Protein 1GWE (pdb70)

CATH classification: 2.40.180.10

Organism: Micrococcus luteus (NCBI:txid1270)

Solvent-accessible surface area: 24940 Å² total; per-residue (Å²): 176,80,129,148,45,73,80,44,76,70,134,107,47,31,36,8,120,40,98,214,149,41,89,50,96,52,106,164,25,98,93,35,156,124,15,63,21,54,74,50,65,97,98,108,138,106,153,107,142,43,56,51,24,163,20,41,1,4,2,9,2,0,9,6,66,0,68,2,68,81,95,1,41,138,29,0,64,0,80,2,0,42,73,55,41,125,10,51,0,0,0,9,0,3,6,7,1,1,47,83,64,9,26,3,1,38,23,9,4,0,2,0,13,0,1,0,13,3,124,76,13,17,2,2,0,14,7,19,5,0,24,2,18,5,0,32,31,48,122,68,66,69,94,3,4,124,8,10,14,97,12,134,135,46,31,59,15,0,3,1,32,8,2,53,27,1,17,95,19,50,15,0,0,13,1,0,0,22,9,8,3,36,76,2,0,1,96,7,4,47,17,6,11,0,8,1,12,4,1,4,0,0,0,4,75,144,35,104,42,34,7,0,12,2,12,0,44,9,95,48,28,49,73,52,18,55,4,98,92,0,69,130,30,16,72,119,43,36,58,59,0,68,81,25,2,106,75,12,12,71,160,45,87,75,4,76,0,21,0,56,0,3,13,1,53,47,125,72,0,162,102,17,94,28,10,0,25,6,6,3,6,46,8,27,85,200,64,28,81,83,55,77,0,0,22,0,20,0,62,110,22,13,174,81,62,93,51,44,0,16,6,1,2,12,4,2,48,40,44,8,64,2,3,1,29,0,38,0,70,9,0,75,22,46,30,139,46,63,78,68,48,11,73,176,18,45,21,61,34,2,64,49,68,94,12,4,129,30,114,52,99,97,88,86,75,53,50,122,49,158,166,72,193,91,123,31,54,149,50,14,87,125,70,98,17,114,116,78,30,70,95,107,108,174,123,54,142,106,71,50,12,84,132,102,158,73,119,184,81,211,109,79,32,88,133,48,97,66,12,65,37,36,32,23,0,0,67,21,0,108,128,100,16,54,107,112,60,46,59,75,2,7,63,4,0,0,10,8,0,66,38,5,120,138,53,0,23,50,102,0,19,123,8,0,77,87,3,16,73,94,2,0,77,86,0,17,61,4,17,150,142,129,85,17,40,50,16,6,19,28,108,15,19,56,184,46,53,85

InterPro domains:
  IPR002226 Catalase haem-binding site [PS00437] (339-347)
  IPR010582 Catalase immune-responsive domain [PF06628] (423-483)
  IPR011614 Catalase core domain [PF00199] (14-392)
  IPR011614 Catalase core domain [SM01060] (14-396)
  IPR018028 Catalase, mono-functional, haem-containing [PR00067] (27-50)
  IPR018028 Catalase, mono-functional, haem-containing [PR00067] (89-107)
  IPR018028 Catalase, mono-functional, haem-containing [PR00067] (110-127)
  IPR018028 Catalase, mono-functional, haem-containing [PR00067] (129-147)
  IPR018028 Catalase, mono-functional, haem-containing [PR00067] (294-321)
  IPR018028 Catalase, mono-functional, haem-containing [PR00067] (326-352)
  IPR018028 Catalase, mono-functional, haem-containing [PS51402] (10-490)
  IPR018028 Catalase, mono-functional, haem-containing [PTHR11465] (10-486)
  IPR020835 Catalase superfamily [SSF56634] (12-488)
  IPR024708 Catalase active site [PS00438] (50-66)
  IPR024711 Catalase, mono-functional, haem-containing, clades 1 and 3 [PIRSF038928] (10-487)
  IPR040333 Catalase, clade 3 [cd08156] (54-484)

Structure (mmCIF, N/CA/C/O backbone):
data_1GWE
#
_entry.id   1GWE
#
_cell.length_a   105.785
_cell.length_b   105.785
_cell.length_c   105.001
_cell.angle_alpha   90.00
_cell.angle_beta   90.00
_cell.angle_gamma   90.00
#
_symmetry.space_group_name_H-M   'P 42 21 2'
#
loop_
_entity.id
_entity.type
_entity.pdbx_description
1 polymer Catalase
2 non-polymer 'PROTOPORPHYRIN IX CONTAINING FE'
3 non-polymer 'SULFATE ION'
4 water water
#
loop_
_atom_site.group_PDB
_atom_site.id
_atom_site.type_symbol
_atom_site.label_atom_id
_atom_site.label_alt_id
_atom_site.label_comp_id
_atom_site.label_asym_id
_atom_site.label_entity_id
_atom_site.label_seq_id
_atom_site.pdbx_PDB_ins_code
_atom_site.Cartn_x
_atom_site.Cartn_y
_atom_site.Cartn_z
_atom_site.occupancy
_atom_site.B_iso_or_equiv
_atom_site.auth_seq_id
_atom_site.auth_comp_id
_atom_site.auth_asym_id
_atom_site.auth_atom_id
_atom_site.pdbx_PDB_model_num
ATOM 1 N N . THR A 1 6 ? -12.221 19.631 -29.133 1.00 33.76 6 THR A N 1
ATOM 2 C CA . THR A 1 6 ? -12.046 18.160 -29.323 1.00 33.31 6 THR A CA 1
ATOM 3 C C . THR A 1 6 ? -13.445 17.546 -29.511 1.00 31.28 6 THR A C 1
ATOM 4 O O . THR A 1 6 ? -13.897 17.234 -30.617 1.00 33.03 6 THR A O 1
ATOM 8 N N . THR A 1 7 ? -14.147 17.447 -28.396 1.00 27.47 7 THR A N 1
ATOM 9 C CA . THR A 1 7 ? -15.522 16.922 -28.339 1.00 24.17 7 THR A CA 1
ATOM 10 C C . THR A 1 7 ? -16.538 18.078 -28.360 1.00 20.29 7 THR A C 1
ATOM 11 O O . THR A 1 7 ? -16.158 19.206 -28.071 1.00 17.49 7 THR A O 1
ATOM 15 N N . PRO A 1 8 ? -17.814 17.831 -28.683 1.00 17.99 8 PRO A N 1
ATOM 16 C CA . PRO A 1 8 ? -18.794 18.924 -28.773 1.00 16.65 8 PRO A CA 1
ATOM 17 C C . PRO A 1 8 ? -18.933 19.771 -27.498 1.00 14.33 8 PRO A C 1
ATOM 18 O O . PRO A 1 8 ? -19.229 20.980 -27.567 1.00 17.25 8 PRO A O 1
ATOM 22 N N . HIS A 1 9 ? -18.761 19.164 -26.349 1.00 11.12 9 HIS A N 1
ATOM 23 C CA . HIS A 1 9 ? -18.934 19.844 -25.097 1.00 8.68 9 HIS A CA 1
ATOM 24 C C . HIS A 1 9 ? -17.622 20.071 -24.346 1.00 8.71 9 HIS A C 1
ATOM 25 O O . HIS A 1 9 ? -17.611 20.286 -23.146 1.00 9.00 9 HIS A O 1
ATOM 32 N N . ALA A 1 10 ? -16.518 20.045 -25.066 1.00 9.52 10 ALA A N 1
ATOM 33 C CA . ALA A 1 10 ? -15.190 20.165 -24.459 1.00 8.99 10 ALA A CA 1
ATOM 34 C C . ALA A 1 10 ? -15.022 21.534 -23.778 1.00 8.57 10 ALA A C 1
ATOM 35 O O . ALA A 1 10 ? -15.570 22.548 -24.218 1.00 10.42 10 ALA A O 1
ATOM 37 N N . THR A 1 11 ? -14.165 21.537 -22.762 1.00 8.01 11 THR A N 1
ATOM 38 C CA . THR A 1 11 ? -13.858 22.729 -21.976 1.00 8.00 11 THR A CA 1
ATOM 39 C C . THR A 1 11 ? -12.369 23.069 -21.891 1.00 7.78 11 THR A C 1
ATOM 40 O O . THR A 1 11 ? -12.036 24.111 -21.336 1.00 8.55 11 THR A O 1
ATOM 44 N N . GLY A 1 12 ? -11.477 22.199 -22.395 1.00 7.88 12 GLY A N 1
ATOM 45 C CA . GLY A 1 12 ? -10.017 22.429 -22.366 1.00 6.44 12 GLY A CA 1
ATOM 46 C C . GLY A 1 12 ? -9.217 21.375 -21.608 1.00 5.64 12 GLY A C 1
ATOM 47 O O . GLY A 1 12 ? -7.983 21.343 -21.656 1.00 6.33 12 GLY A O 1
ATOM 48 N N . SER A 1 13 ? -9.915 20.532 -20.857 1.00 5.13 13 SER A N 1
ATOM 49 C CA . SER A 1 13 ? -9.304 19.459 -20.077 1.00 4.79 13 SER A CA 1
ATOM 50 C C . SER A 1 13 ? -10.428 18.502 -19.656 1.00 4.54 13 SER A C 1
ATOM 51 O O . SER A 1 13 ? -11.618 18.847 -19.773 1.00 5.08 13 SER A O 1
ATOM 54 N N . THR A 1 14 ? -10.038 17.344 -19.150 1.00 4.67 14 THR A N 1
ATOM 55 C CA . THR A 1 14 ? -10.974 16.312 -18.755 1.00 4.55 14 THR A CA 1
ATOM 56 C C . THR A 1 14 ? -10.755 15.910 -17.310 1.00 4.22 14 THR A C 1
ATOM 57 O O . THR A 1 14 ? -9.698 16.209 -16.717 1.00 4.47 14 THR A O 1
ATOM 61 N N . ARG A 1 15 ? -11.737 15.202 -16.762 1.00 4.27 15 ARG A N 1
ATOM 62 C CA . ARG A 1 15 ? -11.590 14.395 -15.555 1.00 4.19 15 ARG A CA 1
ATOM 63 C C . ARG A 1 15 ? -10.900 13.074 -15.922 1.00 4.15 15 ARG A C 1
ATOM 64 O O . ARG A 1 15 ? -10.518 12.826 -17.074 1.00 4.76 15 ARG A O 1
ATOM 72 N N . GLN A 1 16 ? -10.762 12.169 -14.933 1.00 4.30 16 GLN A N 1
ATOM 73 C CA . GLN A 1 16 ? -10.087 10.899 -15.212 1.00 4.33 16 GLN A CA 1
ATOM 74 C C . GLN A 1 16 ? -10.905 9.988 -16.129 1.00 4.64 16 GLN A C 1
ATOM 75 O O . GLN A 1 16 ? -10.336 9.109 -16.791 1.00 5.63 16 GLN A O 1
ATOM 81 N N . ASN A 1 17 ? -12.226 10.179 -16.196 1.00 4.54 17 ASN A N 1
ATOM 82 C CA . ASN A 1 17 ? -13.060 9.367 -17.076 1.00 4.65 17 ASN A CA 1
ATOM 83 C C . ASN A 1 17 ? -13.115 9.906 -18.513 1.00 4.67 17 ASN A C 1
ATOM 84 O O . ASN A 1 17 ? -13.848 9.346 -19.331 1.00 5.04 17 ASN A O 1
ATOM 89 N N . GLY A 1 18 ? -12.388 10.979 -18.818 1.00 4.68 18 GLY A N 1
ATOM 90 C CA . GLY A 1 18 ? -12.442 11.577 -20.142 1.00 5.01 18 GLY A CA 1
ATOM 91 C C . GLY A 1 18 ? -13.525 12.604 -20.359 1.00 5.05 18 GLY A C 1
ATOM 92 O O . GLY A 1 18 ? -13.556 13.199 -21.451 1.00 6.47 18 GLY A O 1
ATOM 93 N N . ALA A 1 19 ? -14.417 12.844 -19.397 1.00 5.03 19 ALA A N 1
ATOM 94 C CA . ALA A 1 19 ? -15.440 13.857 -19.569 1.00 5.17 19 ALA A CA 1
ATOM 95 C C . ALA A 1 19 ? -14.837 15.240 -19.324 1.00 4.83 19 ALA A C 1
ATOM 96 O O . ALA A 1 19 ? -13.927 15.412 -18.515 1.00 5.26 19 ALA A O 1
ATOM 98 N N . PRO A 1 20 ? -15.376 16.281 -19.971 1.00 5.15 20 PRO A N 1
ATOM 99 C CA . PRO A 1 20 ? -14.888 17.644 -19.721 1.00 5.36 20 PRO A CA 1
ATOM 100 C C . PRO A 1 20 ? -14.892 17.988 -18.236 1.00 5.29 20 PRO A C 1
ATOM 101 O O . PRO A 1 20 ? -15.853 17.733 -17.508 1.00 6.53 20 PRO A O 1
ATOM 105 N N . ALA A 1 21 ? -13.802 18.648 -17.796 1.00 5.17 21 ALA A N 1
ATOM 106 C CA . ALA A 1 21 ? -13.620 18.964 -16.397 1.00 5.31 21 ALA A CA 1
ATOM 107 C C . ALA A 1 21 ? -14.296 20.249 -15.939 1.00 4.90 21 ALA A C 1
ATOM 108 O O . ALA A 1 21 ? -14.450 20.457 -14.721 1.00 5.32 21 ALA A O 1
ATOM 110 N N . VAL A 1 22 ? -14.640 21.139 -16.879 1.00 4.80 22 VAL A N 1
ATOM 111 C CA . VAL A 1 22 ? -15.356 22.401 -16.634 1.00 4.98 22 VAL A CA 1
ATOM 112 C C . VAL A 1 22 ? -14.431 23.501 -16.098 1.00 4.63 22 VAL A C 1
ATOM 113 O O . VAL A 1 22 ? -14.368 24.582 -16.686 1.00 5.21 22 VAL A O 1
ATOM 117 N N . SER A 1 23 ? -13.704 23.225 -15.005 1.00 4.69 23 SER A N 1
ATOM 118 C CA . SER A 1 23 ? -12.752 24.204 -14.510 1.00 4.54 23 SER A CA 1
ATOM 119 C C . SER A 1 23 ? -11.612 23.523 -13.763 1.00 4.27 23 SER A C 1
ATOM 120 O O . SER A 1 23 ? -11.834 22.721 -12.863 1.00 5.01 23 SER A O 1
ATOM 123 N N . ASP A 1 24 ? -10.370 23.948 -14.104 1.00 4.10 24 ASP A N 1
ATOM 124 C CA . ASP A 1 24 ? -9.173 23.640 -13.344 1.00 4.09 24 ASP A CA 1
ATOM 125 C C . ASP A 1 24 ? -8.790 24.767 -12.355 1.00 4.06 24 ASP A C 1
ATOM 126 O O . ASP A 1 24 ? -7.698 24.725 -11.798 1.00 4.56 24 ASP A O 1
ATOM 131 N N . ARG A 1 25 ? -9.713 25.733 -12.157 1.00 4.02 25 ARG A N 1
ATOM 132 C CA . ARG A 1 25 ? -9.355 26.957 -11.434 1.00 4.22 25 ARG A CA 1
ATOM 133 C C . ARG A 1 25 ? -10.339 27.393 -10.348 1.00 4.03 25 ARG A C 1
ATOM 134 O O . ARG A 1 25 ? -9.964 28.252 -9.536 1.00 4.58 25 ARG A O 1
ATOM 142 N N . GLN A 1 26 ? -11.563 26.854 -10.309 1.00 3.99 26 GLN A N 1
ATOM 143 C CA . GLN A 1 26 ? -12.555 27.244 -9.298 1.00 4.14 26 GLN A CA 1
ATOM 144 C C . GLN A 1 26 ? -13.320 25.990 -8.866 1.00 4.00 26 GLN A C 1
ATOM 145 O O . GLN A 1 26 ? -13.659 25.153 -9.719 1.00 4.74 26 GLN A O 1
ATOM 151 N N . SER A 1 27 ? -13.608 25.908 -7.573 1.00 3.93 27 SER A N 1
ATOM 152 C CA . SER A 1 27 ? -14.349 24.802 -6.990 1.00 3.94 27 SER A CA 1
ATOM 153 C C . SER A 1 27 ? -15.864 25.032 -7.104 1.00 3.99 27 SER A C 1
ATOM 154 O O . SER A 1 27 ? -16.325 26.152 -7.332 1.00 4.77 27 SER A O 1
ATOM 157 N N . LEU A 1 28 ? -16.621 23.954 -6.893 1.00 4.06 28 LEU A N 1
ATOM 158 C CA . LEU A 1 28 ? -18.085 23.971 -7.045 1.00 4.03 28 LEU A CA 1
ATOM 159 C C . LEU A 1 28 ? -18.725 24.366 -5.697 1.00 4.13 28 LEU A C 1
ATOM 160 O O . LEU A 1 28 ? -18.631 23.623 -4.713 1.00 4.49 28 LEU A O 1
ATOM 165 N N . THR A 1 29 ? -19.352 25.551 -5.674 1.00 4.40 29 THR A N 1
ATOM 166 C CA . THR A 1 29 ? -19.879 26.130 -4.471 1.00 4.49 29 THR A CA 1
ATOM 167 C C . THR A 1 29 ? -21.362 26.474 -4.601 1.00 4.50 29 THR A C 1
ATOM 168 O O . THR A 1 29 ? -21.912 26.627 -5.697 1.00 5.15 29 THR A O 1
ATOM 172 N N . VAL A 1 30 ? -22.020 26.622 -3.435 1.00 4.83 30 VAL A N 1
ATOM 173 C CA . VAL A 1 30 ? -23.414 27.060 -3.367 1.00 5.03 30 VAL A CA 1
ATOM 174 C C . VAL A 1 30 ? -23.431 28.593 -3.440 1.00 5.38 30 VAL A C 1
ATOM 175 O O . VAL A 1 30 ? -23.268 29.279 -2.423 1.00 6.58 30 VAL A O 1
ATOM 179 N N . GLY A 1 31 ? -23.608 29.110 -4.653 1.00 5.77 31 GLY A N 1
ATOM 180 C CA . GLY A 1 31 ? -23.403 30.526 -4.906 1.00 5.98 31 GLY A CA 1
ATOM 181 C C . GLY A 1 31 ? -21.939 30.902 -4.773 1.00 5.51 31 GLY A C 1
ATOM 182 O O . GLY A 1 31 ? -21.095 30.113 -4.350 1.00 6.14 31 GLY A O 1
ATOM 183 N N . SER A 1 32 ? -21.613 32.151 -5.126 1.00 5.42 32 SER A N 1
ATOM 184 C CA . SER A 1 32 ? -20.212 32.571 -5.045 1.00 5.51 32 SER A CA 1
ATOM 185 C C . SER A 1 32 ? -19.675 32.527 -3.621 1.00 4.98 32 SER A C 1
ATOM 186 O O . SER A 1 32 ? -18.461 32.332 -3.436 1.00 5.41 32 SER A O 1
ATOM 189 N N . GLU A 1 33 ? -20.532 32.744 -2.621 1.00 5.09 33 GLU A N 1
ATOM 190 C CA . GLU A 1 33 ? -20.080 32.903 -1.247 1.00 5.33 33 GLU A CA 1
ATOM 191 C C . GLU A 1 33 ? -20.223 31.625 -0.411 1.00 5.31 33 GLU A C 1
ATOM 192 O O . GLU A 1 33 ? -19.791 31.596 0.738 1.00 6.28 33 GLU A O 1
ATOM 198 N N . GLY A 1 34 ? -20.834 30.578 -0.982 1.00 5.30 34 GLY A N 1
ATOM 199 C CA . GLY A 1 34 ? -21.185 29.402 -0.194 1.00 5.28 34 GLY A CA 1
ATOM 200 C C . GLY A 1 34 ? -20.091 28.365 -0.130 1.00 4.90 34 GLY A C 1
ATOM 201 O O . GLY A 1 34 ? -19.000 28.483 -0.712 1.00 5.50 34 GLY A O 1
ATOM 202 N N . PRO A 1 35 ? -20.382 27.275 0.599 1.00 4.74 35 PRO A N 1
ATOM 203 C CA . PRO A 1 35 ? -19.400 26.220 0.825 1.00 4.68 35 PRO A CA 1
ATOM 204 C C . PRO A 1 35 ? -19.180 25.403 -0.455 1.00 4.30 35 PRO A C 1
ATOM 205 O O . PRO A 1 35 ? -20.019 25.353 -1.358 1.00 4.78 35 PRO A O 1
ATOM 209 N N . ILE A 1 36 ? -18.038 24.707 -0.474 1.00 4.37 36 ILE A N 1
ATOM 210 C CA . ILE A 1 36 ? -17.753 23.708 -1.490 1.00 4.11 36 ILE A CA 1
ATOM 211 C C . ILE A 1 36 ? -18.625 22.476 -1.224 1.00 4.00 36 ILE A C 1
ATOM 212 O O . ILE A 1 36 ? -18.738 22.014 -0.064 1.00 4.76 36 ILE A O 1
ATOM 217 N N . VAL A 1 37 ? -19.221 21.942 -2.261 1.00 4.24 37 VAL A N 1
ATOM 218 C CA . VAL A 1 37 ? -20.022 20.733 -2.143 1.00 4.22 37 VAL A CA 1
ATOM 219 C C . VAL A 1 37 ? -19.129 19.486 -2.213 1.00 4.23 37 VAL A C 1
ATOM 220 O O . VAL A 1 37 ? -18.113 19.439 -2.899 1.00 4.46 37 VAL A O 1
ATOM 224 N N . LEU A 1 38 ? -19.591 18.431 -1.522 1.00 4.29 38 LEU A N 1
ATOM 225 C CA . LEU A 1 38 ? -18.875 17.154 -1.519 1.00 4.45 38 LEU A CA 1
ATOM 226 C C . LEU A 1 38 ? -18.694 16.611 -2.939 1.00 4.41 38 LEU A C 1
ATOM 227 O O . LEU A 1 38 ? -17.703 15.976 -3.243 1.00 5.26 38 LEU A O 1
ATOM 232 N N . HIS A 1 39 ? -19.694 16.863 -3.815 1.00 4.15 39 HIS A N 1
ATOM 233 C CA . HIS A 1 39 ? -19.684 16.273 -5.146 1.00 4.26 39 HIS A CA 1
ATOM 234 C C . HIS A 1 39 ? -18.912 17.099 -6.189 1.00 4.13 39 HIS A C 1
ATOM 235 O O . HIS A 1 39 ? -19.124 16.898 -7.388 1.00 4.75 39 HIS A O 1
ATOM 242 N N . ASP A 1 40 ? -17.962 17.919 -5.752 1.00 4.05 40 ASP A N 1
ATOM 243 C CA . ASP A 1 40 ? -16.960 18.467 -6.683 1.00 3.90 40 ASP A CA 1
ATOM 244 C C . ASP A 1 40 ? -15.946 17.365 -6.977 1.00 3.70 40 ASP A C 1
ATOM 245 O O . ASP A 1 40 ? -14.871 17.255 -6.351 1.00 4.12 40 ASP A O 1
ATOM 250 N N . THR A 1 41 ? -16.316 16.493 -7.909 1.00 4.00 41 THR A N 1
ATOM 251 C CA . THR A 1 41 ? -15.550 15.299 -8.208 1.00 4.18 41 THR A CA 1
ATOM 252 C C . THR A 1 41 ? -14.222 15.619 -8.895 1.00 3.54 41 THR A C 1
ATOM 253 O O . THR A 1 41 ? -13.279 14.846 -8.781 1.00 4.12 41 THR A O 1
ATOM 257 N N . HIS A 1 42 ? -14.142 16.758 -9.606 1.00 3.78 42 HIS A N 1
ATOM 258 C CA . HIS A 1 42 ? -12.865 17.138 -10.194 1.00 3.71 42 HIS A CA 1
ATOM 259 C C . HIS A 1 42 ? -11.889 17.621 -9.102 1.00 3.48 42 HIS A C 1
ATOM 260 O O . HIS A 1 42 ? -10.699 17.283 -9.132 1.00 3.79 42 HIS A O 1
ATOM 267 N N . LEU A 1 43 ? -12.389 18.409 -8.142 1.00 3.55 43 LEU A N 1
ATOM 268 C CA . LEU A 1 43 ? -11.560 18.780 -6.999 1.00 3.43 43 LEU A CA 1
ATOM 269 C C . LEU A 1 43 ? -11.079 17.510 -6.268 1.00 3.34 43 LEU A C 1
ATOM 270 O O . LEU A 1 43 ? -9.904 17.391 -5.919 1.00 3.64 43 LEU A O 1
ATOM 275 N N . LEU A 1 44 ? -12.003 16.577 -6.020 1.00 3.34 44 LEU A N 1
ATOM 276 C CA . LEU A 1 44 ? -11.635 15.347 -5.310 1.00 3.40 44 LEU A CA 1
ATOM 277 C C . LEU A 1 44 ? -10.603 14.549 -6.097 1.00 3.31 44 LEU A C 1
ATOM 278 O O . LEU A 1 44 ? -9.585 14.106 -5.536 1.00 3.51 44 LEU A O 1
ATOM 283 N N . GLU A 1 45 ? -10.848 14.286 -7.388 1.00 3.28 45 GLU A N 1
ATOM 284 C CA . GLU A 1 45 ? -9.909 13.443 -8.135 1.00 3.34 45 GLU A CA 1
ATOM 285 C C . GLU A 1 45 ? -8.514 14.096 -8.166 1.00 3.17 45 GLU A C 1
ATOM 286 O O . GLU A 1 45 ? -7.490 13.421 -7.989 1.00 3.29 45 GLU A O 1
ATOM 292 N N . THR A 1 46 ? -8.473 15.405 -8.444 1.00 3.21 46 THR A N 1
ATOM 293 C CA . THR A 1 46 ? -7.175 16.058 -8.584 1.00 3.25 46 THR A CA 1
ATOM 294 C C . THR A 1 46 ? -6.437 16.121 -7.243 1.00 3.14 46 THR A C 1
ATOM 295 O O . THR A 1 46 ? -5.210 15.917 -7.219 1.00 3.44 46 THR A O 1
ATOM 299 N N . HIS A 1 47 ? -7.133 16.391 -6.138 1.00 3.18 47 HIS A N 1
ATOM 300 C CA . HIS A 1 47 ? -6.452 16.400 -4.845 1.00 3.01 47 HIS A CA 1
ATOM 301 C C . HIS A 1 47 ? -6.074 14.990 -4.386 1.00 2.96 47 HIS A C 1
ATOM 302 O O . HIS A 1 47 ? -4.983 14.809 -3.827 1.00 3.20 47 HIS A O 1
ATOM 309 N N . GLN A 1 48 ? -6.946 14.007 -4.584 1.00 2.92 48 GLN A N 1
ATOM 310 C CA . GLN A 1 48 ? -6.588 12.654 -4.168 1.00 2.94 48 GLN A CA 1
ATOM 311 C C . GLN A 1 48 ? -5.382 12.151 -4.973 1.00 2.95 48 GLN A C 1
ATOM 312 O O . GLN A 1 48 ? -4.555 11.402 -4.447 1.00 3.39 48 GLN A O 1
ATOM 318 N N . HIS A 1 49 ? -5.258 12.555 -6.246 1.00 2.96 49 HIS A N 1
ATOM 319 C CA . HIS A 1 49 ? -4.080 12.135 -7.002 1.00 3.08 49 HIS A CA 1
ATOM 320 C C . HIS A 1 49 ? -2.831 12.885 -6.514 1.00 3.03 49 HIS A C 1
ATOM 321 O O . HIS A 1 49 ? -1.771 12.294 -6.312 1.00 3.19 49 HIS A O 1
ATOM 328 N N . PHE A 1 50 ? -2.964 14.211 -6.327 1.00 3.08 50 PHE A N 1
ATOM 329 C CA . PHE A 1 50 ? -1.893 15.016 -5.766 1.00 3.16 50 PHE A CA 1
ATOM 330 C C . PHE A 1 50 ? -1.336 14.375 -4.477 1.00 2.88 50 PHE A C 1
ATOM 331 O O . PHE A 1 50 ? -0.120 14.281 -4.284 1.00 3.24 50 PHE A O 1
ATOM 339 N N . ASN A 1 51 ? -2.259 13.911 -3.623 1.00 2.91 51 ASN A N 1
ATOM 340 C CA . ASN A 1 51 ? -1.909 13.307 -2.339 1.00 3.02 51 ASN A CA 1
ATOM 341 C C . ASN A 1 51 ? -1.238 11.928 -2.461 1.00 3.06 51 ASN A C 1
ATOM 342 O O . ASN A 1 51 ? -0.775 11.413 -1.447 1.00 3.91 51 ASN A O 1
ATOM 347 N N . ARG A 1 52 ? -1.206 11.376 -3.669 1.00 3.04 52 ARG A N 1
ATOM 348 C CA . ARG A 1 52 ? -0.630 10.065 -3.953 1.00 3.13 52 ARG A CA 1
ATOM 349 C C . ARG A 1 52 ? 0.459 10.149 -5.029 1.00 3.23 52 ARG A C 1
ATOM 350 O O . ARG A 1 52 ? 0.893 9.117 -5.558 1.00 4.02 52 ARG A O 1
ATOM 358 N N . MET A 1 53 ? 0.958 11.359 -5.322 1.00 3.13 53 MET A N 1
ATOM 359 C CA . MET A 1 53 ? 2.041 11.515 -6.293 1.00 3.29 53 MET A CA 1
ATOM 360 C C . MET A 1 53 ? 3.356 10.956 -5.795 1.00 3.47 53 MET A C 1
ATOM 361 O O . MET A 1 53 ? 4.113 10.329 -6.556 1.00 4.21 53 MET A O 1
ATOM 366 N N . ASN A 1 54 ? 3.657 11.263 -4.550 1.00 3.52 54 ASN A N 1
ATOM 367 C CA . ASN A 1 54 ? 4.924 10.859 -3.944 1.00 3.66 54 ASN A CA 1
ATOM 368 C C . ASN A 1 54 ? 4.913 9.358 -3.699 1.00 3.63 54 ASN A C 1
ATOM 369 O O . ASN A 1 54 ? 3.895 8.784 -3.310 1.00 4.63 54 ASN A O 1
ATOM 374 N N . ILE A 1 55 ? 6.075 8.753 -3.910 1.00 4.13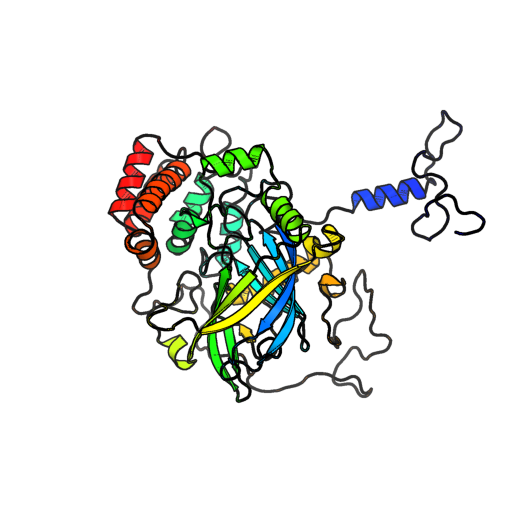 55 ILE A N 1
ATOM 375 C CA . ILE A 1 55 ? 6.288 7.341 -3.637 1.00 4.06 55 ILE A CA 1
ATOM 376 C C . ILE A 1 55 ? 7.498 7.257 -2.705 1.00 3.68 55 ILE A C 1
ATOM 377 O O . ILE A 1 55 ? 8.307 8.210 -2.655 1.00 4.62 55 ILE A O 1
ATOM 382 N N . PRO A 1 56 ? 7.677 6.167 -1.967 1.00 3.64 56 PRO A N 1
ATOM 383 C CA . PRO A 1 56 ? 8.876 6.079 -1.121 1.00 3.72 56 PRO A CA 1
ATOM 384 C C . PRO A 1 56 ? 10.121 6.327 -1.963 1.00 3.47 56 PRO A C 1
ATOM 385 O O . PRO A 1 56 ? 10.252 5.745 -3.053 1.00 3.92 56 PRO A O 1
ATOM 389 N N . GLU A 1 57 ? 11.041 7.152 -1.478 1.00 3.63 57 GLU A N 1
ATOM 390 C CA . GLU A 1 57 ? 12.294 7.325 -2.198 1.00 3.63 57 GLU A CA 1
ATOM 391 C C . GLU A 1 57 ? 13.122 6.036 -2.080 1.00 3.28 57 GLU A C 1
ATOM 392 O O . GLU A 1 57 ? 12.956 5.244 -1.139 1.00 3.74 57 GLU A O 1
ATOM 398 N N . ARG A 1 58 ? 14.056 5.828 -3.012 1.00 3.27 58 ARG A N 1
ATOM 399 C CA . ARG A 1 58 ? 14.956 4.687 -2.882 1.00 3.21 58 ARG A CA 1
ATOM 400 C C . ARG A 1 58 ? 15.745 4.758 -1.585 1.00 3.11 58 ARG A C 1
ATOM 401 O O . ARG A 1 58 ? 16.193 5.837 -1.161 1.00 3.65 58 ARG A O 1
ATOM 409 N N . ARG A 1 59 ? 16.000 3.568 -1.024 1.00 3.22 59 ARG A N 1
ATOM 410 C CA . ARG A 1 59 ? 16.948 3.411 0.071 1.00 3.37 59 ARG A CA 1
ATOM 411 C C . ARG A 1 59 ? 17.979 2.345 -0.310 1.00 3.52 59 ARG A C 1
ATOM 412 O O . ARG A 1 59 ? 17.608 1.167 -0.432 1.00 4.12 59 ARG A O 1
ATOM 420 N N . PRO A 1 60 ? 19.259 2.682 -0.446 1.00 3.55 60 PRO A N 1
ATOM 421 C CA . PRO A 1 60 ? 19.854 4.017 -0.577 1.00 3.83 60 PRO A CA 1
ATOM 422 C C . PRO A 1 60 ? 19.675 4.533 -2.027 1.00 3.25 60 PRO A C 1
ATOM 423 O O . PRO A 1 60 ? 18.876 4.006 -2.786 1.00 3.78 60 PRO A O 1
ATOM 427 N N . HIS A 1 61 ? 20.444 5.584 -2.369 1.00 3.37 61 HIS A N 1
ATOM 428 C CA . HIS A 1 61 ? 20.518 6.117 -3.725 1.00 3.44 61 HIS A CA 1
ATOM 429 C C . HIS A 1 61 ? 19.254 6.912 -4.133 1.00 3.30 61 HIS A C 1
ATOM 430 O O . HIS A 1 61 ? 18.910 6.999 -5.319 1.00 3.68 61 HIS A O 1
ATOM 437 N N . ALA A 1 62 ? 18.634 7.580 -3.158 1.00 3.26 62 ALA A N 1
ATOM 438 C CA . ALA A 1 62 ? 17.451 8.381 -3.435 1.00 3.38 62 ALA A CA 1
ATOM 439 C C . ALA A 1 62 ? 17.677 9.491 -4.464 1.00 3.33 62 ALA A C 1
ATOM 440 O O . ALA A 1 62 ? 16.746 9.741 -5.265 1.00 3.86 62 ALA A O 1
ATOM 442 N N . LYS A 1 63 ? 18.801 10.203 -4.402 1.00 3.17 63 LYS A N 1
ATOM 443 C CA . LYS A 1 63 ? 19.011 11.424 -5.193 1.00 3.21 63 LYS A CA 1
ATOM 444 C C . LYS A 1 63 ? 19.782 11.098 -6.476 1.00 3.35 63 LYS A C 1
ATOM 445 O O . LYS A 1 63 ? 20.965 10.729 -6.417 1.00 4.05 63 LYS A O 1
ATOM 451 N N . GLY A 1 64 ? 19.148 11.274 -7.639 1.00 3.48 64 GLY A N 1
ATOM 452 C CA . GLY A 1 64 ? 19.803 10.876 -8.869 1.00 3.85 64 GLY A CA 1
ATOM 453 C C . GLY A 1 64 ? 19.022 11.292 -10.099 1.00 3.55 64 GLY A C 1
ATOM 454 O O . GLY A 1 64 ? 17.920 11.844 -10.021 1.00 4.64 64 GLY A O 1
ATOM 455 N N . SER A 1 65 ? 19.630 11.032 -11.259 1.00 3.52 65 SER A N 1
ATOM 456 C CA . SER A 1 65 ? 18.993 11.292 -12.535 1.00 3.62 65 SER A CA 1
ATOM 457 C C . SER A 1 65 ? 19.688 10.452 -13.601 1.00 3.57 65 SER A C 1
ATOM 458 O O . SER A 1 65 ? 20.617 9.710 -13.282 1.00 4.77 65 SER A O 1
ATOM 461 N N . GLY A 1 66 ? 19.260 10.535 -14.851 1.00 4.06 66 GLY A N 1
ATOM 462 C CA . GLY A 1 66 ? 19.892 9.676 -15.849 1.00 4.59 66 GLY A CA 1
ATOM 463 C C . GLY A 1 66 ? 19.481 10.033 -17.265 1.00 4.11 66 GLY A C 1
ATOM 464 O O . GLY A 1 66 ? 18.860 11.049 -17.531 1.00 4.51 66 GLY A O 1
ATOM 465 N N . ALA A 1 67 ? 19.900 9.134 -18.170 1.00 4.50 67 ALA A N 1
ATOM 466 C CA . ALA A 1 67 ? 19.712 9.352 -19.592 1.00 4.67 67 ALA A CA 1
ATOM 467 C C . ALA A 1 67 ? 19.780 7.993 -20.308 1.00 4.54 67 ALA A C 1
ATOM 468 O O . ALA A 1 67 ? 20.339 7.020 -19.782 1.00 5.38 67 ALA A O 1
ATOM 470 N N . PHE A 1 68 ? 19.231 7.979 -21.513 1.00 4.73 68 PHE A N 1
ATOM 471 C CA . PHE A 1 68 ? 19.247 6.828 -22.403 1.00 4.74 68 PHE A CA 1
ATOM 472 C C . PHE A 1 68 ? 20.418 6.915 -23.367 1.00 4.93 68 PHE A C 1
ATOM 473 O O . PHE A 1 68 ? 20.968 8.004 -23.645 1.00 5.41 68 PHE A O 1
ATOM 481 N N . GLY A 1 69 ? 20.794 5.765 -23.928 1.00 5.05 69 GLY A N 1
ATOM 482 C CA . GLY A 1 69 ? 21.893 5.742 -24.875 1.00 5.97 69 GLY A CA 1
ATOM 483 C C . GLY A 1 69 ? 22.000 4.406 -25.572 1.00 5.20 69 GLY A C 1
ATOM 484 O O . GLY A 1 69 ? 21.002 3.702 -25.779 1.00 5.37 69 GLY A O 1
ATOM 485 N N . GLU A 1 70 ? 23.232 4.070 -25.957 1.00 5.34 70 GLU A N 1
ATOM 486 C CA . GLU A 1 70 ? 23.503 2.855 -26.717 1.00 5.63 70 GLU A CA 1
ATOM 487 C C . GLU A 1 70 ? 24.864 2.304 -26.272 1.00 5.46 70 GLU A C 1
ATOM 488 O O . GLU A 1 70 ? 25.811 3.062 -26.062 1.00 7.02 70 GLU A O 1
ATOM 494 N N . PHE A 1 71 ? 24.954 0.977 -26.222 1.00 5.24 71 PHE A N 1
ATOM 495 C CA . PHE A 1 71 ? 26.221 0.280 -26.085 1.00 5.23 71 PHE A CA 1
ATOM 496 C C . PHE A 1 71 ? 26.556 -0.376 -27.417 1.00 5.29 71 PHE A C 1
ATOM 497 O O . PHE A 1 71 ? 25.684 -1.022 -28.016 1.00 6.57 71 PHE A O 1
ATOM 505 N N . GLU A 1 72 ? 27.795 -0.232 -27.866 1.00 5.53 72 GLU A N 1
ATOM 506 C CA . GLU A 1 72 ? 28.290 -0.868 -29.083 1.00 5.84 72 GLU A CA 1
ATOM 507 C C . GLU A 1 72 ? 29.468 -1.760 -28.738 1.00 5.80 72 GLU A C 1
ATOM 508 O O . GLU A 1 72 ? 30.506 -1.290 -28.248 1.00 6.15 72 GLU A O 1
ATOM 514 N N . VAL A 1 73 ? 29.331 -3.060 -29.034 1.00 5.67 73 VAL A N 1
ATOM 515 C CA . VAL A 1 73 ? 30.463 -3.993 -28.903 1.00 5.91 73 VAL A CA 1
ATOM 516 C C . VAL A 1 73 ? 31.402 -3.773 -30.067 1.00 6.06 73 VAL A C 1
ATOM 517 O O . VAL A 1 73 ? 30.968 -3.746 -31.226 1.00 7.75 73 VAL A O 1
ATOM 521 N N . THR A 1 74 ? 32.689 -3.608 -29.772 1.00 6.28 74 THR A N 1
ATOM 522 C CA . THR A 1 74 ? 33.725 -3.356 -30.785 1.00 6.85 74 THR A CA 1
ATOM 523 C C . THR A 1 74 ? 34.873 -4.375 -30.744 1.00 6.59 74 THR A C 1
ATOM 524 O O . THR A 1 74 ? 35.814 -4.268 -31.549 1.00 7.27 74 THR A O 1
ATOM 528 N N . GLU A 1 75 ? 34.811 -5.335 -29.847 1.00 7.36 75 GLU A N 1
ATOM 529 C CA . GLU A 1 75 ? 35.794 -6.401 -29.703 1.00 7.25 75 GLU A CA 1
ATOM 530 C C . GLU A 1 75 ? 35.077 -7.742 -29.659 1.00 7.34 75 GLU A C 1
ATOM 531 O O . GLU A 1 75 ? 33.857 -7.788 -29.639 1.00 8.21 75 GLU A O 1
ATOM 537 N N . ASP A 1 76 ? 35.826 -8.835 -29.667 1.00 8.34 76 ASP A N 1
ATOM 538 C CA . ASP A 1 76 ? 35.270 -10.180 -29.612 1.00 8.07 76 ASP A CA 1
ATOM 539 C C . ASP A 1 76 ? 35.608 -10.832 -28.298 1.00 7.86 76 ASP A C 1
ATOM 540 O O . ASP A 1 76 ? 36.746 -11.275 -28.090 1.00 9.03 76 ASP A O 1
ATOM 545 N N . VAL A 1 77 ? 34.613 -10.898 -27.407 1.00 7.69 77 VAL A N 1
ATOM 546 C CA . VAL A 1 77 ? 34.718 -11.577 -26.122 1.00 7.36 77 VAL A CA 1
ATOM 547 C C . VAL A 1 77 ? 33.799 -12.814 -26.078 1.00 7.13 77 VAL A C 1
ATOM 548 O O . VAL A 1 77 ? 33.481 -13.319 -24.995 1.00 7.48 77 VAL A O 1
ATOM 552 N N . SER A 1 78 ? 33.426 -13.333 -27.254 1.00 7.19 78 SER A N 1
ATOM 553 C CA . SER A 1 78 ? 32.590 -14.523 -27.323 1.00 7.12 78 SER A CA 1
ATOM 554 C C . SER A 1 78 ? 33.262 -15.763 -26.715 1.00 6.85 78 SER A C 1
ATOM 555 O O . SER A 1 78 ? 32.555 -16.690 -26.300 1.00 7.86 78 SER A O 1
ATOM 558 N N . LYS A 1 79 ? 34.593 -15.796 -26.614 1.00 7.06 79 LYS A N 1
ATOM 559 C CA . LYS A 1 79 ? 35.209 -16.951 -25.955 1.00 7.52 79 LYS A CA 1
ATOM 560 C C . LYS A 1 79 ? 34.912 -16.962 -24.453 1.00 6.95 79 LYS A C 1
ATOM 561 O O . LYS A 1 79 ? 35.089 -17.994 -23.803 1.00 7.90 79 LYS A O 1
ATOM 572 N N . TYR A 1 80 ? 34.497 -15.806 -23.908 1.00 6.46 80 TYR A N 1
ATOM 573 C CA . TYR A 1 80 ? 34.170 -15.711 -22.498 1.00 6.63 80 TYR A CA 1
ATOM 574 C C . TYR A 1 80 ? 32.646 -15.764 -22.209 1.00 6.01 80 TYR A C 1
ATOM 575 O O . TYR A 1 80 ? 32.260 -16.249 -21.155 1.00 6.61 80 TYR A O 1
ATOM 584 N N . THR A 1 81 ? 31.815 -15.204 -23.106 1.00 6.27 81 THR A N 1
ATOM 585 C CA . THR A 1 81 ? 30.372 -15.190 -22.852 1.00 5.96 81 THR A CA 1
ATOM 586 C C . THR A 1 81 ? 29.579 -15.400 -24.140 1.00 5.94 81 THR A C 1
ATOM 587 O O . THR A 1 81 ? 29.937 -14.900 -25.192 1.00 6.46 81 THR A O 1
ATOM 591 N N . LYS A 1 82 ? 28.469 -16.113 -23.956 1.00 5.89 82 LYS A N 1
ATOM 592 C CA . LYS A 1 82 ? 27.443 -16.301 -24.987 1.00 6.13 82 LYS A CA 1
ATOM 593 C C . LYS A 1 82 ? 26.350 -15.223 -24.943 1.00 6.05 82 LYS A C 1
ATOM 594 O O . LYS A 1 82 ? 25.410 -15.261 -25.740 1.00 6.80 82 LYS A O 1
ATOM 600 N N . ALA A 1 83 ? 26.447 -14.257 -24.000 1.00 5.71 83 ALA A N 1
ATOM 601 C CA . ALA A 1 83 ? 25.360 -13.291 -23.853 1.00 5.53 83 ALA A CA 1
ATOM 602 C C . ALA A 1 83 ? 25.155 -12.508 -25.138 1.00 5.82 83 ALA A C 1
ATOM 603 O O . ALA A 1 83 ? 26.123 -11.951 -25.705 1.00 6.09 83 ALA A O 1
ATOM 605 N N . LEU A 1 84 ? 23.918 -12.393 -25.589 1.00 5.81 84 LEU A N 1
ATOM 606 C CA . LEU A 1 84 ? 23.640 -11.733 -26.866 1.00 6.15 84 LEU A CA 1
ATOM 607 C C . LEU A 1 84 ? 24.161 -10.304 -26.874 1.00 5.76 84 LEU A C 1
ATOM 608 O O . LEU A 1 84 ? 24.740 -9.836 -27.866 1.00 6.28 84 LEU A O 1
ATOM 613 N N . VAL A 1 85 ? 23.957 -9.584 -25.763 1.00 5.69 85 VAL A N 1
ATOM 614 C CA . VAL A 1 85 ? 24.333 -8.168 -25.681 1.00 5.62 85 VAL A CA 1
ATOM 615 C C . VAL A 1 85 ? 25.829 -7.957 -25.955 1.00 5.62 85 VAL A C 1
ATOM 616 O O . VAL A 1 85 ? 26.212 -6.869 -26.395 1.00 6.26 85 VAL A O 1
ATOM 620 N N . PHE A 1 86 ? 26.684 -8.948 -25.639 1.00 5.59 86 PHE A N 1
ATOM 621 C CA . PHE A 1 86 ? 28.116 -8.787 -25.773 1.00 5.89 86 PHE A CA 1
ATOM 622 C C . PHE A 1 86 ? 28.713 -9.558 -26.949 1.00 6.33 86 PHE A C 1
ATOM 623 O O . PHE A 1 86 ? 29.954 -9.675 -27.017 1.00 6.97 86 PHE A O 1
ATOM 631 N N . GLN A 1 87 ? 27.897 -10.034 -27.889 1.00 6.25 87 GLN A N 1
ATOM 632 C CA . GLN A 1 87 ? 28.451 -10.675 -29.079 1.00 6.70 87 GLN A CA 1
ATOM 633 C C . GLN A 1 87 ? 29.008 -9.621 -30.049 1.00 7.39 87 GLN A C 1
ATOM 634 O O . GLN A 1 87 ? 28.580 -8.460 -30.049 1.00 7.20 87 GLN A O 1
ATOM 640 N N . PRO A 1 88 ? 29.956 -10.017 -30.910 1.00 8.37 88 PRO A N 1
ATOM 641 C CA . PRO A 1 88 ? 30.589 -9.050 -31.821 1.00 8.73 88 PRO A CA 1
ATOM 642 C C . PRO A 1 88 ? 29.615 -8.183 -32.560 1.00 8.66 88 PRO A C 1
ATOM 643 O O . PRO A 1 88 ? 28.592 -8.655 -33.139 1.00 10.55 88 PRO A O 1
ATOM 647 N N . GLY A 1 89 ? 29.923 -6.892 -32.573 1.00 8.35 89 GLY A N 1
ATOM 648 C CA . GLY A 1 89 ? 29.179 -5.926 -33.357 1.00 9.69 89 GLY A CA 1
ATOM 649 C C . GLY A 1 89 ? 27.839 -5.501 -32.779 1.00 9.06 89 GLY A C 1
ATOM 650 O O . GLY A 1 89 ? 27.179 -4.620 -33.345 1.00 11.02 89 GLY A O 1
ATOM 651 N N . THR A 1 90 ? 27.395 -6.074 -31.676 1.00 7.29 90 THR A N 1
ATOM 652 C CA . THR A 1 90 ? 26.019 -5.842 -31.206 1.00 6.96 90 THR A CA 1
ATOM 653 C C . THR A 1 90 ? 25.846 -4.413 -30.669 1.00 6.81 90 THR A C 1
ATOM 654 O O . THR A 1 90 ? 26.660 -3.971 -29.833 1.00 6.98 90 THR A O 1
ATOM 658 N N . LYS A 1 91 ? 24.777 -3.770 -31.076 1.00 7.07 91 LYS A N 1
ATOM 659 C CA . LYS A 1 91 ? 24.362 -2.465 -30.544 1.00 6.35 91 LYS A CA 1
ATOM 660 C C . LYS A 1 91 ? 23.066 -2.664 -29.757 1.00 6.50 91 LYS A C 1
ATOM 661 O O . LYS A 1 91 ? 22.126 -3.289 -30.242 1.00 7.74 91 LYS A O 1
ATOM 667 N N . THR A 1 92 ? 23.022 -2.098 -28.548 1.00 5.88 92 THR A N 1
ATOM 668 C CA . THR A 1 92 ? 21.910 -2.288 -27.640 1.00 5.62 92 THR A CA 1
ATOM 669 C C . THR A 1 92 ? 21.527 -0.971 -26.988 1.00 5.44 92 THR A C 1
ATOM 670 O O . THR A 1 92 ? 22.391 -0.242 -26.491 1.00 6.04 92 THR A O 1
ATOM 674 N N . GLU A 1 93 ? 20.236 -0.676 -26.924 1.00 5.25 93 GLU A N 1
ATOM 675 C CA . GLU A 1 93 ? 19.752 0.500 -26.194 1.00 5.35 93 GLU A CA 1
ATOM 676 C C . GLU A 1 93 ? 20.020 0.341 -24.712 1.00 4.75 93 GLU A C 1
ATOM 677 O O . GLU A 1 93 ? 19.884 -0.754 -24.147 1.00 5.06 93 GLU A O 1
ATOM 683 N N . THR A 1 94 ? 20.347 1.464 -24.066 1.00 4.61 94 THR A N 1
ATOM 684 C CA . THR A 1 94 ? 20.633 1.491 -22.645 1.00 4.56 94 THR A CA 1
ATOM 685 C C . THR A 1 94 ? 19.890 2.613 -21.926 1.00 4.40 94 THR A C 1
ATOM 686 O O . THR A 1 94 ? 19.443 3.596 -22.527 1.00 4.99 94 THR A O 1
ATOM 690 N N . LEU A 1 95 ? 19.823 2.447 -20.604 1.00 4.22 95 LEU A N 1
ATOM 691 C CA . LEU A 1 95 ? 19.411 3.491 -19.655 1.00 4.09 95 LEU A CA 1
ATOM 692 C C . LEU A 1 95 ? 20.437 3.482 -18.522 1.00 4.12 95 LEU A C 1
ATOM 693 O O . LEU A 1 95 ? 20.764 2.410 -18.006 1.00 4.68 95 LEU A O 1
ATOM 698 N N . LEU A 1 96 ? 20.911 4.667 -18.125 1.00 4.11 96 LEU A N 1
ATOM 699 C CA . LEU A 1 96 ? 21.872 4.787 -17.025 1.00 4.27 96 LEU A CA 1
ATOM 700 C C . LEU A 1 96 ? 21.308 5.812 -16.028 1.00 4.14 96 LEU A C 1
ATOM 701 O O . LEU A 1 96 ? 21.044 6.956 -16.404 1.00 4.78 96 LEU A O 1
ATOM 710 N N . ARG A 1 97 ? 21.144 5.374 -14.766 1.00 3.77 97 ARG A N 1
ATOM 711 C CA . ARG A 1 97 ? 20.820 6.284 -13.673 1.00 3.69 97 ARG A CA 1
ATOM 712 C C . ARG A 1 97 ? 22.056 6.437 -12.774 1.00 3.41 97 ARG A C 1
ATOM 713 O O . ARG A 1 97 ? 22.651 5.441 -12.329 1.00 4.05 97 ARG A O 1
ATOM 721 N N . PHE A 1 98 ? 22.413 7.695 -12.516 1.00 3.36 98 PHE A N 1
ATOM 722 C CA . PHE A 1 98 ? 23.473 8.085 -11.601 1.00 3.42 98 PHE A CA 1
ATOM 723 C C . PHE A 1 98 ? 22.827 8.597 -10.306 1.00 3.34 98 PHE A C 1
ATOM 724 O O . PHE A 1 98 ? 21.699 9.092 -10.321 1.00 3.88 98 PHE A O 1
ATOM 732 N N . SER A 1 99 ? 23.571 8.537 -9.197 1.00 3.31 99 SER A N 1
ATOM 733 C CA . SER A 1 99 ? 22.996 8.931 -7.911 1.00 3.41 99 SER A CA 1
ATOM 734 C C . SER A 1 99 ? 24.096 9.118 -6.874 1.00 3.24 99 SER A C 1
ATOM 735 O O . SER A 1 99 ? 25.208 8.630 -7.041 1.00 3.77 99 SER A O 1
ATOM 738 N N . THR A 1 100 ? 23.757 9.806 -5.769 1.00 3.45 100 THR A N 1
ATOM 739 C CA . THR A 1 100 ? 24.489 9.642 -4.527 1.00 3.37 100 THR A CA 1
ATOM 740 C C . THR A 1 100 ? 23.921 8.421 -3.766 1.00 3.40 100 THR A C 1
ATOM 741 O O . THR A 1 100 ? 23.181 7.636 -4.357 1.00 4.08 100 THR A O 1
ATOM 745 N N . VAL A 1 101 ? 24.323 8.267 -2.502 1.00 3.91 101 VAL A N 1
ATOM 746 C CA . VAL A 1 101 ? 23.927 7.112 -1.684 1.00 3.94 101 VAL A CA 1
ATOM 747 C C . VAL A 1 101 ? 23.078 7.529 -0.489 1.00 3.74 101 VAL A C 1
ATOM 748 O O . VAL A 1 101 ? 21.974 6.995 -0.278 1.00 3.93 101 VAL A O 1
ATOM 752 N N . ALA A 1 102 ? 23.612 8.400 0.370 1.00 4.04 102 ALA A N 1
ATOM 753 C CA . ALA A 1 102 ? 23.007 8.626 1.679 1.00 4.06 102 ALA A CA 1
ATOM 754 C C . ALA A 1 102 ? 21.861 9.623 1.698 1.00 3.95 102 ALA A C 1
ATOM 755 O O . ALA A 1 102 ? 20.880 9.445 2.446 1.00 4.37 102 ALA A O 1
ATOM 757 N N . GLY A 1 103 ? 21.999 10.712 0.961 1.00 4.33 103 GLY A N 1
ATOM 758 C CA . GLY A 1 103 ? 21.040 11.791 1.055 1.00 4.23 103 GLY A CA 1
ATOM 759 C C . GLY A 1 103 ? 19.704 11.419 0.439 1.00 3.85 103 GLY A C 1
ATOM 760 O O . GLY A 1 103 ? 19.580 10.539 -0.422 1.00 4.32 103 GLY A O 1
ATOM 761 N N . GLU A 1 104 ? 18.680 12.148 0.879 1.00 3.87 104 GLU A N 1
ATOM 762 C CA . GLU A 1 104 ? 17.299 11.909 0.484 1.00 3.91 104 GLU A CA 1
ATOM 763 C C A GLU A 1 104 ? 16.973 12.646 -0.808 0.50 3.96 104 GLU A C 1
ATOM 764 C C B GLU A 1 104 ? 16.975 12.684 -0.800 0.50 3.89 104 GLU A C 1
ATOM 765 O O . GLU A 1 104 ? 17.826 13.338 -1.410 1.00 4.76 104 GLU A O 1
ATOM 771 N N A LEU A 1 105 ? 15.717 12.499 -1.259 0.50 4.06 105 LEU A N 1
ATOM 772 N N B LEU A 1 105 ? 15.711 12.640 -1.220 0.50 3.57 105 LEU A N 1
ATOM 773 C CA A LEU A 1 105 ? 15.284 13.059 -2.541 0.50 4.88 105 LEU A CA 1
ATOM 774 C CA B LEU A 1 105 ? 15.237 13.396 -2.364 0.50 4.37 105 LEU A CA 1
ATOM 775 C C A LEU A 1 105 ? 15.637 14.444 -2.871 0.50 4.43 105 LEU A C 1
ATOM 776 C C B LEU A 1 105 ? 15.537 14.890 -2.046 0.50 3.47 105 LEU A C 1
ATOM 777 O O A LEU A 1 105 ? 15.735 14.769 -4.050 0.50 6.07 105 LEU A O 1
ATOM 778 O O B LEU A 1 105 ? 15.411 15.372 -0.929 0.50 3.89 105 LEU A O 1
ATOM 787 N N A GLY A 1 106 ? 15.734 15.299 -1.857 0.50 4.10 106 GLY A N 1
ATOM 788 N N B GLY A 1 106 ? 15.975 15.616 -3.081 0.50 3.71 106 GLY A N 1
ATOM 789 C CA A GLY A 1 106 ? 16.043 16.715 -2.048 0.50 5.76 106 GLY A CA 1
ATOM 790 C CA B GLY A 1 106 ? 16.294 17.031 -2.939 0.50 4.59 106 GLY A CA 1
ATOM 791 C C A GLY A 1 106 ? 17.449 17.119 -1.650 0.50 4.81 106 GLY A C 1
ATOM 792 C C B GLY A 1 106 ? 17.649 17.368 -2.295 0.50 4.30 106 GLY A C 1
ATOM 793 O O A GLY A 1 106 ? 17.778 18.310 -1.696 0.50 5.91 106 GLY A O 1
ATOM 794 O O B GLY A 1 106 ? 18.056 18.524 -2.339 0.50 4.74 106 GLY A O 1
ATOM 795 N N A SER A 1 107 ? 18.312 16.190 -1.350 0.50 5.31 107 SER A N 1
ATOM 796 N N B SER A 1 107 ? 18.278 16.387 -1.593 0.50 5.42 107 SER A N 1
ATOM 797 C CA . SER A 1 107 ? 19.612 16.580 -0.930 1.00 4.51 107 SER A CA 1
ATOM 798 C C . SER A 1 107 ? 20.554 17.027 -2.048 1.00 4.08 107 SER A C 1
ATOM 799 O O . SER A 1 107 ? 20.441 16.592 -3.191 1.00 4.85 107 SER A O 1
ATOM 802 N N . PRO A 1 108 ? 21.538 17.876 -1.717 1.00 4.04 108 PRO A N 1
ATOM 803 C CA . PRO A 1 108 ? 22.472 18.325 -2.750 1.00 4.37 108 PRO A CA 1
ATOM 804 C C . PRO A 1 108 ? 23.241 17.187 -3.437 1.00 4.03 108 PRO A C 1
ATOM 805 O O . PRO A 1 108 ? 23.746 16.255 -2.804 1.00 4.51 108 PRO A O 1
ATOM 809 N N . ASP A 1 109 ? 23.407 17.364 -4.740 1.00 3.96 109 ASP A N 1
ATOM 810 C CA . ASP A 1 109 ? 24.174 16.447 -5.561 1.00 4.14 109 ASP A CA 1
ATOM 811 C C . ASP A 1 109 ? 25.659 16.384 -5.172 1.00 4.47 109 ASP A C 1
ATOM 812 O O . ASP A 1 109 ? 26.278 15.365 -5.458 1.00 6.92 109 ASP A O 1
ATOM 817 N N . THR A 1 110 ? 26.224 17.455 -4.603 1.00 4.01 110 THR A N 1
ATOM 818 C CA . THR A 1 110 ? 27.679 17.537 -4.394 1.00 4.09 110 THR A CA 1
ATOM 819 C C . THR A 1 110 ? 28.114 17.251 -2.954 1.00 4.22 110 THR A C 1
ATOM 820 O O . THR A 1 110 ? 29.237 17.587 -2.571 1.00 5.51 110 THR A O 1
ATOM 824 N N . TRP A 1 111 ? 27.318 16.503 -2.191 1.00 4.02 111 TRP A N 1
ATOM 825 C CA . TRP A 1 111 ? 27.826 15.927 -0.943 1.00 3.90 111 TRP A CA 1
ATOM 826 C C . TRP A 1 111 ? 28.932 14.894 -1.248 1.00 3.82 111 TRP A C 1
ATOM 827 O O . TRP A 1 111 ? 28.915 14.228 -2.277 1.00 4.39 111 TRP A O 1
ATOM 838 N N . ARG A 1 112 ? 29.873 14.734 -0.304 1.00 3.91 112 ARG A N 1
ATOM 839 C CA . ARG A 1 112 ? 30.859 13.658 -0.429 1.00 3.85 112 ARG A CA 1
ATOM 840 C C . ARG A 1 112 ? 30.134 12.317 -0.264 1.00 3.85 112 ARG A C 1
ATOM 841 O O . ARG A 1 112 ? 29.357 12.138 0.684 1.00 4.60 112 ARG A O 1
ATOM 849 N N . ASP A 1 113 ? 30.369 11.372 -1.181 1.00 3.61 113 ASP A N 1
ATOM 850 C CA . ASP A 1 113 ? 29.607 10.132 -1.174 1.00 3.63 113 ASP A CA 1
ATOM 851 C C . ASP A 1 113 ? 30.103 9.241 -2.306 1.00 3.52 113 ASP A C 1
ATOM 852 O O . ASP A 1 113 ? 30.683 9.719 -3.279 1.00 4.46 113 ASP A O 1
ATOM 861 N N . VAL A 1 114 ? 29.780 7.960 -2.197 1.00 3.88 114 VAL A N 1
ATOM 862 C CA . VAL A 1 114 ? 29.780 7.060 -3.357 1.00 3.81 114 VAL A CA 1
ATOM 863 C C . VAL A 1 114 ? 28.736 7.576 -4.370 1.00 3.47 114 VAL A C 1
ATOM 864 O O . VAL A 1 114 ? 27.736 8.186 -3.991 1.00 3.85 114 VAL A O 1
ATOM 868 N N . ARG A 1 115 ? 29.003 7.328 -5.664 1.00 3.53 115 ARG A N 1
ATOM 869 C CA . ARG A 1 115 ? 27.995 7.531 -6.700 1.00 3.59 115 ARG A CA 1
ATOM 870 C C . ARG A 1 115 ? 27.589 6.198 -7.325 1.00 3.72 115 ARG A C 1
ATOM 871 O O . ARG A 1 115 ? 28.417 5.345 -7.630 1.00 4.41 115 ARG A O 1
ATOM 879 N N . GLY A 1 116 ? 26.273 6.071 -7.554 1.00 3.69 116 GLY A N 1
ATOM 880 C CA . GLY A 1 116 ? 25.750 4.960 -8.328 1.00 3.59 116 GLY A CA 1
ATOM 881 C C . GLY A 1 116 ? 25.934 5.135 -9.826 1.00 3.61 116 GLY A C 1
ATOM 882 O O . GLY A 1 116 ? 25.973 6.241 -10.367 1.00 4.31 116 GLY A O 1
ATOM 883 N N . PHE A 1 117 ? 25.991 3.957 -10.490 1.00 3.61 117 PHE A N 1
ATOM 884 C CA . PHE A 1 117 ? 26.196 3.832 -11.931 1.00 3.74 117 PHE A CA 1
ATOM 885 C C . PHE A 1 117 ? 25.339 2.627 -12.381 1.00 3.68 117 PHE A C 1
ATOM 886 O O . PHE A 1 117 ? 25.850 1.516 -12.565 1.00 4.07 117 PHE A O 1
ATOM 894 N N . ALA A 1 118 ? 24.027 2.850 -12.466 1.00 3.64 118 ALA A N 1
ATOM 895 C CA . ALA A 1 118 ? 23.056 1.773 -12.686 1.00 3.60 118 ALA A CA 1
ATOM 896 C C . ALA A 1 118 ? 22.714 1.712 -14.176 1.00 3.63 118 ALA A C 1
ATOM 897 O O . ALA A 1 118 ? 22.072 2.613 -14.700 1.00 4.10 118 ALA A O 1
ATOM 899 N N . LEU A 1 119 ? 23.182 0.650 -14.842 1.00 3.81 119 LEU A N 1
ATOM 900 C CA . LEU A 1 119 ? 23.136 0.560 -16.297 1.00 3.98 119 LEU A CA 1
ATOM 901 C C . LEU A 1 119 ? 22.282 -0.621 -16.738 1.00 4.00 119 LEU A C 1
ATOM 902 O O . LEU A 1 119 ? 22.608 -1.781 -16.475 1.00 5.33 119 LEU A O 1
ATOM 907 N N . ARG A 1 120 ? 21.209 -0.315 -17.470 1.00 3.85 120 ARG A N 1
ATOM 908 C CA . ARG A 1 120 ? 20.357 -1.332 -18.102 1.00 3.95 120 ARG A CA 1
ATOM 909 C C . ARG A 1 120 ? 20.680 -1.407 -19.584 1.00 3.95 120 ARG A C 1
ATOM 910 O O . ARG A 1 120 ? 20.778 -0.387 -20.282 1.00 4.48 120 ARG A O 1
ATOM 918 N N . PHE A 1 121 ? 20.771 -2.646 -20.071 1.00 4.04 121 PHE A N 1
ATOM 919 C CA . PHE A 1 121 ? 20.855 -2.977 -21.476 1.00 4.36 121 PHE A CA 1
ATOM 920 C C . PHE A 1 121 ? 19.535 -3.668 -21.865 1.00 4.28 121 PHE A C 1
ATOM 921 O O . PHE A 1 121 ? 19.188 -4.706 -21.287 1.00 4.53 121 PHE A O 1
ATOM 929 N N . TYR A 1 122 ? 18.812 -3.107 -22.835 1.00 4.51 122 TYR A N 1
ATOM 930 C CA . TYR A 1 122 ? 17.539 -3.686 -23.290 1.00 4.66 122 TYR A CA 1
ATOM 931 C C . TYR A 1 122 ? 17.854 -4.749 -24.373 1.00 4.91 122 TYR A C 1
ATOM 932 O O . TYR A 1 122 ? 17.767 -4.477 -25.568 1.00 5.69 122 TYR A O 1
ATOM 941 N N . THR A 1 123 ? 18.292 -5.928 -23.929 1.00 5.11 123 THR A N 1
ATOM 942 C CA . THR A 1 123 ? 18.824 -6.940 -24.832 1.00 5.32 123 THR A CA 1
ATOM 943 C C . THR A 1 123 ? 17.681 -7.748 -25.492 1.00 5.78 123 THR A C 1
ATOM 944 O O . THR A 1 123 ? 16.533 -7.749 -25.038 1.00 6.55 123 THR A O 1
ATOM 948 N N . GLU A 1 124 ? 18.050 -8.481 -26.543 1.00 6.51 124 GLU A N 1
ATOM 949 C CA . GLU A 1 124 ? 17.086 -9.324 -27.231 1.00 7.80 124 GLU A CA 1
ATOM 950 C C . GLU A 1 124 ? 16.707 -10.593 -26.446 1.00 7.86 124 GLU A C 1
ATOM 951 O O . GLU A 1 124 ? 15.804 -11.320 -26.867 1.00 10.45 124 GLU A O 1
ATOM 957 N N . GLU A 1 125 ? 17.373 -10.867 -25.326 1.00 7.22 125 GLU A N 1
ATOM 958 C CA . GLU A 1 125 ? 17.091 -11.984 -24.409 1.00 8.00 125 GLU A CA 1
ATOM 959 C C . GLU A 1 125 ? 16.802 -11.467 -22.998 1.00 6.83 125 GLU A C 1
ATOM 960 O O . GLU A 1 125 ? 17.004 -12.193 -22.009 1.00 9.01 125 GLU A O 1
ATOM 971 N N . GLY A 1 126 ? 16.260 -10.245 -22.895 1.00 5.64 126 GLY A N 1
ATOM 972 C CA . GLY A 1 126 ? 15.806 -9.701 -21.633 1.00 5.33 126 GLY A CA 1
ATOM 973 C C . GLY A 1 126 ? 16.580 -8.456 -21.240 1.00 4.64 126 GLY A C 1
ATOM 974 O O . GLY A 1 126 ? 17.615 -8.086 -21.818 1.00 5.07 126 GLY A O 1
ATOM 975 N N . ASN A 1 127 ? 16.077 -7.776 -20.211 1.00 4.23 127 ASN A N 1
ATOM 976 C CA . ASN A 1 127 ? 16.794 -6.633 -19.653 1.00 4.31 127 ASN A CA 1
ATOM 977 C C . ASN A 1 127 ? 17.950 -7.140 -18.786 1.00 4.22 127 ASN A C 1
ATOM 978 O O . ASN A 1 127 ? 17.742 -7.891 -17.836 1.00 5.23 127 ASN A O 1
ATOM 983 N N . TYR A 1 128 ? 19.154 -6.705 -19.153 1.00 4.13 128 TYR A N 1
ATOM 984 C CA . TYR A 1 128 ? 20.374 -7.037 -18.419 1.00 4.02 128 TYR A CA 1
ATOM 985 C C . TYR A 1 128 ? 20.804 -5.796 -17.643 1.00 3.87 128 TYR A C 1
ATOM 986 O O . TYR A 1 128 ? 21.120 -4.772 -18.267 1.00 4.41 128 TYR A O 1
ATOM 995 N N . ASP A 1 129 ? 20.825 -5.896 -16.326 1.00 3.89 129 ASP A N 1
ATOM 996 C CA . ASP A 1 129 ? 21.202 -4.753 -15.492 1.00 3.97 129 ASP A CA 1
ATOM 997 C C . ASP A 1 129 ? 22.575 -5.001 -14.853 1.00 4.02 129 ASP A C 1
ATOM 998 O O . ASP A 1 129 ? 22.768 -5.995 -14.140 1.00 4.79 129 ASP A O 1
ATOM 1003 N N . LEU A 1 130 ? 23.473 -4.052 -15.092 1.00 4.08 130 LEU A N 1
ATOM 1004 C CA . LEU A 1 130 ? 24.786 -3.975 -14.439 1.00 3.98 130 LEU A CA 1
ATOM 1005 C C . LEU A 1 130 ? 24.658 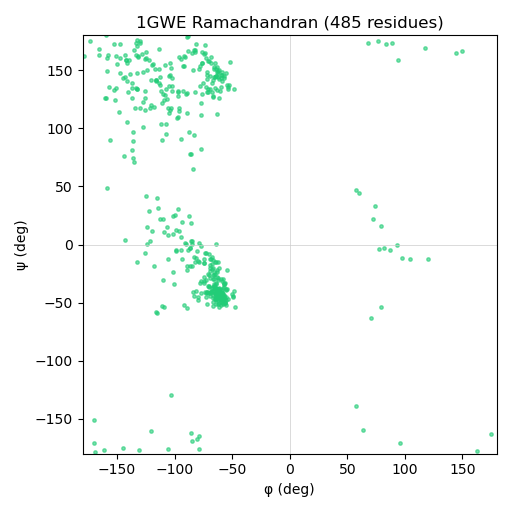-2.789 -13.472 1.00 3.67 130 LEU A C 1
ATOM 1006 O O . LEU A 1 130 ? 24.763 -1.622 -13.871 1.00 3.98 130 LEU A O 1
ATOM 1017 N N . VAL A 1 131 ? 24.329 -3.117 -12.221 1.00 3.57 131 VAL A N 1
ATOM 1018 C CA . VAL A 1 131 ? 23.990 -2.083 -11.233 1.00 3.45 131 VAL A CA 1
ATOM 1019 C C . VAL A 1 131 ? 25.289 -1.788 -10.484 1.00 3.53 131 VAL A C 1
ATOM 1020 O O . VAL A 1 131 ? 25.647 -2.510 -9.534 1.00 4.02 131 VAL A O 1
ATOM 1024 N N . GLY A 1 132 ? 26.048 -0.819 -10.984 1.00 3.85 132 GLY A N 1
ATOM 1025 C CA . GLY A 1 132 ? 27.389 -0.546 -10.497 1.00 4.04 132 GLY A CA 1
ATOM 1026 C C . GLY A 1 132 ? 27.453 0.714 -9.644 1.00 3.51 132 GLY A C 1
ATOM 1027 O O . GLY A 1 132 ? 26.452 1.363 -9.355 1.00 3.91 132 GLY A O 1
ATOM 1028 N N . ASN A 1 133 ? 28.701 1.031 -9.253 1.00 3.90 133 ASN A N 1
ATOM 1029 C CA . ASN A 1 133 ? 29.027 2.255 -8.512 1.00 3.72 133 ASN A CA 1
ATOM 1030 C C . ASN A 1 133 ? 30.252 2.882 -9.197 1.00 3.56 133 ASN A C 1
ATOM 1031 O O . ASN A 1 133 ? 30.872 2.298 -10.090 1.00 4.46 133 ASN A O 1
ATOM 1036 N N . ASN A 1 134 ? 30.655 4.060 -8.714 1.00 3.56 134 ASN A N 1
ATOM 1037 C CA . ASN A 1 134 ? 31.841 4.749 -9.219 1.00 3.54 134 ASN A CA 1
ATOM 1038 C C . ASN A 1 134 ? 33.144 4.307 -8.550 1.00 3.47 134 ASN A C 1
ATOM 1039 O O . ASN A 1 134 ? 34.149 5.030 -8.648 1.00 4.09 134 ASN A O 1
ATOM 1044 N N . THR A 1 135 ? 33.127 3.141 -7.915 1.00 3.74 135 THR A N 1
ATOM 1045 C CA . THR A 1 135 ? 34.259 2.522 -7.246 1.00 3.76 135 THR A CA 1
ATOM 1046 C C . THR A 1 135 ? 34.245 1.029 -7.550 1.00 3.78 135 THR A C 1
ATOM 1047 O O . THR A 1 135 ? 33.160 0.424 -7.632 1.00 3.96 135 THR A O 1
ATOM 1051 N N . PRO A 1 136 ? 35.426 0.408 -7.652 1.00 4.15 136 PRO A N 1
ATOM 1052 C CA . PRO A 1 136 ? 35.488 -1.047 -7.876 1.00 4.26 136 PRO A CA 1
ATOM 1053 C C . PRO A 1 136 ? 35.285 -1.878 -6.614 1.00 4.10 136 PRO A C 1
ATOM 1054 O O . PRO A 1 136 ? 35.224 -3.113 -6.736 1.00 4.53 136 PRO A O 1
ATOM 1058 N N . ILE A 1 137 ? 35.193 -1.257 -5.436 1.00 4.14 137 ILE A N 1
ATOM 1059 C CA . ILE A 1 137 ? 35.023 -2.013 -4.195 1.00 4.17 137 ILE A CA 1
ATOM 1060 C C . ILE A 1 137 ? 33.866 -1.431 -3.412 1.00 4.12 137 ILE A C 1
ATOM 1061 O O . ILE A 1 137 ? 33.260 -0.419 -3.755 1.00 4.95 137 ILE A O 1
ATOM 1066 N N . PHE A 1 138 ? 33.540 -2.102 -2.297 1.00 4.29 138 PHE A N 1
ATOM 1067 C CA . PHE A 1 138 ? 32.543 -1.593 -1.356 1.00 4.19 138 PHE A CA 1
ATOM 1068 C C . PHE A 1 138 ? 33.107 -1.717 0.058 1.00 3.89 138 PHE A C 1
ATOM 1069 O O . PHE A 1 138 ? 34.147 -2.323 0.306 1.00 4.30 138 PHE A O 1
ATOM 1077 N N . PHE A 1 139 ? 32.338 -1.156 1.006 1.00 3.90 139 PHE A N 1
ATOM 1078 C CA . PHE A 1 139 ? 32.718 -1.079 2.414 1.00 3.93 139 PHE A CA 1
ATOM 1079 C C . PHE A 1 139 ? 32.627 -2.401 3.181 1.00 3.75 139 PHE A C 1
ATOM 1080 O O . PHE A 1 139 ? 33.118 -2.458 4.308 1.00 4.54 139 PHE A O 1
ATOM 1088 N N . LEU A 1 140 ? 31.915 -3.393 2.627 1.00 3.74 140 LEU A N 1
ATOM 1089 C CA . LEU A 1 140 ? 31.528 -4.579 3.374 1.00 3.68 140 LEU A CA 1
ATOM 1090 C C . LEU A 1 140 ? 31.606 -5.804 2.464 1.00 3.62 140 LEU A C 1
ATOM 1091 O O . LEU A 1 140 ? 31.485 -5.704 1.253 1.00 4.11 140 LEU A O 1
ATOM 1096 N N . ARG A 1 141 ? 31.711 -6.973 3.141 1.00 3.77 141 ARG A N 1
ATOM 1097 C CA . ARG A 1 141 ? 31.766 -8.246 2.440 1.00 3.71 141 ARG A CA 1
ATOM 1098 C C . ARG A 1 141 ? 30.648 -9.232 2.819 1.00 3.78 141 ARG A C 1
ATOM 1099 O O . ARG A 1 141 ? 30.638 -10.339 2.261 1.00 4.19 141 ARG A O 1
ATOM 1107 N N . ASP A 1 142 ? 29.705 -8.855 3.687 1.00 3.81 142 ASP A N 1
ATOM 1108 C CA . ASP A 1 142 ? 28.558 -9.703 4.007 1.00 3.85 142 ASP A CA 1
ATOM 1109 C C . ASP A 1 142 ? 27.328 -8.787 4.122 1.00 3.69 142 ASP A C 1
ATOM 1110 O O . ASP A 1 142 ? 27.371 -7.756 4.796 1.00 3.84 142 ASP A O 1
ATOM 1115 N N . PRO A 1 143 ? 26.213 -9.167 3.445 1.00 3.71 143 PRO A N 1
ATOM 1116 C CA . PRO A 1 143 ? 25.050 -8.281 3.384 1.00 3.61 143 PRO A CA 1
ATOM 1117 C C . PRO A 1 143 ? 24.335 -8.077 4.718 1.00 3.32 143 PRO A C 1
ATOM 1118 O O . PRO A 1 143 ? 23.533 -7.138 4.826 1.00 3.56 143 PRO A O 1
ATOM 1122 N N . MET A 1 144 ? 24.578 -8.931 5.716 1.00 3.55 144 MET A N 1
ATOM 1123 C CA . MET A 1 144 ? 23.955 -8.700 7.022 1.00 3.51 144 MET A CA 1
ATOM 1124 C C . MET A 1 144 ? 24.324 -7.319 7.567 1.00 3.60 144 MET A C 1
ATOM 1125 O O . MET A 1 144 ? 23.547 -6.693 8.287 1.00 4.02 144 MET A O 1
ATOM 1130 N N . LYS A 1 145 ? 25.552 -6.861 7.246 1.00 3.50 145 LYS A N 1
ATOM 1131 C CA . LYS A 1 145 ? 26.054 -5.574 7.740 1.00 3.70 145 LYS A CA 1
ATOM 1132 C C . LYS A 1 145 ? 25.520 -4.371 6.948 1.00 3.56 145 LYS A C 1
ATOM 1133 O O . LYS A 1 145 ? 25.722 -3.232 7.386 1.00 3.90 145 LYS A O 1
ATOM 1139 N N . PHE A 1 146 ? 24.925 -4.593 5.770 1.00 3.50 146 PHE A N 1
ATOM 1140 C CA . PHE A 1 146 ? 24.605 -3.477 4.869 1.00 3.68 146 PHE A CA 1
ATOM 1141 C C . PHE A 1 146 ? 23.561 -2.541 5.460 1.00 3.46 146 PHE A C 1
ATOM 1142 O O . PHE A 1 146 ? 23.644 -1.321 5.311 1.00 3.81 146 PHE A O 1
ATOM 1150 N N . THR A 1 147 ? 22.526 -3.134 6.087 1.00 3.57 147 THR A N 1
ATOM 1151 C CA . THR A 1 147 ? 21.479 -2.331 6.716 1.00 3.67 147 THR A CA 1
ATOM 1152 C C . THR A 1 147 ? 22.081 -1.367 7.752 1.00 3.55 147 THR A C 1
ATOM 1153 O O . THR A 1 147 ? 21.810 -0.172 7.747 1.00 3.93 147 THR A O 1
ATOM 1157 N N . HIS A 1 148 ? 22.928 -1.917 8.638 1.00 3.64 148 HIS A N 1
ATOM 1158 C CA . HIS A 1 148 ? 23.616 -1.135 9.653 1.00 3.67 148 HIS A CA 1
ATOM 1159 C C . HIS A 1 148 ? 24.439 -0.021 9.015 1.00 3.55 148 HIS A C 1
ATOM 1160 O O . HIS A 1 148 ? 24.435 1.126 9.491 1.00 3.92 148 HIS A O 1
ATOM 1167 N N . PHE A 1 149 ? 25.197 -0.355 7.970 1.00 3.55 149 PHE A N 1
ATOM 1168 C CA . PHE A 1 149 ? 26.045 0.650 7.330 1.00 3.54 149 PHE A CA 1
ATOM 1169 C C . PHE A 1 149 ? 25.203 1.820 6.797 1.00 3.41 149 PHE A C 1
ATOM 1170 O O . PHE A 1 149 ? 25.504 2.993 7.057 1.00 3.56 149 PHE A O 1
ATOM 1178 N N . ILE A 1 150 ? 24.165 1.511 6.017 1.00 3.40 150 ILE A N 1
ATOM 1179 C CA . ILE A 1 150 ? 23.381 2.592 5.426 1.00 3.41 150 ILE A CA 1
ATOM 1180 C C . ILE A 1 150 ? 22.687 3.413 6.515 1.00 3.47 150 ILE A C 1
ATOM 1181 O O . ILE A 1 150 ? 22.638 4.648 6.428 1.00 3.78 150 ILE A O 1
ATOM 1186 N N . ARG A 1 151 ? 22.137 2.756 7.544 1.00 3.51 151 ARG A N 1
ATOM 1187 C CA . ARG A 1 151 ? 21.559 3.536 8.644 1.00 3.41 151 ARG A CA 1
ATOM 1188 C C . ARG A 1 151 ? 22.619 4.448 9.286 1.00 3.58 151 ARG A C 1
ATOM 1189 O O . ARG A 1 151 ? 22.323 5.602 9.623 1.00 3.86 151 ARG A O 1
ATOM 1197 N N . SER A 1 152 ? 23.866 3.955 9.440 1.00 3.65 152 SER A N 1
ATOM 1198 C CA . SER A 1 152 ? 24.911 4.781 10.039 1.00 3.77 152 SER A CA 1
ATOM 1199 C C . SER A 1 152 ? 25.289 5.996 9.180 1.00 3.48 152 SER A C 1
ATOM 1200 O O . SER A 1 152 ? 25.811 6.992 9.714 1.00 4.00 152 SER A O 1
ATOM 1203 N N . GLN A 1 153 ? 25.034 5.905 7.872 1.00 3.49 153 GLN A N 1
ATOM 1204 C CA . GLN A 1 153 ? 25.283 6.983 6.924 1.00 3.56 153 GLN A CA 1
ATOM 1205 C C . GLN A 1 153 ? 24.148 8.013 6.866 1.00 3.61 153 GLN A C 1
ATOM 1206 O O . GLN A 1 153 ? 24.318 9.055 6.226 1.00 4.11 153 GLN A O 1
ATOM 1212 N N . LYS A 1 154 ? 23.015 7.698 7.490 1.00 3.57 154 LYS A N 1
ATOM 1213 C CA . LYS A 1 154 ? 21.828 8.531 7.472 1.00 3.70 154 LYS A CA 1
ATOM 1214 C C . LYS A 1 154 ? 21.738 9.253 8.817 1.00 3.86 154 LYS A C 1
ATOM 1215 O O . LYS A 1 154 ? 22.716 9.904 9.199 1.00 4.61 154 LYS A O 1
ATOM 1221 N N . ARG A 1 155 ? 20.597 9.231 9.516 1.00 4.29 155 ARG A N 1
ATOM 1222 C CA . ARG A 1 155 ? 20.375 10.227 10.561 1.00 4.36 155 ARG A CA 1
ATOM 1223 C C . ARG A 1 155 ? 20.251 9.621 11.954 1.00 4.35 155 ARG A C 1
ATOM 1224 O O . ARG A 1 155 ? 19.775 8.492 12.163 1.00 5.25 155 ARG A O 1
ATOM 1232 N N . LEU A 1 156 ? 20.639 10.405 12.941 1.00 4.28 156 LEU A N 1
ATOM 1233 C CA . LEU A 1 156 ? 20.474 9.994 14.322 1.00 4.41 156 LEU A CA 1
ATOM 1234 C C . LEU A 1 156 ? 18.993 9.857 14.654 1.00 4.38 156 LEU A C 1
ATOM 1235 O O . LEU A 1 156 ? 18.157 10.638 14.178 1.00 4.58 156 LEU A O 1
ATOM 1240 N N . PRO A 1 157 ? 18.645 8.881 15.507 1.00 4.54 157 PRO A N 1
ATOM 1241 C CA . PRO A 1 157 ? 17.226 8.576 15.706 1.00 4.98 157 PRO A CA 1
ATOM 1242 C C . PRO A 1 157 ? 16.443 9.664 16.435 1.00 4.83 157 PRO A C 1
ATOM 1243 O O . PRO A 1 157 ? 15.231 9.732 16.214 1.00 5.64 157 PRO A O 1
ATOM 1247 N N . ASP A 1 158 ? 17.069 10.448 17.304 1.00 5.04 158 ASP A N 1
ATOM 1248 C CA . ASP A 1 158 ? 16.369 11.496 18.038 1.00 5.18 158 ASP A CA 1
ATOM 1249 C C . ASP A 1 158 ? 16.367 12.848 17.278 1.00 4.80 158 ASP A C 1
ATOM 1250 O O . ASP A 1 158 ? 15.299 13.434 17.061 1.00 5.83 158 ASP A O 1
ATOM 1255 N N . SER A 1 159 ? 17.558 13.333 16.899 1.00 4.99 159 SER A N 1
ATOM 1256 C CA . SER A 1 159 ? 17.665 14.671 16.327 1.00 4.95 159 SER A CA 1
ATOM 1257 C C . SER A 1 159 ? 17.436 14.721 14.817 1.00 4.61 159 SER A C 1
ATOM 1258 O O . SER A 1 159 ? 17.221 15.796 14.260 1.00 5.15 159 SER A O 1
ATOM 1261 N N . GLY A 1 160 ? 17.543 13.572 14.124 1.00 4.38 160 GLY A N 1
ATOM 1262 C CA . GLY A 1 160 ? 17.372 13.601 12.698 1.00 4.33 160 GLY A CA 1
ATOM 1263 C C . GLY A 1 160 ? 18.535 14.250 11.927 1.00 3.99 160 GLY A C 1
ATOM 1264 O O . GLY A 1 160 ? 18.342 14.647 10.775 1.00 4.48 160 GLY A O 1
ATOM 1265 N N . LEU A 1 161 ? 19.722 14.302 12.525 1.00 4.27 161 LEU A N 1
ATOM 1266 C CA . LEU A 1 161 ? 20.904 14.861 11.855 1.00 4.22 161 LEU A CA 1
ATOM 1267 C C . LEU A 1 161 ? 21.838 13.738 11.411 1.00 4.06 161 LEU A C 1
ATOM 1268 O O . LEU A 1 161 ? 21.991 12.729 12.113 1.00 4.28 161 LEU A O 1
ATOM 1273 N N . ARG A 1 162 ? 22.500 13.931 10.272 1.00 4.06 162 ARG A N 1
ATOM 1274 C CA . ARG A 1 162 ? 23.639 13.057 9.958 1.00 3.94 162 ARG A CA 1
ATOM 1275 C C . ARG A 1 162 ? 24.738 13.346 11.001 1.00 4.00 162 ARG A C 1
ATOM 1276 O O . ARG A 1 162 ? 24.809 14.454 11.535 1.00 4.72 162 ARG A O 1
ATOM 1284 N N . ASP A 1 163 ? 25.583 12.363 11.283 1.00 3.93 163 ASP A N 1
ATOM 1285 C CA . ASP A 1 163 ? 26.562 12.530 12.372 1.00 4.04 163 ASP A CA 1
ATOM 1286 C C . ASP A 1 163 ? 27.819 11.751 12.038 1.00 3.95 163 ASP A C 1
ATOM 1287 O O . ASP A 1 163 ? 27.803 10.512 11.995 1.00 4.21 163 ASP A O 1
ATOM 1296 N N . ALA A 1 164 ? 28.925 12.456 11.820 1.00 4.56 164 ALA A N 1
ATOM 1297 C CA . ALA A 1 164 ? 30.187 11.786 11.539 1.00 4.79 164 ALA A CA 1
ATOM 1298 C C . ALA A 1 164 ? 30.592 10.858 12.710 1.00 4.44 164 ALA A C 1
ATOM 1299 O O . ALA A 1 164 ? 31.274 9.866 12.469 1.00 4.54 164 ALA A O 1
ATOM 1301 N N . THR A 1 165 ? 30.220 11.149 13.961 1.00 4.44 165 THR A N 1
ATOM 1302 C CA . THR A 1 165 ? 30.570 10.192 15.026 1.00 4.53 165 THR A CA 1
ATOM 1303 C C . THR A 1 165 ? 29.947 8.819 14.763 1.00 4.23 165 THR A C 1
ATOM 1304 O O . THR A 1 165 ? 30.602 7.786 14.925 1.00 4.47 165 THR A O 1
ATOM 1308 N N . MET A 1 166 ? 28.657 8.807 14.399 1.00 4.24 166 MET A N 1
ATOM 1309 C CA . MET A 1 166 ? 27.992 7.549 14.063 1.00 4.14 166 MET A CA 1
ATOM 1310 C C . MET A 1 166 ? 28.699 6.855 12.881 1.00 3.93 166 MET A C 1
ATOM 1311 O O . MET A 1 166 ? 28.931 5.642 12.881 1.00 4.17 166 MET A O 1
ATOM 1316 N N . GLN A 1 167 ? 29.044 7.648 11.852 1.00 3.96 167 GLN A N 1
ATOM 1317 C CA . GLN A 1 167 ? 29.682 7.075 10.662 1.00 3.80 167 GLN A CA 1
ATOM 1318 C C . GLN A 1 167 ? 30.999 6.385 11.023 1.00 3.91 167 GLN A C 1
ATOM 1319 O O . GLN A 1 167 ? 31.274 5.257 10.582 1.00 4.13 167 GLN A O 1
ATOM 1325 N N . TRP A 1 168 ? 31.848 7.097 11.774 1.00 4.01 168 TRP A N 1
ATOM 1326 C CA . TRP A 1 168 ? 33.150 6.563 12.152 1.00 4.17 168 TRP A CA 1
ATOM 1327 C C . TRP A 1 168 ? 33.041 5.464 13.204 1.00 4.11 168 TRP A C 1
ATOM 1328 O O . TRP A 1 168 ? 33.895 4.571 13.235 1.00 4.56 168 TRP A O 1
ATOM 1339 N N . ASP A 1 169 ? 32.034 5.521 14.075 1.00 4.10 169 ASP A N 1
ATOM 1340 C CA . ASP A 1 169 ? 31.838 4.428 15.036 1.00 4.29 169 ASP A CA 1
ATOM 1341 C C . ASP A 1 169 ? 31.608 3.126 14.259 1.00 4.12 169 ASP A C 1
ATOM 1342 O O . ASP A 1 169 ? 32.189 2.079 14.546 1.00 4.74 169 ASP A O 1
ATOM 1347 N N . PHE A 1 170 ? 30.736 3.199 13.238 1.00 3.95 170 PHE A N 1
ATOM 1348 C CA . PHE A 1 170 ? 30.505 2.032 12.403 1.00 3.96 170 PHE A CA 1
ATOM 1349 C C . PHE A 1 170 ? 31.782 1.632 11.646 1.00 3.99 170 PHE A C 1
ATOM 1350 O O . PHE A 1 170 ? 32.187 0.465 11.669 1.00 4.48 170 PHE A O 1
ATOM 1358 N N . TRP A 1 171 ? 32.428 2.581 10.953 1.00 4.05 171 TRP A N 1
ATOM 1359 C CA . TRP A 1 171 ? 33.587 2.191 10.133 1.00 4.25 171 TRP A CA 1
ATOM 1360 C C . TRP A 1 171 ? 34.709 1.577 10.964 1.00 4.26 171 TRP A C 1
ATOM 1361 O O . TRP A 1 171 ? 35.285 0.553 10.576 1.00 4.56 171 TRP A O 1
ATOM 1372 N N . THR A 1 172 ? 35.063 2.213 12.088 1.00 4.40 172 THR A N 1
ATOM 1373 C CA . THR A 1 172 ? 36.185 1.715 12.881 1.00 4.65 172 THR A CA 1
ATOM 1374 C C . THR A 1 172 ? 35.887 0.341 13.497 1.00 4.83 172 THR A C 1
ATOM 1375 O O . THR A 1 172 ? 36.819 -0.454 13.680 1.00 6.58 172 THR A O 1
ATOM 1379 N N . ASN A 1 173 ? 34.622 0.060 13.785 1.00 4.40 173 ASN A N 1
ATOM 1380 C CA . ASN A 1 173 ? 34.223 -1.237 14.309 1.00 4.64 173 ASN A CA 1
ATOM 1381 C C . ASN A 1 173 ? 33.982 -2.289 13.200 1.00 4.41 173 ASN A C 1
ATOM 1382 O O . ASN A 1 173 ? 33.649 -3.436 13.516 1.00 5.37 173 ASN A O 1
ATOM 1387 N N . ASN A 1 174 ? 34.168 -1.901 11.952 1.00 4.29 174 ASN A N 1
ATOM 1388 C CA . ASN A 1 174 ? 34.023 -2.783 10.805 1.00 4.34 174 ASN A CA 1
ATOM 1389 C C . ASN A 1 174 ? 35.219 -2.527 9.885 1.00 4.31 174 ASN A C 1
ATOM 1390 O O . ASN A 1 174 ? 35.075 -1.925 8.813 1.00 4.51 174 ASN A O 1
ATOM 1395 N N . PRO A 1 175 ? 36.417 -2.963 10.310 1.00 4.71 175 PRO A N 1
ATOM 1396 C CA . PRO A 1 175 ? 37.655 -2.596 9.589 1.00 4.89 175 PRO A CA 1
ATOM 1397 C C . PRO A 1 175 ? 37.719 -3.114 8.152 1.00 4.30 175 PRO A C 1
ATOM 1398 O O . PRO A 1 175 ? 38.518 -2.587 7.358 1.00 4.56 175 PRO A O 1
ATOM 1402 N N . GLU A 1 176 ? 36.860 -4.068 7.773 1.00 4.19 176 GLU A N 1
ATOM 1403 C CA . GLU A 1 176 ? 36.720 -4.433 6.370 1.00 4.22 176 GLU A CA 1
ATOM 1404 C C . GLU A 1 176 ? 36.412 -3.212 5.480 1.00 3.80 176 GLU A C 1
ATOM 1405 O O . GLU A 1 176 ? 36.662 -3.266 4.277 1.00 4.06 176 GLU A O 1
ATOM 1411 N N . SER A 1 177 ? 35.889 -2.146 6.085 1.00 3.90 177 SER A N 1
ATOM 1412 C CA . SER A 1 177 ? 35.560 -0.919 5.366 1.00 3.91 177 SER A CA 1
ATOM 1413 C C . SER A 1 177 ? 36.772 -0.122 4.869 1.00 3.94 177 SER A C 1
ATOM 1414 O O . SER A 1 177 ? 36.567 0.808 4.083 1.00 4.03 177 SER A O 1
ATOM 1417 N N . ALA A 1 178 ? 37.998 -0.429 5.314 1.00 3.98 178 ALA A N 1
ATOM 1418 C CA . ALA A 1 178 ? 39.095 0.515 5.084 1.00 4.08 178 ALA A CA 1
ATOM 1419 C C . ALA A 1 178 ? 39.382 0.773 3.615 1.00 3.87 178 ALA A C 1
ATOM 1420 O O . ALA A 1 178 ? 39.696 1.911 3.238 1.00 4.20 178 ALA A O 1
ATOM 1422 N N . HIS A 1 179 ? 39.342 -0.251 2.736 1.00 3.97 179 HIS A N 1
ATOM 1423 C CA . HIS A 1 179 ? 39.667 0.002 1.336 1.00 4.15 179 HIS A CA 1
ATOM 1424 C C . HIS A 1 179 ? 38.721 1.051 0.731 1.00 3.80 179 HIS A C 1
ATOM 1425 O O . HIS A 1 179 ? 39.166 2.017 0.091 1.00 4.16 179 HIS A O 1
ATOM 1432 N N . GLN A 1 180 ? 37.403 0.855 0.916 1.00 3.75 180 GLN A N 1
ATOM 1433 C CA . GLN A 1 180 ? 36.465 1.788 0.322 1.00 3.71 180 GLN A CA 1
ATOM 1434 C C . GLN A 1 180 ? 36.414 3.132 1.056 1.00 3.63 180 GLN A C 1
ATOM 1435 O O . GLN A 1 180 ? 36.177 4.154 0.403 1.00 4.08 180 GLN A O 1
ATOM 1441 N N . VAL A 1 181 ? 36.605 3.166 2.372 1.00 3.77 181 VAL A N 1
ATOM 1442 C CA . VAL A 1 181 ? 36.648 4.472 3.044 1.00 3.79 181 VAL A CA 1
ATOM 1443 C C . VAL A 1 181 ? 37.824 5.298 2.485 1.00 3.77 181 VAL A C 1
ATOM 1444 O O . VAL A 1 181 ? 37.704 6.509 2.293 1.00 4.08 181 VAL A O 1
ATOM 1448 N N . THR A 1 182 ? 38.959 4.639 2.226 1.00 3.82 182 THR A N 1
ATOM 1449 C CA . THR A 1 182 ? 40.104 5.335 1.633 1.00 3.91 182 THR A CA 1
ATOM 1450 C C . THR A 1 182 ? 39.727 5.942 0.277 1.00 4.00 182 THR A C 1
ATOM 1451 O O . THR A 1 182 ? 40.017 7.105 -0.019 1.00 4.41 182 THR A O 1
ATOM 1455 N N . TYR A 1 183 ? 39.080 5.127 -0.575 1.00 3.93 183 TYR A N 1
ATOM 1456 C CA . TYR A 1 183 ? 38.655 5.606 -1.891 1.00 4.09 183 TYR A CA 1
ATOM 1457 C C . TYR A 1 183 ? 37.683 6.799 -1.757 1.00 4.03 183 TYR A C 1
ATOM 1458 O O . TYR A 1 183 ? 37.816 7.815 -2.444 1.00 4.61 183 TYR A O 1
ATOM 1467 N N . LEU A 1 184 ? 36.705 6.661 -0.844 1.00 3.97 184 LEU A N 1
ATOM 1468 C CA . LEU A 1 184 ? 35.715 7.702 -0.610 1.00 4.00 184 LEU A CA 1
ATOM 1469 C C . LEU A 1 184 ? 36.316 9.023 -0.129 1.00 3.94 184 LEU A C 1
ATOM 1470 O O . LEU A 1 184 ? 35.840 10.097 -0.503 1.00 4.39 184 LEU A O 1
ATOM 1475 N N . MET A 1 185 ? 37.326 8.927 0.755 1.00 3.96 185 MET A N 1
ATOM 1476 C CA . MET A 1 185 ? 37.952 10.107 1.343 1.00 4.10 185 MET A CA 1
ATOM 1477 C C . MET A 1 185 ? 39.003 10.737 0.425 1.00 4.05 185 MET A C 1
ATOM 1478 O O . MET A 1 185 ? 39.459 11.851 0.691 1.00 4.51 185 MET A O 1
ATOM 1483 N N . GLY A 1 186 ? 39.370 10.016 -0.633 1.00 4.16 186 GLY A N 1
ATOM 1484 C CA . GLY A 1 186 ? 40.283 10.508 -1.639 1.00 4.34 186 GLY A CA 1
ATOM 1485 C C . GLY A 1 186 ? 39.604 11.407 -2.650 1.00 4.13 186 GLY A C 1
ATOM 1486 O O . GLY A 1 186 ? 38.471 11.886 -2.476 1.00 4.39 186 GLY A O 1
ATOM 1487 N N . PRO A 1 187 ? 40.315 11.687 -3.741 1.00 4.20 187 PRO A N 1
ATOM 1488 C CA . PRO A 1 187 ? 39.810 12.642 -4.735 1.00 4.64 187 PRO A CA 1
ATOM 1489 C C . PRO A 1 187 ? 38.412 12.277 -5.255 1.00 4.10 187 PRO A C 1
ATOM 1490 O O . PRO A 1 187 ? 37.584 13.152 -5.524 1.00 4.42 187 PRO A O 1
ATOM 1497 N N . ARG A 1 188 ? 38.174 10.972 -5.464 1.00 4.02 188 ARG A N 1
ATOM 1498 C CA . ARG A 1 188 ? 36.980 10.526 -6.171 1.00 4.08 188 ARG A CA 1
ATOM 1499 C C . ARG A 1 188 ? 35.708 10.574 -5.328 1.00 3.98 188 ARG A C 1
ATOM 1500 O O . ARG A 1 188 ? 34.621 10.294 -5.866 1.00 4.15 188 ARG A O 1
ATOM 1508 N N . GLY A 1 189 ? 35.799 10.980 -4.066 1.00 3.97 189 GLY A N 1
ATOM 1509 C CA . GLY A 1 189 ? 34.595 11.187 -3.263 1.00 3.99 189 GLY A CA 1
ATOM 1510 C C . GLY A 1 189 ? 33.707 12.332 -3.725 1.00 3.71 189 GLY A C 1
ATOM 1511 O O . GLY A 1 189 ? 32.564 12.427 -3.253 1.00 4.28 189 GLY A O 1
ATOM 1512 N N . LEU A 1 190 ? 34.229 13.201 -4.614 1.00 3.82 190 LEU A N 1
ATOM 1513 C CA . LEU A 1 190 ? 33.520 14.396 -5.075 1.00 3.95 190 LEU A CA 1
ATOM 1514 C C . LEU A 1 190 ? 33.667 14.546 -6.599 1.00 3.95 190 LEU A C 1
ATOM 1515 O O . LEU A 1 190 ? 34.402 15.413 -7.076 1.00 4.56 190 LEU A O 1
ATOM 1520 N N . PRO A 1 191 ? 32.969 13.736 -7.395 1.00 4.26 191 PRO A N 1
ATOM 1521 C CA . PRO A 1 191 ? 33.061 13.927 -8.850 1.00 4.62 191 PRO A CA 1
ATOM 1522 C C . PRO A 1 191 ? 32.559 15.318 -9.238 1.00 4.42 191 PRO A C 1
ATOM 1523 O O . PRO A 1 191 ? 31.555 15.819 -8.724 1.00 4.81 191 PRO A O 1
ATOM 1527 N N . ARG A 1 192 ? 33.237 15.921 -10.228 1.00 4.46 192 ARG A N 1
ATOM 1528 C CA . ARG A 1 192 ? 32.796 17.213 -10.737 1.00 4.68 192 ARG A CA 1
ATOM 1529 C C . ARG A 1 192 ? 31.450 17.100 -11.452 1.00 4.46 192 ARG A C 1
ATOM 1530 O O . ARG A 1 192 ? 30.558 17.922 -11.254 1.00 4.77 192 ARG A O 1
ATOM 1538 N N . THR A 1 193 ? 31.342 16.068 -12.313 1.00 4.25 193 THR A N 1
ATOM 1539 C CA . THR A 1 193 ? 30.100 15.733 -12.998 1.00 4.21 193 THR A CA 1
ATOM 1540 C C . THR A 1 193 ? 30.042 14.203 -13.066 1.00 3.99 193 THR A C 1
ATOM 1541 O O . THR A 1 193 ? 31.067 13.512 -12.958 1.00 4.42 193 THR A O 1
ATOM 1545 N N . TRP A 1 194 ? 28.844 13.669 -13.332 1.00 4.09 194 TRP A N 1
ATOM 1546 C CA . TRP A 1 194 ? 28.732 12.227 -13.579 1.00 4.19 194 TRP A CA 1
ATOM 1547 C C . TRP A 1 194 ? 29.446 11.796 -14.840 1.00 4.22 194 TRP A C 1
ATOM 1548 O O . TRP A 1 194 ? 29.849 10.645 -14.990 1.00 4.82 194 TRP A O 1
ATOM 1559 N N . ARG A 1 195 ? 29.585 12.737 -15.795 1.00 4.41 195 ARG A N 1
ATOM 1560 C CA . ARG A 1 195 ? 30.287 12.474 -17.043 1.00 4.50 195 ARG A CA 1
ATOM 1561 C C . ARG A 1 195 ? 31.798 12.243 -16.810 1.00 4.43 195 ARG A C 1
ATOM 1562 O O . ARG A 1 195 ? 32.455 11.652 -17.666 1.00 5.43 195 ARG A O 1
ATOM 1570 N N . GLU A 1 196 ? 32.305 12.723 -15.688 1.00 4.45 196 GLU A N 1
ATOM 1571 C CA . GLU A 1 196 ? 33.731 12.763 -15.358 1.00 4.61 196 GLU A CA 1
ATOM 1572 C C . GLU A 1 196 ? 34.052 11.880 -14.154 1.00 4.45 196 GLU A C 1
ATOM 1573 O O . GLU A 1 196 ? 34.876 12.219 -13.297 1.00 4.79 196 GLU A O 1
ATOM 1579 N N . MET A 1 197 ? 33.408 10.704 -14.126 1.00 4.80 197 MET A N 1
ATOM 1580 C CA . MET A 1 197 ? 33.723 9.656 -13.155 1.00 4.71 197 MET A CA 1
ATOM 1581 C C . MET A 1 197 ? 33.666 8.324 -13.908 1.00 4.38 197 MET A C 1
ATOM 1582 O O . MET A 1 197 ? 33.021 8.222 -14.954 1.00 4.79 197 MET A O 1
ATOM 1587 N N . ASN A 1 198 ? 34.333 7.321 -13.348 1.00 4.97 198 ASN A N 1
ATOM 1588 C CA . ASN A 1 198 ? 34.286 5.979 -13.893 1.00 4.83 198 ASN A CA 1
ATOM 1589 C C . ASN A 1 198 ? 33.132 5.200 -13.234 1.00 4.47 198 ASN A C 1
ATOM 1590 O O . ASN A 1 198 ? 32.646 5.562 -12.166 1.00 5.50 198 ASN A O 1
ATOM 1595 N N . GLY A 1 199 ? 32.732 4.115 -13.906 1.00 4.52 199 GLY A N 1
ATOM 1596 C CA . GLY A 1 199 ? 31.778 3.166 -13.355 1.00 4.40 199 GLY A CA 1
ATOM 1597 C C . GLY A 1 199 ? 32.419 1.780 -13.252 1.00 4.15 199 GLY A C 1
ATOM 1598 O O . GLY A 1 199 ? 33.330 1.453 -14.021 1.00 4.82 199 GLY A O 1
ATOM 1599 N N . TYR A 1 200 ? 31.913 0.965 -12.336 1.00 4.01 200 TYR A N 1
ATOM 1600 C CA . TYR A 1 200 ? 32.460 -0.367 -12.103 1.00 3.98 200 TYR A CA 1
ATOM 1601 C C . TYR A 1 200 ? 31.330 -1.295 -11.696 1.00 4.01 200 TYR A C 1
ATOM 1602 O O . TYR A 1 200 ? 30.408 -0.900 -10.980 1.00 4.40 200 TYR A O 1
ATOM 1611 N N . GLY A 1 201 ? 31.446 -2.575 -12.072 1.00 4.07 201 GLY A N 1
ATOM 1612 C CA . GLY A 1 201 ? 30.541 -3.552 -11.498 1.00 4.11 201 GLY A CA 1
ATOM 1613 C C . GLY A 1 201 ? 30.808 -3.844 -10.018 1.00 3.84 201 GLY A C 1
ATOM 1614 O O . GLY A 1 201 ? 29.900 -4.290 -9.291 1.00 4.23 201 GLY A O 1
ATOM 1615 N N . SER A 1 202 ? 32.051 -3.627 -9.595 1.00 3.96 202 SER A N 1
ATOM 1616 C CA . SER A 1 202 ? 32.579 -3.906 -8.253 1.00 3.90 202 SER A CA 1
ATOM 1617 C C . SER A 1 202 ? 32.703 -5.414 -7.992 1.00 4.13 202 SER A C 1
ATOM 1618 O O . SER A 1 202 ? 33.802 -5.930 -7.808 1.00 4.89 202 SER A O 1
ATOM 1621 N N . HIS A 1 203 ? 31.570 -6.129 -8.000 1.00 4.22 203 HIS A N 1
ATOM 1622 C CA . HIS A 1 203 ? 31.609 -7.569 -7.805 1.00 4.16 203 HIS A CA 1
ATOM 1623 C C . HIS A 1 203 ? 32.256 -8.297 -8.975 1.00 4.23 203 HIS A C 1
ATOM 1624 O O . HIS A 1 203 ? 32.179 -7.913 -10.139 1.00 4.63 203 HIS A O 1
ATOM 1631 N N . THR A 1 204 ? 32.762 -9.489 -8.621 1.00 4.50 204 THR A N 1
ATOM 1632 C CA . THR A 1 204 ? 32.964 -10.552 -9.586 1.00 4.67 204 THR A CA 1
ATOM 1633 C C . THR A 1 204 ? 31.606 -11.126 -10.022 1.00 4.53 204 THR A C 1
ATOM 1634 O O . THR A 1 204 ? 30.761 -11.450 -9.175 1.00 5.15 204 THR A O 1
ATOM 1638 N N . TYR A 1 205 ? 31.430 -11.240 -11.329 1.00 4.56 205 TYR A N 1
ATOM 1639 C CA . TYR A 1 205 ? 30.293 -11.924 -11.945 1.00 4.69 205 TYR A CA 1
ATOM 1640 C C . TYR A 1 205 ? 30.811 -13.167 -12.667 1.00 4.64 205 TYR A C 1
ATOM 1641 O O . TYR A 1 205 ? 32.025 -13.367 -12.814 1.00 6.65 205 TYR A O 1
ATOM 1650 N N . LEU A 1 206 ? 29.908 -14.030 -13.083 1.00 5.45 206 LEU A N 1
ATOM 1651 C CA . LEU A 1 206 ? 30.235 -15.200 -13.883 1.00 5.27 206 LEU A CA 1
ATOM 1652 C C . LEU A 1 206 ? 29.886 -14.930 -15.333 1.00 5.67 206 LEU A C 1
ATOM 1653 O O . LEU A 1 206 ? 28.779 -14.465 -15.634 1.00 6.86 206 LEU A O 1
ATOM 1658 N N . TRP A 1 207 ? 30.819 -15.240 -16.243 1.00 5.33 207 TRP A N 1
ATOM 1659 C CA . TRP A 1 207 ? 30.524 -15.280 -17.681 1.00 5.51 207 TRP A CA 1
ATOM 1660 C C . TRP A 1 207 ? 30.635 -16.736 -18.132 1.00 5.58 207 TRP A C 1
ATOM 1661 O O . TRP A 1 207 ? 31.556 -17.464 -17.749 1.00 6.50 207 TRP A O 1
ATOM 1672 N N . VAL A 1 208 ? 29.672 -17.145 -18.962 1.00 5.47 208 VAL A N 1
ATOM 1673 C CA . VAL A 1 208 ? 29.561 -18.520 -19.442 1.00 5.87 208 VAL A CA 1
ATOM 1674 C C . VAL A 1 208 ? 29.511 -18.464 -20.971 1.00 5.74 208 VAL A C 1
ATOM 1675 O O . VAL A 1 208 ? 28.680 -17.744 -21.527 1.00 6.05 208 VAL A O 1
ATOM 1682 N N . ASN A 1 209 ? 30.401 -19.214 -21.644 1.00 6.22 209 ASN A N 1
ATOM 1683 C CA . ASN A 1 209 ? 30.445 -19.213 -23.085 1.00 6.53 209 ASN A CA 1
ATOM 1684 C C . ASN A 1 209 ? 29.514 -20.294 -23.663 1.00 6.95 209 ASN A C 1
ATOM 1685 O O . ASN A 1 209 ? 28.854 -21.039 -22.937 1.00 7.54 209 ASN A O 1
ATOM 1690 N N . ALA A 1 210 ? 29.455 -20.359 -25.004 1.00 7.75 210 ALA A N 1
ATOM 1691 C CA . ALA A 1 210 ? 28.504 -21.228 -25.682 1.00 8.77 210 ALA A CA 1
ATOM 1692 C C . ALA A 1 210 ? 28.743 -22.706 -25.364 1.00 9.96 210 ALA A C 1
ATOM 1693 O O . ALA A 1 210 ? 27.798 -23.497 -25.412 1.00 13.14 210 ALA A O 1
ATOM 1695 N N . GLN A 1 211 ? 29.991 -23.062 -25.079 1.00 9.97 211 GLN A N 1
ATOM 1696 C CA . GLN A 1 211 ? 30.373 -24.438 -24.725 1.00 10.89 211 GLN A CA 1
ATOM 1697 C C . GLN A 1 211 ? 30.221 -24.738 -23.243 1.00 10.78 211 GLN A C 1
ATOM 1698 O O . GLN A 1 211 ? 30.488 -25.872 -22.804 1.00 14.57 211 GLN A O 1
ATOM 1704 N N . GLY A 1 212 ? 29.840 -23.757 -22.437 1.00 9.03 212 GLY A N 1
ATOM 1705 C CA . GLY A 1 212 ? 29.652 -23.935 -21.003 1.00 9.13 212 GLY A CA 1
ATOM 1706 C C . GLY A 1 212 ? 30.838 -23.608 -20.135 1.00 8.15 212 GLY A C 1
ATOM 1707 O O . GLY A 1 212 ? 30.747 -23.744 -18.917 1.00 9.03 212 GLY A O 1
ATOM 1708 N N . GLU A 1 213 ? 31.946 -23.192 -20.741 1.00 8.04 213 GLU A N 1
ATOM 1709 C CA . GLU A 1 213 ? 33.122 -22.832 -19.939 1.00 8.18 213 GLU A CA 1
ATOM 1710 C C . GLU A 1 213 ? 32.848 -21.518 -19.216 1.00 7.27 213 GLU A C 1
ATOM 1711 O O . GLU A 1 213 ? 32.208 -20.620 -19.758 1.00 7.60 213 GLU A O 1
ATOM 1717 N N . LYS A 1 214 ? 33.400 -21.417 -18.024 1.00 7.89 214 LYS A N 1
ATOM 1718 C CA . LYS A 1 214 ? 33.128 -20.310 -17.101 1.00 7.19 214 LYS A CA 1
ATOM 1719 C C . LYS A 1 214 ? 34.374 -19.485 -16.825 1.00 7.04 214 LYS A C 1
ATOM 1720 O O . LYS A 1 214 ? 35.482 -20.013 -16.663 1.00 8.79 214 LYS A O 1
ATOM 1731 N N . HIS A 1 215 ? 34.175 -18.173 -16.726 1.00 6.44 215 HIS A N 1
ATOM 1732 C CA . HIS A 1 215 ? 35.198 -17.251 -16.226 1.00 6.20 215 HIS A CA 1
ATOM 1733 C C . HIS A 1 215 ? 34.557 -16.328 -15.205 1.00 6.03 215 HIS A C 1
ATOM 1734 O O . HIS A 1 215 ? 33.404 -15.934 -15.337 1.00 7.47 215 HIS A O 1
ATOM 1741 N N . TRP A 1 216 ? 35.358 -15.930 -14.225 1.00 5.82 216 TRP A N 1
ATOM 1742 C CA . TRP A 1 216 ? 34.980 -14.894 -13.260 1.00 5.61 216 TRP A CA 1
ATOM 1743 C C . TRP A 1 216 ? 35.408 -13.542 -13.839 1.00 5.95 216 TRP A C 1
ATOM 1744 O O . TRP A 1 216 ? 36.564 -13.409 -14.267 1.00 8.46 216 TRP A O 1
ATOM 1755 N N . VAL A 1 217 ? 34.513 -12.558 -13.862 1.00 5.00 217 VAL A N 1
ATOM 1756 C CA . VAL A 1 217 ? 34.793 -11.305 -14.539 1.00 5.04 217 VAL A CA 1
ATOM 1757 C C . VAL A 1 217 ? 34.555 -10.100 -13.626 1.00 4.71 217 VAL A C 1
ATOM 1758 O O . VAL A 1 217 ? 33.679 -10.096 -12.760 1.00 5.62 217 VAL A O 1
ATOM 1765 N N . LYS A 1 218 ? 35.352 -9.061 -13.880 1.00 4.78 218 LYS A N 1
ATOM 1766 C CA . LYS A 1 218 ? 35.150 -7.717 -13.331 1.00 4.67 218 LYS A CA 1
ATOM 1767 C C . LYS A 1 218 ? 34.877 -6.756 -14.490 1.00 4.59 218 LYS A C 1
ATOM 1768 O O . LYS A 1 218 ? 35.536 -6.841 -15.529 1.00 5.76 218 LYS A O 1
ATOM 1774 N N . TYR A 1 219 ? 33.956 -5.814 -14.263 1.00 4.33 219 TYR A N 1
ATOM 1775 C CA . TYR A 1 219 ? 33.602 -4.777 -15.229 1.00 4.42 219 TYR A CA 1
ATOM 1776 C C . TYR A 1 219 ? 34.192 -3.409 -14.829 1.00 4.32 219 TYR A C 1
ATOM 1777 O O . TYR A 1 219 ? 34.042 -2.974 -13.673 1.00 4.51 219 TYR A O 1
ATOM 1793 N N . HIS A 1 220 ? 34.745 -2.717 -15.817 1.00 4.53 220 HIS A N 1
ATOM 1794 C CA . HIS A 1 220 ? 35.351 -1.395 -15.655 1.00 4.67 220 HIS A CA 1
ATOM 1795 C C . HIS A 1 220 ? 34.873 -0.482 -16.783 1.00 4.69 220 HIS A C 1
ATOM 1796 O O . HIS A 1 220 ? 35.181 -0.755 -17.947 1.00 5.70 220 HIS A O 1
ATOM 1803 N N . PHE A 1 221 ? 34.172 0.602 -16.459 1.00 4.61 221 PHE A N 1
ATOM 1804 C CA . PHE A 1 221 ? 33.693 1.589 -17.419 1.00 4.82 221 PHE A CA 1
ATOM 1805 C C . PHE A 1 221 ? 34.532 2.849 -17.266 1.00 4.84 221 PHE A C 1
ATOM 1806 O O . PHE A 1 221 ? 34.363 3.622 -16.305 1.00 5.46 221 PHE A O 1
ATOM 1814 N N . ILE A 1 222 ? 35.450 3.054 -18.208 1.00 5.20 222 ILE A N 1
ATOM 1815 C CA . ILE A 1 222 ? 36.423 4.132 -18.114 1.00 5.45 222 ILE A CA 1
ATOM 1816 C C . ILE A 1 222 ? 35.907 5.329 -18.923 1.00 5.42 222 ILE A C 1
ATOM 1817 O O . ILE A 1 222 ? 35.724 5.263 -20.146 1.00 5.79 222 ILE A O 1
ATOM 1822 N N . SER A 1 223 ? 35.663 6.441 -18.221 1.00 5.35 223 SER A N 1
ATOM 1823 C CA . SER A 1 223 ? 35.090 7.626 -18.861 1.00 5.36 223 SER A CA 1
ATOM 1824 C C . SER A 1 223 ? 36.024 8.185 -19.934 1.00 5.57 223 SER A C 1
ATOM 1825 O O . SER A 1 223 ? 37.211 8.451 -19.679 1.00 6.44 223 SER A O 1
ATOM 1828 N N . GLN A 1 224 ? 35.462 8.477 -21.111 1.00 5.57 224 GLN A N 1
ATOM 1829 C CA . GLN A 1 224 ? 36.221 9.177 -22.156 1.00 5.92 224 GLN A CA 1
ATOM 1830 C C . GLN A 1 224 ? 36.391 10.661 -21.831 1.00 6.66 224 GLN A C 1
ATOM 1831 O O . GLN A 1 224 ? 37.172 11.341 -22.486 1.00 8.65 224 GLN A O 1
ATOM 1837 N N . GLN A 1 225 ? 35.658 11.169 -20.838 1.00 5.75 225 GLN A N 1
ATOM 1838 C CA . GLN A 1 225 ? 35.789 12.543 -20.390 1.00 5.97 225 GLN A CA 1
ATOM 1839 C C . GLN A 1 225 ? 36.824 12.690 -19.263 1.00 6.34 225 GLN A C 1
ATOM 1840 O O . GLN A 1 225 ? 37.051 13.806 -18.768 1.00 7.43 225 GLN A O 1
ATOM 1846 N N . GLY A 1 226 ? 37.465 11.590 -18.873 1.00 6.56 226 GLY A N 1
ATOM 1847 C CA . GLY A 1 226 ? 38.407 11.603 -17.769 1.00 6.76 226 GLY A CA 1
ATOM 1848 C C . GLY A 1 226 ? 37.710 11.640 -16.433 1.00 6.46 226 GLY A C 1
ATOM 1849 O O . GLY A 1 226 ? 36.495 11.742 -16.318 1.00 8.19 226 GLY A O 1
ATOM 1850 N N . VAL A 1 227 ? 38.532 11.553 -15.391 1.00 6.49 227 VAL A N 1
ATOM 1851 C CA . VAL A 1 227 ? 38.100 11.606 -14.004 1.00 6.27 227 VAL A CA 1
ATOM 1852 C C . VAL A 1 227 ? 38.467 12.996 -13.471 1.00 5.66 227 VAL A C 1
ATOM 1853 O O . VAL A 1 227 ? 39.656 13.357 -13.409 1.00 7.02 227 VAL A O 1
ATOM 1857 N N . HIS A 1 228 ? 37.460 13.784 -13.113 1.00 4.90 228 HIS A N 1
ATOM 1858 C CA . HIS A 1 228 ? 37.643 15.155 -12.640 1.00 4.94 228 HIS A CA 1
ATOM 1859 C C . HIS A 1 228 ? 36.794 15.328 -11.390 1.00 4.57 228 HIS A C 1
ATOM 1860 O O . HIS A 1 228 ? 35.630 14.918 -11.378 1.00 5.06 228 HIS A O 1
ATOM 1867 N N . ASN A 1 229 ? 37.394 15.945 -10.361 1.00 4.40 229 ASN A N 1
ATOM 1868 C CA . ASN A 1 229 ? 36.803 16.024 -9.044 1.00 4.26 229 ASN A CA 1
ATOM 1869 C C . ASN A 1 229 ? 36.785 17.476 -8.527 1.00 4.55 229 ASN A C 1
ATOM 1870 O O . ASN A 1 229 ? 37.518 18.330 -9.022 1.00 6.20 229 ASN A O 1
ATOM 1875 N N . LEU A 1 230 ? 35.981 17.687 -7.499 1.00 4.56 230 LEU A N 1
ATOM 1876 C CA . LEU A 1 230 ? 35.867 18.944 -6.762 1.00 4.58 230 LEU A CA 1
ATOM 1877 C C . LEU A 1 230 ? 36.610 18.849 -5.437 1.00 4.31 230 LEU A C 1
ATOM 1878 O O . LEU A 1 230 ? 36.671 17.781 -4.809 1.00 5.07 230 LEU A O 1
ATOM 1883 N N . SER A 1 231 ? 37.097 19.989 -4.932 1.00 4.50 231 SER A N 1
ATOM 1884 C CA . SER A 1 231 ? 37.562 20.037 -3.562 1.00 4.64 231 SER A CA 1
ATOM 1885 C C . SER A 1 231 ? 36.355 20.031 -2.607 1.00 4.41 231 SER A C 1
ATOM 1886 O O . SER A 1 231 ? 35.224 20.360 -2.995 1.00 4.50 231 SER A O 1
ATOM 1889 N N . ASN A 1 232 ? 36.613 19.735 -1.321 1.00 4.48 232 ASN A N 1
ATOM 1890 C CA . ASN A 1 232 ? 35.539 19.867 -0.330 1.00 4.38 232 ASN A CA 1
ATOM 1891 C C . ASN A 1 232 ? 34.921 21.272 -0.380 1.00 4.29 232 ASN A C 1
ATOM 1892 O O . ASN A 1 232 ? 33.691 21.414 -0.361 1.00 4.70 232 ASN A O 1
ATOM 1897 N N . ASP A 1 233 ? 35.762 22.308 -0.402 1.00 4.51 233 ASP A N 1
ATOM 1898 C CA . ASP A 1 233 ? 35.242 23.664 -0.363 1.00 5.04 233 ASP A CA 1
ATOM 1899 C C . ASP A 1 233 ? 34.415 23.978 -1.616 1.00 4.75 233 ASP A C 1
ATOM 1900 O O . ASP A 1 233 ? 33.352 24.634 -1.526 1.00 5.37 233 ASP A O 1
ATOM 1905 N N . GLU A 1 234 ? 34.875 23.555 -2.795 1.00 4.74 234 GLU A N 1
ATOM 1906 C CA . GLU A 1 234 ? 34.105 23.809 -4.014 1.00 5.19 234 GLU A CA 1
ATOM 1907 C C . GLU A 1 234 ? 32.757 23.106 -3.961 1.00 4.59 234 GLU A C 1
ATOM 1908 O O . GLU A 1 234 ? 31.717 23.659 -4.360 1.00 5.26 234 GLU A O 1
ATOM 1914 N N . ALA A 1 235 ? 32.757 21.848 -3.515 1.00 4.14 235 ALA A N 1
ATOM 1915 C CA . ALA A 1 235 ? 31.535 21.061 -3.455 1.00 4.14 235 ALA A CA 1
ATOM 1916 C C . ALA A 1 235 ? 30.543 21.620 -2.417 1.00 4.05 235 ALA A C 1
ATOM 1917 O O . ALA A 1 235 ? 29.327 21.585 -2.668 1.00 4.42 235 ALA A O 1
ATOM 1919 N N . THR A 1 236 ? 31.035 22.127 -1.295 1.00 4.27 236 THR A N 1
ATOM 1920 C CA . THR A 1 236 ? 30.175 22.775 -0.318 1.00 4.21 236 THR A CA 1
ATOM 1921 C C . THR A 1 236 ? 29.509 24.014 -0.942 1.00 4.14 236 THR A C 1
ATOM 1922 O O . THR A 1 236 ? 28.298 24.231 -0.809 1.00 4.50 236 THR A O 1
ATOM 1926 N N . LYS A 1 237 ? 30.316 24.843 -1.616 1.00 4.46 237 LYS A N 1
ATOM 1927 C CA 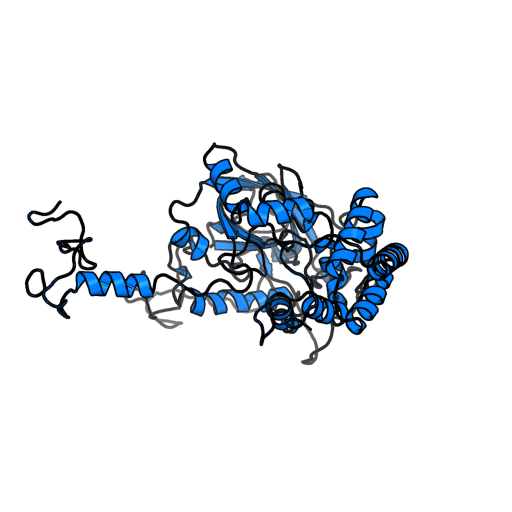. LYS A 1 237 ? 29.770 26.044 -2.247 1.00 4.67 237 LYS A CA 1
ATOM 1928 C C . LYS A 1 237 ? 28.672 25.676 -3.247 1.00 4.41 237 LYS A C 1
ATOM 1929 O O . LYS A 1 237 ? 27.586 26.294 -3.275 1.00 4.58 237 LYS A O 1
ATOM 1940 N N . ILE A 1 238 ? 28.933 24.684 -4.090 1.00 4.19 238 ILE A N 1
ATOM 1941 C CA . ILE A 1 238 ? 27.942 24.263 -5.085 1.00 4.24 238 ILE A CA 1
ATOM 1942 C C . ILE A 1 238 ? 26.694 23.687 -4.392 1.00 3.99 238 ILE A C 1
ATOM 1943 O O . ILE A 1 238 ? 25.573 23.870 -4.872 1.00 4.66 238 ILE A O 1
ATOM 1948 N N . ALA A 1 239 ? 26.867 22.972 -3.279 1.00 3.89 239 ALA A N 1
ATOM 1949 C CA . ALA A 1 239 ? 25.696 22.411 -2.590 1.00 4.01 239 ALA A CA 1
ATOM 1950 C C . ALA A 1 239 ? 24.695 23.501 -2.209 1.00 4.19 239 ALA A C 1
ATOM 1951 O O . ALA A 1 239 ? 23.486 23.251 -2.209 1.00 5.01 239 ALA A O 1
ATOM 1953 N N . GLY A 1 240 ? 25.191 24.682 -1.820 1.00 4.03 240 GLY A N 1
ATOM 1954 C CA . GLY A 1 240 ? 24.303 25.797 -1.514 1.00 4.41 240 GLY A CA 1
ATOM 1955 C C . GLY A 1 240 ? 23.745 26.497 -2.738 1.00 4.40 240 GLY A C 1
ATOM 1956 O O . GLY A 1 240 ? 22.573 26.880 -2.768 1.00 5.59 240 GLY A O 1
ATOM 1957 N N . GLU A 1 241 ? 24.594 26.716 -3.749 1.00 4.29 241 GLU A N 1
ATOM 1958 C CA . GLU A 1 241 ? 24.219 27.472 -4.937 1.00 4.70 241 GLU A CA 1
ATOM 1959 C C . GLU A 1 241 ? 23.366 26.677 -5.925 1.00 4.44 241 GLU A C 1
ATOM 1960 O O . GLU A 1 241 ? 22.553 27.270 -6.637 1.00 5.57 241 GLU A O 1
ATOM 1966 N N . ASN A 1 242 ? 23.590 25.369 -6.013 1.00 4.59 242 ASN A N 1
ATOM 1967 C CA . ASN A 1 242 ? 22.890 24.551 -6.984 1.00 4.58 242 ASN A CA 1
ATOM 1968 C C . ASN A 1 242 ? 22.878 23.087 -6.488 1.00 4.33 242 ASN A C 1
ATOM 1969 O O . ASN A 1 242 ? 23.755 22.287 -6.802 1.00 4.27 242 ASN A O 1
ATOM 1974 N N . ALA A 1 243 ? 21.832 22.764 -5.719 1.00 4.46 243 ALA A N 1
ATOM 1975 C CA . ALA A 1 243 ? 21.677 21.441 -5.151 1.00 4.34 243 ALA A CA 1
ATOM 1976 C C . ALA A 1 243 ? 21.504 20.351 -6.226 1.00 3.98 243 ALA A C 1
ATOM 1977 O O . ALA A 1 243 ? 21.625 19.166 -5.912 1.00 4.51 243 ALA A O 1
ATOM 1979 N N . ASP A 1 244 ? 21.205 20.758 -7.467 1.00 3.94 244 ASP A N 1
ATOM 1980 C CA . ASP A 1 244 ? 20.985 19.814 -8.559 1.00 4.05 244 ASP A CA 1
ATOM 1981 C C . ASP A 1 244 ? 22.067 19.946 -9.644 1.00 4.00 244 ASP A C 1
ATOM 1982 O O . ASP A 1 244 ? 21.827 19.659 -10.812 1.00 4.48 244 ASP A O 1
ATOM 1987 N N . PHE A 1 245 ? 23.294 20.319 -9.230 1.00 4.12 245 PHE A N 1
ATOM 1988 C CA . PHE A 1 245 ? 24.348 20.608 -10.202 1.00 4.31 245 PHE A CA 1
ATOM 1989 C C . PHE A 1 245 ? 24.603 19.451 -11.167 1.00 4.03 245 PHE A C 1
ATOM 1990 O O . PHE A 1 245 ? 24.834 19.682 -12.357 1.00 4.81 245 PHE A O 1
ATOM 2005 N N . HIS A 1 246 ? 24.678 18.215 -10.643 1.00 3.91 246 HIS A N 1
ATOM 2006 C CA . HIS A 1 246 ? 24.973 17.076 -11.511 1.00 3.92 246 HIS A CA 1
ATOM 2007 C C . HIS A 1 246 ? 23.796 16.722 -12.441 1.00 4.02 246 HIS A C 1
ATOM 2008 O O . HIS A 1 246 ? 23.983 16.428 -13.619 1.00 4.25 246 HIS A O 1
ATOM 2015 N N . ARG A 1 247 ? 22.574 16.765 -11.883 1.00 3.94 247 ARG A N 1
ATOM 2016 C CA . ARG A 1 247 ? 21.366 16.534 -12.676 1.00 4.01 247 ARG A CA 1
ATOM 2017 C C . ARG A 1 247 ? 21.272 17.537 -13.834 1.00 4.03 247 ARG A C 1
ATOM 2018 O O . ARG A 1 247 ? 20.997 17.174 -14.985 1.00 4.56 247 ARG A O 1
ATOM 2026 N N . GLN A 1 248 ? 21.486 18.813 -13.508 1.00 4.13 248 GLN A N 1
ATOM 2027 C CA . GLN A 1 248 ? 21.455 19.868 -14.509 1.00 4.19 248 GLN A CA 1
ATOM 2028 C C . GLN A 1 248 ? 22.557 19.667 -15.554 1.00 4.18 248 GLN A C 1
ATOM 2029 O O . GLN A 1 248 ? 22.315 19.797 -16.754 1.00 4.76 248 GLN A O 1
ATOM 2040 N N . ASP A 1 249 ? 23.776 19.371 -15.099 1.00 4.40 249 ASP A N 1
ATOM 2041 C CA . ASP A 1 249 ? 24.889 19.177 -16.029 1.00 4.56 249 ASP A CA 1
ATOM 2042 C C . ASP A 1 249 ? 24.553 18.096 -17.060 1.00 4.47 249 ASP A C 1
ATOM 2043 O O . ASP A 1 249 ? 24.810 18.263 -18.247 1.00 5.07 249 ASP A O 1
ATOM 2048 N N . LEU A 1 250 ? 24.033 16.945 -16.607 1.00 4.47 250 LEU A N 1
ATOM 2049 C CA . LEU A 1 250 ? 23.810 15.851 -17.542 1.00 4.84 250 LEU A CA 1
ATOM 2050 C C . LEU A 1 250 ? 22.740 16.247 -18.570 1.00 4.58 250 LEU A C 1
ATOM 2051 O O . LEU A 1 250 ? 22.893 16.013 -19.763 1.00 5.17 250 LEU A O 1
ATOM 2056 N N . PHE A 1 251 ? 21.630 16.820 -18.076 1.00 4.69 251 PHE A N 1
ATOM 2057 C CA . PHE A 1 251 ? 20.525 17.159 -18.972 1.00 4.80 251 PHE A CA 1
ATOM 2058 C C . PHE A 1 251 ? 20.979 18.219 -19.984 1.00 4.88 251 PHE A C 1
ATOM 2059 O O . PHE A 1 251 ? 20.684 18.120 -21.172 1.00 5.55 251 PHE A O 1
ATOM 2067 N N . GLU A 1 252 ? 21.668 19.261 -19.498 1.00 5.07 252 GLU A N 1
ATOM 2068 C CA . GLU A 1 252 ? 22.154 20.301 -20.410 1.00 5.39 252 GLU A CA 1
ATOM 2069 C C . GLU A 1 252 ? 23.141 19.733 -21.425 1.00 5.73 252 GLU A C 1
ATOM 2070 O O . GLU A 1 252 ? 23.103 20.096 -22.612 1.00 6.89 252 GLU A O 1
ATOM 2076 N N . SER A 1 253 ? 24.079 18.888 -20.988 1.00 5.67 253 SER A N 1
ATOM 2077 C CA . SER A 1 253 ? 25.077 18.330 -21.888 1.00 6.34 253 SER A CA 1
ATOM 2078 C C . SER A 1 253 ? 24.389 17.604 -23.054 1.00 6.61 253 SER A C 1
ATOM 2079 O O . SER A 1 253 ? 24.700 17.821 -24.221 1.00 7.89 253 SER A O 1
ATOM 2084 N N . ILE A 1 254 ? 23.447 16.721 -22.717 1.00 6.54 254 ILE A N 1
ATOM 2085 C CA . ILE A 1 254 ? 22.773 15.949 -23.741 1.00 7.31 254 ILE A CA 1
ATOM 2086 C C . ILE A 1 254 ? 21.906 16.875 -24.623 1.00 7.76 254 ILE A C 1
ATOM 2087 O O . ILE A 1 254 ? 21.858 16.716 -25.848 1.00 9.17 254 ILE A O 1
ATOM 2096 N N . ALA A 1 255 ? 21.229 17.853 -24.020 1.00 7.38 255 ALA A N 1
ATOM 2097 C CA . ALA A 1 255 ? 20.395 18.772 -24.796 1.00 8.78 255 ALA A CA 1
ATOM 2098 C C A ALA A 1 255 ? 21.181 19.561 -25.825 0.50 9.08 255 ALA A C 1
ATOM 2099 C C B ALA A 1 255 ? 21.243 19.579 -25.829 0.50 9.57 255 ALA A C 1
ATOM 2100 O O . ALA A 1 255 ? 20.691 19.890 -26.894 1.00 11.91 255 ALA A O 1
ATOM 2102 N N A LYS A 1 256 ? 22.422 19.849 -25.510 0.50 8.15 256 LYS A N 1
ATOM 2103 N N B LYS A 1 256 ? 22.533 19.856 -25.487 0.50 9.51 256 LYS A N 1
ATOM 2104 C CA A LYS A 1 256 ? 23.247 20.603 -26.437 0.50 8.49 256 LYS A CA 1
ATOM 2105 C CA B LYS A 1 256 ? 23.617 20.597 -26.277 0.50 10.98 256 LYS A CA 1
ATOM 2106 C C A LYS A 1 256 ? 23.842 19.679 -27.505 0.50 9.38 256 LYS A C 1
ATOM 2107 C C B LYS A 1 256 ? 24.302 19.740 -27.338 0.50 10.98 256 LYS A C 1
ATOM 2108 O O A LYS A 1 256 ? 24.467 20.175 -28.410 0.50 10.82 256 LYS A O 1
ATOM 2109 O O B LYS A 1 256 ? 25.152 20.204 -28.104 0.50 11.66 256 LYS A O 1
ATOM 2120 N N A GLY A 1 257 ? 23.673 18.364 -27.404 0.50 9.18 257 GLY A N 1
ATOM 2121 N N B GLY A 1 257 ? 23.904 18.485 -27.360 0.50 11.53 257 GLY A N 1
ATOM 2122 C CA A GLY A 1 257 ? 24.353 17.408 -28.308 0.50 9.86 257 GLY A CA 1
ATOM 2123 C CA B GLY A 1 257 ? 24.242 17.605 -28.443 0.50 12.64 257 GLY A CA 1
ATOM 2124 C C A GLY A 1 257 ? 25.730 16.832 -27.880 0.50 9.57 257 GLY A C 1
ATOM 2125 C C B GLY A 1 257 ? 25.435 16.807 -28.049 0.50 11.46 257 GLY A C 1
ATOM 2126 O O A GLY A 1 257 ? 26.412 16.170 -28.701 0.50 12.82 257 GLY A O 1
ATOM 2127 O O B GLY A 1 257 ? 25.991 16.063 -28.873 0.50 13.46 257 GLY A O 1
ATOM 2128 N N A ASP A 1 258 ? 26.147 17.019 -26.628 0.50 8.35 258 ASP A N 1
ATOM 2129 N N B ASP A 1 258 ? 25.846 16.919 -26.805 0.50 11.11 258 ASP A N 1
ATOM 2130 C CA A ASP A 1 258 ? 27.430 16.494 -26.111 0.50 9.30 258 ASP A CA 1
ATOM 2131 C CA B ASP A 1 258 ? 26.979 16.153 -26.362 0.50 10.10 258 ASP A CA 1
ATOM 2132 C C A ASP A 1 258 ? 27.137 15.195 -25.400 0.50 9.28 258 ASP A C 1
ATOM 2133 C C B ASP A 1 258 ? 26.636 14.690 -26.163 0.50 8.86 258 ASP A C 1
ATOM 2134 O O A ASP A 1 258 ? 26.521 15.167 -24.337 0.50 13.98 258 ASP A O 1
ATOM 2135 O O B ASP A 1 258 ? 25.502 14.284 -25.883 0.50 11.63 258 ASP A O 1
ATOM 2144 N N A HIS A 1 259 ? 27.463 14.109 -26.047 0.50 7.38 259 HIS A N 1
ATOM 2145 N N B HIS A 1 259 ? 27.640 13.859 -26.316 0.50 8.70 259 HIS A N 1
ATOM 2146 C CA A HIS A 1 259 ? 27.020 12.825 -25.561 0.50 6.87 259 HIS A CA 1
ATOM 2147 C CA B HIS A 1 259 ? 27.413 12.449 -26.106 0.50 10.40 259 HIS A CA 1
ATOM 2148 C C A HIS A 1 259 ? 28.143 12.129 -24.829 0.50 7.28 259 HIS A C 1
ATOM 2149 C C B HIS A 1 259 ? 28.521 11.849 -25.256 0.50 9.15 259 HIS A C 1
ATOM 2150 O O A HIS A 1 259 ? 29.119 11.767 -25.465 0.50 8.04 259 HIS A O 1
ATOM 2151 O O B HIS A 1 259 ? 29.552 11.341 -25.780 0.50 9.09 259 HIS A O 1
ATOM 2164 N N A PRO A 1 260 ? 28.065 11.961 -23.524 0.50 6.38 260 PRO A N 1
ATOM 2165 N N B PRO A 1 260 ? 28.378 11.931 -23.927 0.50 7.65 260 PRO A N 1
ATOM 2166 C CA A PRO A 1 260 ? 29.209 11.387 -22.848 0.50 6.13 260 PRO A CA 1
ATOM 2167 C CA B PRO A 1 260 ? 29.423 11.388 -23.036 0.50 7.11 260 PRO A CA 1
ATOM 2168 C C A PRO A 1 260 ? 29.415 9.882 -23.177 0.50 5.60 260 PRO A C 1
ATOM 2169 C C B PRO A 1 260 ? 29.501 9.879 -23.216 0.50 6.26 260 PRO A C 1
ATOM 2170 O O A PRO A 1 260 ? 28.443 9.157 -23.387 0.50 6.17 260 PRO A O 1
ATOM 2171 O O B PRO A 1 260 ? 28.509 9.165 -23.421 0.50 6.28 260 PRO A O 1
ATOM 2178 N N A LYS A 1 261 ? 30.683 9.425 -23.119 0.50 5.61 261 LYS A N 1
ATOM 2179 N N B LYS A 1 261 ? 30.739 9.404 -23.117 0.50 5.56 261 LYS A N 1
ATOM 2180 C CA . LYS A 1 261 ? 31.053 8.038 -23.439 1.00 5.38 261 LYS A CA 1
ATOM 2181 C C . LYS A 1 261 ? 31.912 7.413 -22.348 1.00 5.14 261 LYS A C 1
ATOM 2182 O O . LYS A 1 261 ? 32.686 8.094 -21.643 1.00 5.48 261 LYS A O 1
ATOM 2188 N N . TRP A 1 262 ? 31.813 6.083 -22.263 1.00 4.98 262 TRP A N 1
ATOM 2189 C CA . TRP A 1 262 ? 32.642 5.246 -21.397 1.00 5.07 262 TRP A CA 1
ATOM 2190 C C . TRP A 1 262 ? 33.056 4.009 -22.206 1.00 5.40 262 TRP A C 1
ATOM 2191 O O . TRP A 1 262 ? 32.238 3.431 -22.913 1.00 6.39 262 TRP A O 1
ATOM 2202 N N . ASP A 1 263 ? 34.316 3.595 -22.052 1.00 5.42 263 ASP A N 1
ATOM 2203 C CA . ASP A 1 263 ? 34.777 2.342 -22.640 1.00 5.64 263 ASP A CA 1
ATOM 2204 C C . ASP A 1 263 ? 34.716 1.238 -21.595 1.00 5.36 263 ASP A C 1
ATOM 2205 O O . ASP A 1 263 ? 35.252 1.388 -20.490 1.00 6.07 263 ASP A O 1
ATOM 2214 N N . LEU A 1 264 ? 34.066 0.131 -21.937 1.00 5.55 264 LEU A N 1
ATOM 2215 C CA . LEU A 1 264 ? 33.976 -1.025 -21.063 1.00 5.30 264 LEU A CA 1
ATOM 2216 C C . LEU A 1 264 ? 35.149 -1.970 -21.319 1.00 5.34 264 LEU A C 1
ATOM 2217 O O . LEU A 1 264 ? 35.387 -2.372 -22.466 1.00 6.10 264 LEU A O 1
ATOM 2222 N N . TYR A 1 265 ? 35.814 -2.341 -20.229 1.00 5.70 265 TYR A N 1
ATOM 2223 C CA . TYR A 1 265 ? 36.828 -3.377 -20.181 1.00 5.98 265 TYR A CA 1
ATOM 2224 C C . TYR A 1 265 ? 36.408 -4.404 -19.131 1.00 5.83 265 TYR A C 1
ATOM 2225 O O . TYR A 1 265 ? 35.798 -4.048 -18.116 1.00 6.45 265 TYR A O 1
ATOM 2234 N N . ILE A 1 266 ? 36.808 -5.656 -19.343 1.00 6.07 266 ILE A N 1
ATOM 2235 C CA . ILE A 1 266 ? 36.664 -6.683 -18.331 1.00 5.98 266 ILE A CA 1
ATOM 2236 C C . ILE A 1 266 ? 38.029 -7.236 -17.920 1.00 6.09 266 ILE A C 1
ATOM 2237 O O . ILE A 1 266 ? 39.002 -7.218 -18.698 1.00 8.78 266 ILE A O 1
ATOM 2242 N N . GLN A 1 267 ? 38.105 -7.764 -16.713 1.00 5.78 267 GLN A N 1
ATOM 2243 C CA . GLN A 1 267 ? 39.139 -8.738 -16.325 1.00 6.06 267 GLN A CA 1
ATOM 2244 C C . GLN A 1 267 ? 38.470 -10.112 -16.345 1.00 6.26 267 GLN A C 1
ATOM 2245 O O . GLN A 1 267 ? 37.304 -10.222 -15.949 1.00 6.64 267 GLN A O 1
ATOM 2251 N N . ALA A 1 268 ? 39.207 -11.140 -16.771 1.00 6.42 268 ALA A N 1
ATOM 2252 C CA . ALA A 1 268 ? 38.659 -12.497 -16.868 1.00 6.92 268 ALA A CA 1
ATOM 2253 C C . ALA A 1 268 ? 39.589 -13.491 -16.182 1.00 6.82 268 ALA A C 1
ATOM 2254 O O . ALA A 1 268 ? 40.744 -13.660 -16.606 1.00 8.94 268 ALA A O 1
ATOM 2256 N N . ILE A 1 269 ? 39.077 -14.133 -15.153 1.00 6.97 269 ILE A N 1
ATOM 2257 C CA . ILE A 1 269 ? 39.817 -15.112 -14.355 1.00 6.76 269 ILE A CA 1
ATOM 2258 C C . ILE A 1 269 ? 39.283 -16.498 -14.718 1.00 6.43 269 ILE A C 1
ATOM 2259 O O . ILE A 1 269 ? 38.081 -16.745 -14.580 1.00 7.07 269 ILE A O 1
ATOM 2264 N N . PRO A 1 270 ? 40.127 -17.452 -15.137 1.00 7.26 270 PRO A N 1
ATOM 2265 C CA . PRO A 1 270 ? 39.618 -18.814 -15.372 1.00 7.57 270 PRO A CA 1
ATOM 2266 C C . PRO A 1 270 ? 38.927 -19.364 -14.135 1.00 6.82 270 PRO A C 1
ATOM 2267 O O . PRO A 1 270 ? 39.319 -19.105 -12.995 1.00 7.41 270 PRO A O 1
ATOM 2271 N N . TYR A 1 271 ? 37.903 -20.196 -14.369 1.00 7.95 271 TYR A N 1
ATOM 2272 C CA . TYR A 1 271 ? 37.061 -20.718 -13.323 1.00 7.43 271 TYR A CA 1
ATOM 2273 C C . TYR A 1 271 ? 37.877 -21.260 -12.145 1.00 7.22 271 TYR A C 1
ATOM 2274 O O . TYR A 1 271 ? 37.619 -20.895 -10.984 1.00 7.77 271 TYR A O 1
ATOM 2283 N N . GLU A 1 272 ? 38.815 -22.169 -12.414 1.00 7.88 272 GLU A N 1
ATOM 2284 C CA . GLU A 1 272 ? 39.540 -22.835 -11.350 1.00 8.94 272 GLU A CA 1
ATOM 2285 C C . GLU A 1 272 ? 40.451 -21.877 -10.561 1.00 8.92 272 GLU A C 1
ATOM 2286 O O . GLU A 1 272 ? 40.742 -22.093 -9.393 1.00 11.53 272 GLU A O 1
ATOM 2292 N N . GLU A 1 273 ? 40.891 -20.799 -11.188 1.00 8.55 273 GLU A N 1
ATOM 2293 C CA . GLU A 1 273 ? 41.740 -19.825 -10.516 1.00 9.31 273 GLU A CA 1
ATOM 2294 C C . GLU A 1 273 ? 40.948 -18.954 -9.534 1.00 9.15 273 GLU A C 1
ATOM 2295 O O . GLU A 1 273 ? 41.552 -18.299 -8.673 1.00 10.48 273 GLU A O 1
ATOM 2301 N N . GLY A 1 274 ? 39.620 -18.923 -9.624 1.00 9.36 274 GLY A N 1
ATOM 2302 C CA . GLY A 1 274 ? 38.862 -18.192 -8.633 1.00 9.31 274 GLY A CA 1
ATOM 2303 C C . GLY A 1 274 ? 39.112 -18.665 -7.227 1.00 8.81 274 GLY A C 1
ATOM 2304 O O . GLY A 1 274 ? 39.090 -17.876 -6.304 1.00 8.99 274 GLY A O 1
ATOM 2305 N N . LYS A 1 275 ? 39.276 -19.971 -7.062 1.00 9.69 275 LYS A N 1
ATOM 2306 C CA . LYS A 1 275 ? 39.470 -20.603 -5.763 1.00 11.69 275 LYS A CA 1
ATOM 2307 C C . LYS A 1 275 ? 40.850 -20.375 -5.188 1.00 9.35 275 LYS A C 1
ATOM 2308 O O . LYS A 1 275 ? 41.017 -20.421 -3.973 1.00 11.05 275 LYS A O 1
ATOM 2314 N N . THR A 1 276 ? 41.838 -20.175 -6.044 1.00 9.18 276 THR A N 1
ATOM 2315 C CA . THR A 1 276 ? 43.247 -20.152 -5.637 1.00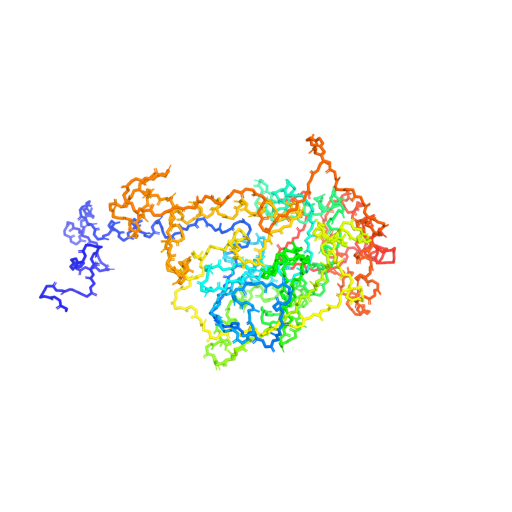 10.47 276 THR A CA 1
ATOM 2316 C C . THR A 1 276 ? 43.879 -18.779 -5.603 1.00 8.91 276 THR A C 1
ATOM 2317 O O . THR A 1 276 ? 44.982 -18.637 -5.077 1.00 11.96 276 THR A O 1
ATOM 2321 N N . TYR A 1 277 ? 43.236 -17.763 -6.164 1.00 7.94 277 TYR A N 1
ATOM 2322 C CA . TYR A 1 277 ? 43.910 -16.472 -6.286 1.00 7.73 277 TYR A CA 1
ATOM 2323 C C . TYR A 1 277 ? 44.224 -15.909 -4.899 1.00 7.13 277 TYR A C 1
ATOM 2324 O O . TYR A 1 277 ? 43.477 -16.079 -3.922 1.00 7.77 277 TYR A O 1
ATOM 2341 N N . ARG A 1 278 ? 45.343 -15.161 -4.834 1.00 7.34 278 ARG A N 1
ATOM 2342 C CA . ARG A 1 278 ? 45.905 -14.618 -3.598 1.00 7.11 278 ARG A CA 1
ATOM 2343 C C . ARG A 1 278 ? 45.078 -13.511 -2.952 1.00 6.64 278 ARG A C 1
ATOM 2344 O O . ARG A 1 278 ? 45.280 -13.229 -1.779 1.00 7.19 278 ARG A O 1
ATOM 2352 N N . PHE A 1 279 ? 44.196 -12.869 -3.710 1.00 6.58 279 PHE A N 1
ATOM 2353 C CA . PHE A 1 279 ? 43.145 -12.026 -3.145 1.00 6.63 279 PHE A CA 1
ATOM 2354 C C . PHE A 1 279 ? 41.821 -12.746 -3.444 1.00 6.28 279 PHE A C 1
ATOM 2355 O O . PHE A 1 279 ? 41.666 -13.350 -4.492 1.00 7.94 279 PHE A O 1
ATOM 2370 N N . ASN A 1 280 ? 40.871 -12.657 -2.517 1.00 5.37 280 ASN A N 1
ATOM 2371 C CA . ASN A 1 280 ? 39.611 -13.358 -2.721 1.00 5.14 280 ASN A CA 1
ATOM 2372 C C . ASN A 1 280 ? 38.735 -12.581 -3.736 1.00 4.76 280 ASN A C 1
ATOM 2373 O O . ASN A 1 280 ? 38.246 -11.491 -3.398 1.00 4.93 280 ASN A O 1
ATOM 2378 N N . PRO A 1 281 ? 38.501 -13.113 -4.949 1.00 5.01 281 PRO A N 1
ATOM 2379 C CA . PRO A 1 281 ? 37.672 -12.385 -5.904 1.00 4.97 281 PRO A CA 1
ATOM 2380 C C . PRO A 1 281 ? 36.209 -12.327 -5.455 1.00 4.68 281 PRO A C 1
ATOM 2381 O O . PRO A 1 281 ? 35.423 -11.552 -6.037 1.00 5.16 281 PRO A O 1
ATOM 2388 N N . PHE A 1 282 ? 35.842 -13.117 -4.471 1.00 4.31 282 PHE A N 1
ATOM 2389 C CA . PHE A 1 282 ? 34.479 -13.131 -3.953 1.00 4.53 282 PHE A CA 1
ATOM 2390 C C . PHE A 1 282 ? 34.312 -12.214 -2.750 1.00 4.37 282 PHE A C 1
ATOM 2391 O O . PHE A 1 282 ? 33.227 -12.173 -2.158 1.00 5.01 282 PHE A O 1
ATOM 2399 N N . ASP A 1 283 ? 35.358 -11.450 -2.424 1.00 4.33 283 ASP A N 1
ATOM 2400 C CA . ASP A 1 283 ? 35.344 -10.456 -1.340 1.00 4.22 283 ASP A CA 1
ATOM 2401 C C . ASP A 1 283 ? 35.250 -9.072 -2.005 1.00 4.08 283 ASP A C 1
ATOM 2402 O O . ASP A 1 283 ? 36.179 -8.638 -2.692 1.00 4.54 283 ASP A O 1
ATOM 2407 N N . LEU A 1 284 ? 34.121 -8.403 -1.790 1.00 4.06 284 LEU A N 1
ATOM 2408 C CA . LEU A 1 284 ? 33.837 -7.114 -2.442 1.00 4.09 284 LEU A CA 1
ATOM 2409 C C . LEU A 1 284 ? 34.746 -5.982 -1.980 1.00 4.02 284 LEU A C 1
ATOM 2410 O O . LEU A 1 284 ? 34.750 -4.900 -2.569 1.00 4.36 284 LEU A O 1
ATOM 2415 N N . THR A 1 285 ? 35.526 -6.216 -0.902 1.00 4.02 285 THR A N 1
ATOM 2416 C CA . THR A 1 285 ? 36.475 -5.228 -0.434 1.00 3.98 285 THR A CA 1
ATOM 2417 C C . THR A 1 285 ? 37.838 -5.311 -1.161 1.00 3.94 285 THR A C 1
ATOM 2418 O O . THR A 1 285 ? 38.744 -4.527 -0.821 1.00 4.29 285 THR A O 1
ATOM 2422 N N . LYS A 1 286 ? 37.964 -6.212 -2.144 1.00 4.22 286 LYS A N 1
ATOM 2423 C CA . LYS A 1 286 ? 39.234 -6.423 -2.854 1.00 4.35 286 LYS A CA 1
ATOM 2424 C C . LYS A 1 286 ? 39.118 -6.049 -4.328 1.00 4.33 286 LYS A C 1
ATOM 2425 O O . LYS A 1 286 ? 38.131 -6.400 -4.992 1.00 4.88 286 LYS A O 1
ATOM 2431 N N . THR A 1 287 ? 40.177 -5.421 -4.844 1.00 4.95 287 THR A N 1
ATOM 2432 C CA . THR A 1 287 ? 40.424 -5.354 -6.276 1.00 5.48 287 THR A CA 1
ATOM 2433 C C . THR A 1 287 ? 41.323 -6.540 -6.701 1.00 5.65 287 THR A C 1
ATOM 2434 O O . THR A 1 287 ? 41.989 -7.171 -5.881 1.00 6.15 287 THR A O 1
ATOM 2438 N N . ILE A 1 288 ? 41.313 -6.785 -7.996 1.00 6.21 288 ILE A N 1
ATOM 2439 C CA . ILE A 1 288 ? 42.121 -7.833 -8.627 1.00 6.51 288 ILE A CA 1
ATOM 2440 C C . ILE A 1 288 ? 43.212 -7.137 -9.458 1.00 6.94 288 ILE A C 1
ATOM 2441 O O . ILE A 1 288 ? 42.932 -6.263 -10.267 1.00 8.16 288 ILE A O 1
ATOM 2446 N N . SER A 1 289 ? 44.466 -7.548 -9.271 1.00 7.33 289 SER A N 1
ATOM 2447 C CA . SER A 1 289 ? 45.575 -6.892 -9.973 1.00 8.84 289 SER A CA 1
ATOM 2448 C C . SER A 1 289 ? 45.418 -6.996 -11.475 1.00 8.67 289 SER A C 1
ATOM 2449 O O . SER A 1 289 ? 45.178 -8.067 -12.038 1.00 10.78 289 SER A O 1
ATOM 2452 N N . GLN A 1 290 ? 45.668 -5.882 -12.138 1.00 8.88 290 GLN A N 1
ATOM 2453 C CA . GLN A 1 290 ? 45.692 -5.820 -13.588 1.00 10.30 290 GLN A CA 1
ATOM 2454 C C . GLN A 1 290 ? 47.003 -6.364 -14.179 1.00 11.52 290 GLN A C 1
ATOM 2455 O O . GLN A 1 290 ? 47.029 -6.639 -15.369 1.00 15.61 290 GLN A O 1
ATOM 2461 N N . LYS A 1 291 ? 48.029 -6.526 -13.366 1.00 12.27 291 LYS A N 1
ATOM 2462 C CA . LYS A 1 291 ? 49.215 -7.260 -13.825 1.00 13.35 291 LYS A CA 1
ATOM 2463 C C . LYS A 1 291 ? 48.871 -8.743 -13.931 1.00 13.52 291 LYS A C 1
ATOM 2464 O O . LYS A 1 291 ? 49.200 -9.387 -14.952 1.00 17.91 291 LYS A O 1
ATOM 2475 N N . ASP A 1 292 ? 48.119 -9.274 -12.952 1.00 11.20 292 ASP A N 1
ATOM 2476 C CA . ASP A 1 292 ? 47.743 -10.676 -12.933 1.00 11.23 292 ASP A CA 1
ATOM 2477 C C . ASP A 1 292 ? 46.646 -10.980 -13.997 1.00 10.41 292 ASP A C 1
ATOM 2478 O O . ASP A 1 292 ? 46.701 -12.024 -14.656 1.00 12.19 292 ASP A O 1
ATOM 2483 N N . TYR A 1 293 ? 45.673 -10.077 -14.122 1.00 9.58 293 TYR A N 1
ATOM 2484 C CA . TYR A 1 293 ? 44.511 -10.222 -15.013 1.00 9.18 293 TYR A CA 1
ATOM 2485 C C . TYR A 1 293 ? 44.260 -8.892 -15.736 1.00 9.02 293 TYR A C 1
ATOM 2486 O O . TYR A 1 293 ? 43.550 -8.015 -15.220 1.00 9.48 293 TYR A O 1
ATOM 2495 N N . PRO A 1 294 ? 44.881 -8.685 -16.887 1.00 9.30 294 PRO A N 1
ATOM 2496 C CA . PRO A 1 294 ? 44.766 -7.393 -17.558 1.00 9.39 294 PRO A CA 1
ATOM 2497 C C . PRO A 1 294 ? 43.349 -7.083 -18.018 1.00 8.93 294 PRO A C 1
ATOM 2498 O O . PRO A 1 294 ? 42.515 -7.950 -18.303 1.00 9.72 294 PRO A O 1
ATOM 2505 N N . ARG A 1 295 ? 43.090 -5.774 -18.161 1.00 8.66 295 ARG A N 1
ATOM 2506 C CA . ARG A 1 295 ? 41.839 -5.338 -18.761 1.00 8.34 295 ARG A CA 1
ATOM 2507 C C . ARG A 1 295 ? 41.776 -5.710 -20.254 1.00 9.08 295 ARG A C 1
ATOM 2508 O O . ARG A 1 295 ? 42.776 -5.610 -20.983 1.00 11.98 295 ARG A O 1
ATOM 2516 N N . ILE A 1 296 ? 40.601 -6.164 -20.666 1.00 7.51 296 ILE A N 1
ATOM 2517 C CA . ILE A 1 296 ? 40.271 -6.600 -22.006 1.00 7.87 296 ILE A CA 1
ATOM 2518 C C . ILE A 1 296 ? 39.108 -5.747 -22.523 1.00 7.29 296 ILE A C 1
ATOM 2519 O O . ILE A 1 296 ? 38.024 -5.751 -21.905 1.00 7.35 296 ILE A O 1
ATOM 2524 N N . LYS A 1 297 ? 39.300 -4.979 -23.581 1.00 7.42 297 LYS A N 1
ATOM 2525 C CA . LYS A 1 297 ? 38.260 -4.093 -24.082 1.00 7.15 297 LYS A CA 1
ATOM 2526 C C . LYS A 1 297 ? 37.083 -4.899 -24.626 1.00 6.76 297 LYS A C 1
ATOM 2527 O O . LYS A 1 297 ? 37.256 -5.906 -25.309 1.00 7.50 297 LYS A O 1
ATOM 2538 N N . VAL A 1 298 ? 35.861 -4.378 -24.371 1.00 6.48 298 VAL A N 1
ATOM 2539 C CA . VAL A 1 298 ? 34.620 -4.926 -24.898 1.00 6.33 298 VAL A CA 1
ATOM 2540 C C . VAL A 1 298 ? 33.973 -3.981 -25.938 1.00 6.21 298 VAL A C 1
ATOM 2541 O O . VAL A 1 298 ? 33.574 -4.414 -27.022 1.00 6.50 298 VAL A O 1
ATOM 2545 N N . GLY A 1 299 ? 33.773 -2.714 -25.555 1.00 5.95 299 GLY A N 1
ATOM 2546 C CA . GLY A 1 299 ? 33.052 -1.795 -26.415 1.00 5.99 299 GLY A CA 1
ATOM 2547 C C . GLY A 1 299 ? 32.832 -0.466 -25.725 1.00 5.61 299 GLY A C 1
ATOM 2548 O O . GLY A 1 299 ? 33.504 -0.178 -24.717 1.00 6.30 299 GLY A O 1
ATOM 2549 N N . THR A 1 300 ? 31.915 0.327 -26.247 1.00 5.69 300 THR A N 1
ATOM 2550 C CA . THR A 1 300 ? 31.742 1.709 -25.826 1.00 5.49 300 THR A CA 1
ATOM 2551 C C . THR A 1 300 ? 30.244 1.994 -25.564 1.00 5.29 300 THR A C 1
ATOM 2552 O O . THR A 1 300 ? 29.373 1.691 -26.381 1.00 5.66 300 THR A O 1
ATOM 2556 N N . LEU A 1 301 ? 30.006 2.651 -24.425 1.00 5.34 301 LEU A N 1
ATOM 2557 C CA . LEU A 1 301 ? 28.721 3.184 -24.010 1.00 5.25 301 LEU A CA 1
ATOM 2558 C C . LEU A 1 301 ? 28.656 4.669 -24.364 1.00 5.21 301 LEU A C 1
ATOM 2559 O O . LEU A 1 301 ? 29.573 5.414 -24.006 1.00 5.65 301 LEU A O 1
ATOM 2564 N N . THR A 1 302 ? 27.567 5.088 -24.992 1.00 5.58 302 THR A N 1
ATOM 2565 C CA . THR A 1 302 ? 27.306 6.503 -25.286 1.00 5.96 302 THR A CA 1
ATOM 2566 C C . THR A 1 302 ? 25.931 6.859 -24.714 1.00 6.00 302 THR A C 1
ATOM 2567 O O . THR A 1 302 ? 24.972 6.143 -24.957 1.00 7.63 302 THR A O 1
ATOM 2571 N N . LEU A 1 303 ? 25.843 7.977 -23.982 1.00 5.93 303 LEU A N 1
ATOM 2572 C CA . LEU A 1 303 ? 24.533 8.514 -23.580 1.00 5.99 303 LEU A CA 1
ATOM 2573 C C . LEU A 1 303 ? 24.152 9.605 -24.581 1.00 6.60 303 LEU A C 1
ATOM 2574 O O . LEU A 1 303 ? 24.964 10.473 -24.902 1.00 10.27 303 LEU A O 1
ATOM 2579 N N . ASN A 1 304 ? 22.906 9.558 -25.080 1.00 5.68 304 ASN A N 1
ATOM 2580 C CA . ASN A 1 304 ? 22.508 10.421 -26.172 1.00 6.80 304 ASN A CA 1
ATOM 2581 C C . ASN A 1 304 ? 21.073 10.946 -26.113 1.00 6.29 304 ASN A C 1
ATOM 2582 O O . ASN A 1 304 ? 20.693 11.675 -27.025 1.00 7.94 304 ASN A O 1
ATOM 2587 N N . ARG A 1 305 ? 20.297 10.668 -25.056 1.00 5.72 305 ARG A N 1
ATOM 2588 C CA . ARG A 1 305 ? 18.888 11.042 -25.065 1.00 5.79 305 ARG A CA 1
ATOM 2589 C C . ARG A 1 305 ? 18.423 11.273 -23.643 1.00 5.25 305 ARG A C 1
ATOM 2590 O O . ARG A 1 305 ? 18.507 10.397 -22.782 1.00 6.23 305 ARG A O 1
ATOM 2598 N N . ASN A 1 306 ? 17.885 12.466 -23.391 1.00 5.34 306 ASN A N 1
ATOM 2599 C CA . ASN A 1 306 ? 17.316 12.783 -22.094 1.00 5.24 306 ASN A CA 1
ATOM 2600 C C . ASN A 1 306 ? 15.940 12.127 -21.919 1.00 5.32 306 ASN A C 1
ATOM 2601 O O . ASN A 1 306 ? 15.239 11.883 -22.894 1.00 6.13 306 ASN A O 1
ATOM 2606 N N . PRO A 1 307 ? 15.533 11.922 -20.663 1.00 5.29 307 PRO A N 1
ATOM 2607 C CA . PRO A 1 307 ? 14.122 11.571 -20.431 1.00 5.90 307 PRO A CA 1
ATOM 2608 C C . PRO A 1 307 ? 13.208 12.701 -20.912 1.00 6.09 307 PRO A C 1
ATOM 2609 O O . PRO A 1 307 ? 13.562 13.876 -20.836 1.00 6.58 307 PRO A O 1
ATOM 2616 N N . GLU A 1 308 ? 12.008 12.314 -21.339 1.00 6.79 308 GLU A N 1
ATOM 2617 C CA . GLU A 1 308 ? 10.893 13.260 -21.492 1.00 7.50 308 GLU A CA 1
ATOM 2618 C C . GLU A 1 308 ? 10.072 13.401 -20.223 1.00 6.16 308 GLU A C 1
ATOM 2619 O O . GLU A 1 308 ? 9.389 14.401 -20.052 1.00 7.46 308 GLU A O 1
ATOM 2625 N N . ASN A 1 309 ? 10.136 12.374 -19.331 1.00 5.26 309 ASN A N 1
ATOM 2626 C CA . ASN A 1 309 ? 9.429 12.473 -18.063 1.00 4.69 309 ASN A CA 1
ATOM 2627 C C . ASN A 1 309 ? 10.318 11.841 -17.004 1.00 4.24 309 ASN A C 1
ATOM 2628 O O . ASN A 1 309 ? 10.490 10.606 -16.950 1.00 4.53 309 ASN A O 1
ATOM 2633 N N . HIS A 1 310 ? 10.938 12.685 -16.168 1.00 4.34 310 HIS A N 1
ATOM 2634 C CA . HIS A 1 310 ? 11.869 12.217 -15.147 1.00 4.37 310 HIS A CA 1
ATOM 2635 C C . HIS A 1 310 ? 11.210 11.208 -14.207 1.00 4.07 310 HIS A C 1
ATOM 2636 O O . HIS A 1 310 ? 11.792 10.170 -13.876 1.00 4.32 310 HIS A O 1
ATOM 2643 N N . PHE A 1 311 ? 9.999 11.507 -13.736 1.00 4.35 311 PHE A N 1
ATOM 2644 C CA . PHE A 1 311 ? 9.392 10.611 -12.753 1.00 4.13 311 PHE A CA 1
ATOM 2645 C C . PHE A 1 311 ? 9.099 9.219 -13.375 1.00 3.85 311 PHE A C 1
ATOM 2646 O O . PHE A 1 311 ? 9.359 8.189 -12.737 1.00 4.22 311 PHE A O 1
ATOM 2654 N N . ALA A 1 312 ? 8.519 9.198 -14.569 1.00 4.19 312 ALA A N 1
ATOM 2655 C CA . ALA A 1 312 ? 8.115 7.913 -15.147 1.00 4.51 312 ALA A CA 1
ATOM 2656 C C . ALA A 1 312 ? 9.282 7.086 -15.676 1.00 4.40 312 ALA A C 1
ATOM 2657 O O . ALA A 1 312 ? 9.206 5.865 -15.718 1.00 5.14 312 ALA A O 1
ATOM 2659 N N . GLN A 1 313 ? 10.337 7.779 -16.153 1.00 4.43 313 GLN A N 1
ATOM 2660 C CA . GLN A 1 313 ? 11.440 7.109 -16.835 1.00 4.72 313 GLN A CA 1
ATOM 2661 C C . GLN A 1 313 ? 12.689 6.911 -15.956 1.00 4.59 313 GLN A C 1
ATOM 2662 O O . GLN A 1 313 ? 13.513 6.052 -16.247 1.00 6.12 313 GLN A O 1
ATOM 2668 N N . ILE A 1 314 ? 12.829 7.747 -14.917 1.00 4.24 314 ILE A N 1
ATOM 2669 C CA . ILE A 1 314 ? 13.988 7.710 -14.027 1.00 4.37 314 ILE A CA 1
ATOM 2670 C C . ILE A 1 314 ? 13.557 7.323 -12.621 1.00 4.13 314 ILE A C 1
ATOM 2671 O O . ILE A 1 314 ? 14.002 6.310 -12.070 1.00 4.49 314 ILE A O 1
ATOM 2676 N N . GLU A 1 315 ? 12.658 8.098 -11.994 1.00 4.06 315 GLU A N 1
ATOM 2677 C CA . GLU A 1 315 ? 12.282 7.792 -10.617 1.00 4.03 315 GLU A CA 1
ATOM 2678 C C . GLU A 1 315 ? 11.651 6.391 -10.518 1.00 3.81 315 GLU A C 1
ATOM 2679 O O . GLU A 1 315 ? 11.894 5.686 -9.523 1.00 4.37 315 GLU A O 1
ATOM 2685 N N . SER A 1 316 ? 10.855 6.009 -11.515 1.00 3.80 316 SER A N 1
ATOM 2686 C CA . SER A 1 316 ? 10.127 4.737 -11.535 1.00 4.03 316 SER A CA 1
ATOM 2687 C C . SER A 1 316 ? 10.937 3.581 -12.148 1.00 4.03 316 SER A C 1
ATOM 2688 O O . SER A 1 316 ? 10.441 2.446 -12.166 1.00 4.47 316 SER A O 1
ATOM 2691 N N . ALA A 1 317 ? 12.135 3.868 -12.678 1.00 4.09 317 ALA A N 1
ATOM 2692 C CA . ALA A 1 317 ? 13.009 2.788 -13.126 1.00 4.05 317 ALA A CA 1
ATOM 2693 C C . ALA A 1 317 ? 13.386 1.911 -11.924 1.00 3.89 317 ALA A C 1
ATOM 2694 O O . ALA A 1 317 ? 13.593 2.408 -10.813 1.00 4.75 317 ALA A O 1
ATOM 2696 N N . ALA A 1 318 ? 13.505 0.600 -12.189 1.00 3.74 318 ALA A N 1
ATOM 2697 C CA . ALA A 1 318 ? 13.720 -0.389 -11.124 1.00 3.84 318 ALA A CA 1
ATOM 2698 C C . ALA A 1 318 ? 14.794 -1.359 -11.606 1.00 3.45 318 ALA A C 1
ATOM 2699 O O . ALA A 1 318 ? 14.500 -2.279 -12.395 1.00 4.41 318 ALA A O 1
ATOM 2701 N N . PHE A 1 319 ? 16.031 -1.118 -11.194 1.00 3.47 319 PHE A N 1
ATOM 2702 C CA . PHE A 1 319 ? 17.175 -1.919 -11.622 1.00 3.63 319 PHE A CA 1
ATOM 2703 C C . PHE A 1 319 ? 17.410 -3.058 -10.616 1.00 3.60 319 PHE A C 1
ATOM 2704 O O . PHE A 1 319 ? 17.122 -2.919 -9.435 1.00 4.29 319 PHE A O 1
ATOM 2712 N N . SER A 1 320 ? 18.011 -4.166 -11.079 1.00 3.73 320 SER A N 1
ATOM 2713 C CA . SER A 1 320 ? 18.306 -5.226 -10.127 1.00 3.87 320 SER A CA 1
ATOM 2714 C C . SER A 1 320 ? 19.440 -6.107 -10.629 1.00 3.48 320 SER A C 1
ATOM 2715 O O . SER A 1 320 ? 19.404 -6.565 -11.778 1.00 3.98 320 SER A O 1
ATOM 2718 N N . PRO A 1 321 ? 20.408 -6.450 -9.756 1.00 3.81 321 PRO A N 1
ATOM 2719 C CA . PRO A 1 321 ? 21.438 -7.432 -10.164 1.00 4.01 321 PRO A CA 1
ATOM 2720 C C . PRO A 1 321 ? 20.865 -8.810 -10.520 1.00 4.03 321 PRO A C 1
ATOM 2721 O O . PRO A 1 321 ? 21.519 -9.594 -11.197 1.00 4.47 321 PRO A O 1
ATOM 2725 N N . SER A 1 322 ? 19.639 -9.115 -10.037 1.00 3.96 322 SER A N 1
ATOM 2726 C CA . SER A 1 322 ? 18.980 -10.350 -10.453 1.00 4.15 322 SER A CA 1
ATOM 2727 C C . SER A 1 322 ? 18.642 -10.379 -11.934 1.00 4.12 322 SER A C 1
ATOM 2728 O O . SER A 1 322 ? 18.329 -11.474 -12.453 1.00 4.90 322 SER A O 1
ATOM 2731 N N . ASN A 1 323 ? 18.670 -9.241 -12.617 1.00 3.86 323 ASN A N 1
ATOM 2732 C CA . ASN A 1 323 ? 18.344 -9.173 -14.034 1.00 4.00 323 ASN A CA 1
ATOM 2733 C C . ASN A 1 323 ? 19.582 -9.537 -14.877 1.00 4.06 323 ASN A C 1
ATOM 2734 O O . ASN A 1 323 ? 20.146 -8.738 -15.611 1.00 4.62 323 ASN A O 1
ATOM 2739 N N . THR A 1 324 ? 19.994 -10.806 -14.716 1.00 4.76 324 THR A N 1
ATOM 2740 C CA . THR A 1 324 ? 20.985 -11.431 -15.560 1.00 5.01 324 THR A CA 1
ATOM 2741 C C . THR A 1 324 ? 20.330 -11.935 -16.854 1.00 4.76 324 THR A C 1
ATOM 2742 O O . THR A 1 324 ? 19.105 -11.986 -16.967 1.00 5.81 324 THR A O 1
ATOM 2746 N N . VAL A 1 325 ? 21.169 -12.299 -17.820 1.00 5.02 325 VAL A N 1
ATOM 2747 C CA . VAL A 1 325 ? 20.733 -12.894 -19.088 1.00 5.13 325 VAL A CA 1
ATOM 2748 C C . VAL A 1 325 ? 21.626 -14.109 -19.355 1.00 5.01 325 VAL A C 1
ATOM 2749 O O . VAL A 1 325 ? 22.722 -14.209 -18.786 1.00 5.38 325 VAL A O 1
ATOM 2753 N N . PRO A 1 326 ? 21.217 -15.014 -20.253 1.00 4.84 326 PRO A N 1
ATOM 2754 C CA . PRO A 1 326 ? 22.075 -16.176 -20.554 1.00 5.23 326 PRO A CA 1
ATOM 2755 C C . PRO A 1 326 ? 23.458 -15.694 -20.945 1.00 4.85 326 PRO A C 1
ATOM 2756 O O . PRO A 1 326 ? 23.626 -14.774 -21.741 1.00 5.48 326 PRO A O 1
ATOM 2760 N N . GLY A 1 327 ? 24.469 -16.375 -20.384 1.00 5.03 327 GLY A N 1
ATOM 2761 C CA . GLY A 1 327 ? 25.863 -15.981 -20.545 1.00 5.33 327 GLY A CA 1
ATOM 2762 C C . GLY A 1 327 ? 26.432 -15.171 -19.400 1.00 5.22 327 GLY A C 1
ATOM 2763 O O . GLY A 1 327 ? 27.671 -14.995 -19.372 1.00 5.43 327 GLY A O 1
ATOM 2764 N N . ILE A 1 328 ? 25.598 -14.694 -18.485 1.00 4.75 328 ILE A N 1
ATOM 2765 C CA . ILE A 1 328 ? 26.043 -13.860 -17.361 1.00 4.76 328 ILE A CA 1
ATOM 2766 C C . ILE A 1 328 ? 25.319 -14.356 -16.120 1.00 4.69 328 ILE A C 1
ATOM 2767 O O . ILE A 1 328 ? 24.085 -14.422 -16.107 1.00 5.74 328 ILE A O 1
ATOM 2772 N N . GLY A 1 329 ? 26.069 -14.673 -15.075 1.00 4.95 329 GLY A N 1
ATOM 2773 C CA . GLY A 1 329 ? 25.515 -15.087 -13.807 1.00 5.16 329 GLY A CA 1
ATOM 2774 C C . GLY A 1 329 ? 26.132 -14.337 -12.641 1.00 4.48 329 GLY A C 1
ATOM 2775 O O . GLY A 1 329 ? 26.963 -13.438 -12.812 1.00 5.31 329 GLY A O 1
ATOM 2776 N N . LEU A 1 330 ? 25.697 -14.734 -11.451 1.00 4.80 330 LEU A N 1
ATOM 2777 C CA . LEU A 1 330 ? 26.190 -14.174 -10.214 1.00 4.96 330 LEU A CA 1
ATOM 2778 C C . LEU A 1 330 ? 27.467 -14.902 -9.784 1.00 5.52 330 LEU A C 1
ATOM 2779 O O . LEU A 1 330 ? 28.199 -15.375 -10.660 1.00 7.66 330 LEU A O 1
ATOM 2784 N N . SER A 1 331 ? 27.869 -14.792 -8.539 1.00 6.20 331 SER A N 1
ATOM 2785 C CA . SER A 1 331 ? 29.122 -15.402 -8.101 1.00 5.21 331 SER A CA 1
ATOM 2786 C C . SER A 1 331 ? 28.959 -15.687 -6.622 1.00 4.73 331 SER A C 1
ATOM 2787 O O . SER A 1 331 ? 28.034 -15.191 -5.975 1.00 5.59 331 SER A O 1
ATOM 2790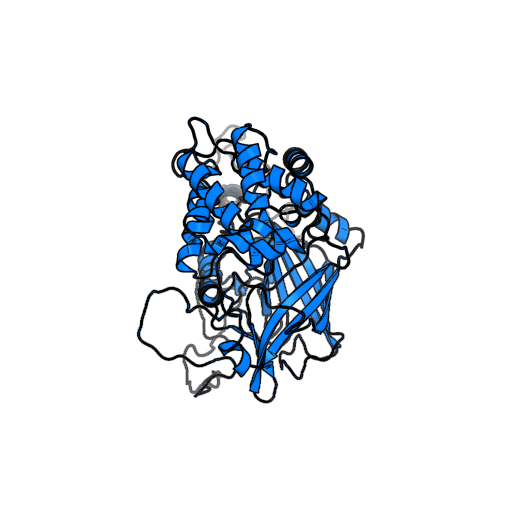 N N . PRO A 1 332 ? 29.933 -16.396 -6.046 1.00 4.83 332 PRO A N 1
ATOM 2791 C CA . PRO A 1 332 ? 29.957 -16.626 -4.592 1.00 5.47 332 PRO A CA 1
ATOM 2792 C C . PRO A 1 332 ? 30.115 -15.401 -3.718 1.00 5.15 332 PRO A C 1
ATOM 2793 O O . PRO A 1 332 ? 30.111 -15.504 -2.477 1.00 7.11 332 PRO A O 1
ATOM 2797 N N . ASP A 1 333 ? 30.209 -14.189 -4.249 1.00 5.29 333 ASP A N 1
ATOM 2798 C CA . ASP A 1 333 ? 30.266 -12.981 -3.420 1.00 4.54 333 ASP A CA 1
ATOM 2799 C C . ASP A 1 333 ? 28.961 -12.822 -2.611 1.00 4.19 333 ASP A C 1
ATOM 2800 O O . ASP A 1 333 ? 27.894 -12.580 -3.188 1.00 4.27 333 ASP A O 1
ATOM 2805 N N . ARG A 1 334 ? 29.054 -12.959 -1.284 1.00 4.33 334 ARG A N 1
ATOM 2806 C CA . ARG A 1 334 ? 27.855 -12.914 -0.445 1.00 4.02 334 ARG A CA 1
ATOM 2807 C C . ARG A 1 334 ? 27.051 -11.632 -0.662 1.00 3.70 334 ARG A C 1
ATOM 2808 O O . ARG A 1 334 ? 25.819 -11.631 -0.543 1.00 3.96 334 ARG A O 1
ATOM 2816 N N . MET A 1 335 ? 27.763 -10.512 -0.850 1.00 3.94 335 MET A N 1
ATOM 2817 C CA . MET A 1 335 ? 27.060 -9.245 -1.057 1.00 3.79 335 MET A CA 1
ATOM 2818 C C . MET A 1 335 ? 26.154 -9.310 -2.286 1.00 3.56 335 MET A C 1
ATOM 2819 O O . MET A 1 335 ? 25.016 -8.855 -2.266 1.00 4.05 335 MET A O 1
ATOM 2824 N N . LEU A 1 336 ? 26.714 -9.840 -3.397 1.00 3.97 336 LEU A N 1
ATOM 2825 C CA . LEU A 1 336 ? 25.937 -9.960 -4.628 1.00 3.69 336 LEU A CA 1
ATOM 2826 C C . LEU A 1 336 ? 24.730 -10.880 -4.452 1.00 3.78 336 LEU A C 1
ATOM 2827 O O . LEU A 1 336 ? 23.643 -10.613 -4.977 1.00 4.05 336 LEU A O 1
ATOM 2832 N N . LEU A 1 337 ? 24.910 -11.977 -3.690 1.00 3.96 337 LEU A N 1
ATOM 2833 C CA . LEU A 1 337 ? 23.821 -12.903 -3.466 1.00 4.25 337 LEU A CA 1
ATOM 2834 C C . LEU A 1 337 ? 22.684 -12.240 -2.661 1.00 4.10 337 LEU A C 1
ATOM 2835 O O . LEU A 1 337 ? 21.512 -12.477 -2.920 1.00 4.81 337 LEU A O 1
ATOM 2840 N N . GLY A 1 338 ? 23.048 -11.379 -1.686 1.00 3.99 338 GLY A N 1
ATOM 2841 C CA . GLY A 1 338 ? 22.022 -10.607 -0.999 1.00 3.95 338 GLY A CA 1
ATOM 2842 C C . GLY A 1 338 ? 21.307 -9.610 -1.923 1.00 3.61 338 GLY A C 1
ATOM 2843 O O . GLY A 1 338 ? 20.086 -9.450 -1.850 1.00 4.00 338 GLY A O 1
ATOM 2844 N N . ARG A 1 339 ? 22.078 -8.929 -2.769 1.00 3.93 339 ARG A N 1
ATOM 2845 C CA . ARG A 1 339 ? 21.493 -8.008 -3.747 1.00 3.83 339 ARG A CA 1
ATOM 2846 C C . ARG A 1 339 ? 20.510 -8.713 -4.686 1.00 4.11 339 ARG A C 1
ATOM 2847 O O . ARG A 1 339 ? 19.542 -8.102 -5.143 1.00 4.66 339 ARG A O 1
ATOM 2855 N N . ALA A 1 340 ? 20.748 -9.997 -4.988 1.00 3.97 340 ALA A N 1
ATOM 2856 C CA . ALA A 1 340 ? 19.846 -10.714 -5.866 1.00 4.10 340 ALA A CA 1
ATOM 2857 C C . ALA A 1 340 ? 18.410 -10.708 -5.322 1.00 3.63 340 ALA A C 1
ATOM 2858 O O . ALA A 1 340 ? 17.450 -10.731 -6.112 1.00 4.17 340 ALA A O 1
ATOM 2860 N N . PHE A 1 341 ? 18.267 -10.736 -3.999 1.00 3.68 341 PHE A N 1
ATOM 2861 C CA . PHE A 1 341 ? 16.970 -10.658 -3.334 1.00 3.76 341 PHE A CA 1
ATOM 2862 C C . PHE A 1 341 ? 16.467 -9.207 -3.168 1.00 3.53 341 PHE A C 1
ATOM 2863 O O . PHE A 1 341 ? 15.277 -8.915 -3.351 1.00 3.83 341 PHE A O 1
ATOM 2871 N N . ALA A 1 342 ? 17.363 -8.314 -2.741 1.00 3.57 342 ALA A N 1
ATOM 2872 C CA . ALA A 1 342 ? 16.934 -7.085 -2.068 1.00 3.61 342 ALA A CA 1
ATOM 2873 C C . ALA A 1 342 ? 16.248 -6.061 -2.982 1.00 3.34 342 ALA A C 1
ATOM 2874 O O . ALA A 1 342 ? 15.390 -5.315 -2.497 1.00 3.77 342 ALA A O 1
ATOM 2876 N N . TYR A 1 343 ? 16.679 -5.947 -4.238 1.00 3.41 343 TYR A N 1
ATOM 2877 C CA . TYR A 1 343 ? 16.187 -4.853 -5.086 1.00 3.42 343 TYR A CA 1
ATOM 2878 C C . TYR A 1 343 ? 14.736 -5.084 -5.483 1.00 3.25 343 TYR A C 1
ATOM 2879 O O . TYR A 1 343 ? 13.879 -4.208 -5.363 1.00 3.48 343 TYR A O 1
ATOM 2888 N N . HIS A 1 344 ? 14.478 -6.292 -6.005 1.00 3.37 344 HIS A N 1
ATOM 2889 C CA . HIS A 1 344 ? 13.127 -6.630 -6.425 1.00 3.31 344 HIS A CA 1
ATOM 2890 C C . HIS A 1 344 ? 12.158 -6.505 -5.241 1.00 3.12 344 HIS A C 1
ATOM 2891 O O . HIS A 1 344 ? 11.062 -5.980 -5.369 1.00 3.46 344 HIS A O 1
ATOM 2898 N N . ASP A 1 345 ? 12.605 -6.987 -4.063 1.00 3.27 345 ASP A N 1
ATOM 2899 C CA . ASP A 1 345 ? 11.788 -6.862 -2.856 1.00 3.22 345 ASP A CA 1
ATOM 2900 C C . ASP A 1 345 ? 11.412 -5.396 -2.590 1.00 3.19 345 ASP A C 1
ATOM 2901 O O . ASP A 1 345 ? 10.252 -5.047 -2.374 1.00 3.65 345 ASP A O 1
ATOM 2906 N N . ALA A 1 346 ? 12.431 -4.515 -2.570 1.00 3.08 346 ALA A N 1
ATOM 2907 C CA . ALA A 1 346 ? 12.170 -3.115 -2.290 1.00 3.31 346 ALA A CA 1
ATOM 2908 C C . ALA A 1 346 ? 11.188 -2.524 -3.313 1.00 3.19 346 ALA A C 1
ATOM 2909 O O . ALA A 1 346 ? 10.331 -1.715 -2.966 1.00 3.73 346 ALA A O 1
ATOM 2911 N N . GLN A 1 347 ? 11.361 -2.900 -4.582 1.00 3.09 347 GLN A N 1
ATOM 2912 C CA . GLN A 1 347 ? 10.577 -2.324 -5.668 1.00 3.36 347 GLN A CA 1
ATOM 2913 C C . GLN A 1 347 ? 9.094 -2.699 -5.593 1.00 3.16 347 GLN A C 1
ATOM 2914 O O . GLN A 1 347 ? 8.243 -1.930 -6.043 1.00 3.39 347 GLN A O 1
ATOM 2920 N N . LEU A 1 348 ? 8.791 -3.872 -5.027 1.00 3.40 348 LEU A N 1
ATOM 2921 C CA . LEU A 1 348 ? 7.387 -4.249 -4.845 1.00 3.52 348 LEU A CA 1
ATOM 2922 C C . LEU A 1 348 ? 6.671 -3.253 -3.931 1.00 3.68 348 LEU A C 1
ATOM 2923 O O . LEU A 1 348 ? 5.491 -2.964 -4.130 1.00 4.51 348 LEU A O 1
ATOM 2928 N N . TYR A 1 349 ? 7.385 -2.765 -2.907 1.00 3.58 349 TYR A N 1
ATOM 2929 C CA . TYR A 1 349 ? 6.864 -1.750 -1.999 1.00 3.60 349 TYR A CA 1
ATOM 2930 C C . TYR A 1 349 ? 6.954 -0.334 -2.607 1.00 3.47 349 TYR A C 1
ATOM 2931 O O . TYR A 1 349 ? 6.005 0.445 -2.561 1.00 4.56 349 TYR A O 1
ATOM 2940 N N . ARG A 1 350 ? 8.120 0.002 -3.159 1.00 3.30 350 ARG A N 1
ATOM 2941 C CA . ARG A 1 350 ? 8.388 1.359 -3.629 1.00 3.52 350 ARG A CA 1
ATOM 2942 C C . ARG A 1 350 ? 7.457 1.739 -4.797 1.00 3.30 350 ARG A C 1
ATOM 2943 O O . ARG A 1 350 ? 6.887 2.831 -4.824 1.00 3.96 350 ARG A O 1
ATOM 2951 N N . VAL A 1 351 ? 7.358 0.824 -5.772 1.00 3.55 351 VAL A N 1
ATOM 2952 C CA . VAL A 1 351 ? 6.609 1.075 -6.996 1.00 3.88 351 VAL A CA 1
ATOM 2953 C C . VAL A 1 351 ? 5.321 0.245 -7.037 1.00 3.95 351 VAL A C 1
ATOM 2954 O O . VAL A 1 351 ? 4.236 0.811 -7.249 1.00 4.53 351 VAL A O 1
ATOM 2958 N N . GLY A 1 352 ? 5.419 -1.071 -6.859 1.00 4.10 352 GLY A N 1
ATOM 2959 C CA . GLY A 1 352 ? 4.245 -1.925 -6.886 1.00 4.27 352 GLY A CA 1
ATOM 2960 C C . GLY A 1 352 ? 4.586 -3.324 -7.390 1.00 3.94 352 GLY A C 1
ATOM 2961 O O . GLY A 1 352 ? 5.642 -3.560 -7.989 1.00 4.07 352 GLY A O 1
ATOM 2962 N N . ALA A 1 353 ? 3.648 -4.259 -7.185 1.00 4.23 353 ALA A N 1
ATOM 2963 C CA . ALA A 1 353 ? 3.865 -5.620 -7.647 1.00 4.31 353 ALA A CA 1
ATOM 2964 C C . ALA A 1 353 ? 4.204 -5.688 -9.140 1.00 3.95 353 ALA A C 1
ATOM 2965 O O . ALA A 1 353 ? 5.018 -6.521 -9.535 1.00 4.39 353 ALA A O 1
ATOM 2967 N N . HIS A 1 354 ? 3.556 -4.843 -9.954 1.00 3.87 354 HIS A N 1
ATOM 2968 C CA . HIS A 1 354 ? 3.741 -4.857 -11.392 1.00 4.10 354 HIS A CA 1
ATOM 2969 C C . HIS A 1 354 ? 4.752 -3.817 -11.891 1.00 4.03 354 HIS A C 1
ATOM 2970 O O . HIS A 1 354 ? 4.712 -3.395 -13.049 1.00 4.34 354 HIS A O 1
ATOM 2977 N N . VAL A 1 355 ? 5.748 -3.495 -11.055 1.00 4.09 355 VAL A N 1
ATOM 2978 C CA . VAL A 1 355 ? 6.813 -2.570 -11.431 1.00 4.27 355 VAL A CA 1
ATOM 2979 C C . VAL A 1 355 ? 7.407 -2.899 -12.795 1.00 4.22 355 VAL A C 1
ATOM 2980 O O . VAL A 1 355 ? 7.733 -1.983 -13.578 1.00 4.62 355 VAL A O 1
ATOM 2984 N N . ASN A 1 356 ? 7.599 -4.194 -13.123 1.00 4.38 356 ASN A N 1
ATOM 2985 C CA . ASN A 1 356 ? 8.241 -4.577 -14.365 1.00 4.89 356 ASN A CA 1
ATOM 2986 C C . ASN A 1 356 ? 7.342 -4.508 -15.602 1.00 5.73 356 ASN A C 1
ATOM 2987 O O . ASN A 1 356 ? 7.827 -4.814 -16.699 1.00 9.23 356 ASN A O 1
ATOM 2992 N N . GLN A 1 357 ? 6.087 -4.094 -15.450 1.00 4.65 357 GLN A N 1
ATOM 2993 C CA . GLN A 1 357 ? 5.223 -3.802 -16.589 1.00 5.08 357 GLN A CA 1
ATOM 2994 C C . GLN A 1 357 ? 5.254 -2.334 -16.987 1.00 4.75 357 GLN A C 1
ATOM 2995 O O . GLN A 1 357 ? 4.746 -1.986 -18.049 1.00 5.83 357 GLN A O 1
ATOM 3001 N N . LEU A 1 358 ? 5.828 -1.443 -16.156 1.00 4.46 358 LEU A N 1
ATOM 3002 C CA . LEU A 1 358 ? 5.947 -0.057 -16.595 1.00 4.63 358 LEU A CA 1
ATOM 3003 C C . LEU A 1 358 ? 6.871 0.002 -17.809 1.00 4.48 358 LEU A C 1
ATOM 3004 O O . LEU A 1 358 ? 7.857 -0.746 -17.865 1.00 4.89 358 LEU A O 1
ATOM 3009 N N . PRO A 1 359 ? 6.612 0.897 -18.762 1.00 4.73 359 PRO A N 1
ATOM 3010 C CA . PRO A 1 359 ? 7.396 0.912 -19.995 1.00 5.31 359 PRO A CA 1
ATOM 3011 C C . PRO A 1 359 ? 8.921 0.884 -19.779 1.00 4.77 359 PRO A C 1
ATOM 3012 O O . PRO A 1 359 ? 9.614 0.130 -20.470 1.00 5.62 359 PRO A O 1
ATOM 3016 N N . VAL A 1 360 ? 9.448 1.681 -18.865 1.00 4.62 360 VAL A N 1
ATOM 3017 C CA . VAL A 1 360 ? 10.899 1.740 -18.716 1.00 4.90 360 VAL A CA 1
ATOM 3018 C C . VAL A 1 360 ? 11.482 0.409 -18.230 1.00 4.36 360 VAL A C 1
ATOM 3019 O O . VAL A 1 360 ? 12.678 0.134 -18.441 1.00 4.81 360 VAL A O 1
ATOM 3023 N N . ASN A 1 361 ? 10.685 -0.394 -17.533 1.00 4.27 361 ASN A N 1
ATOM 3024 C CA . ASN A 1 361 ? 11.133 -1.675 -16.965 1.00 4.45 361 ASN A CA 1
ATOM 3025 C C . ASN A 1 361 ? 10.749 -2.887 -17.830 1.00 4.90 361 ASN A C 1
ATOM 3026 O O . ASN A 1 361 ? 11.173 -3.988 -17.537 1.00 6.32 361 ASN A O 1
ATOM 3031 N N . ARG A 1 362 ? 9.985 -2.672 -18.912 1.00 6.04 362 ARG A N 1
ATOM 3032 C CA . ARG A 1 362 ? 9.552 -3.760 -19.767 1.00 7.19 362 ARG A CA 1
ATOM 3033 C C . ARG A 1 362 ? 10.716 -4.220 -20.614 1.00 6.33 362 ARG A C 1
ATOM 3034 O O . ARG A 1 362 ? 11.444 -3.376 -21.163 1.00 7.83 362 ARG A O 1
ATOM 3049 N N . PRO A 1 363 ? 10.910 -5.524 -20.824 1.00 6.46 363 PRO A N 1
ATOM 3050 C CA . PRO A 1 363 ? 11.923 -5.962 -21.800 1.00 7.08 363 PRO A CA 1
ATOM 3051 C C . PRO A 1 363 ? 11.449 -5.728 -23.223 1.00 7.06 363 PRO A C 1
ATOM 3052 O O . PRO A 1 363 ? 10.263 -5.541 -23.511 1.00 7.92 363 PRO A O 1
ATOM 3059 N N . LYS A 1 364 ? 12.412 -5.798 -24.158 1.00 7.79 364 LYS A N 1
ATOM 3060 C CA . LYS A 1 364 ? 12.094 -5.711 -25.565 1.00 8.95 364 LYS A CA 1
ATOM 3061 C C . LYS A 1 364 ? 11.508 -6.990 -26.135 1.00 8.60 364 LYS A C 1
ATOM 3062 O O . LYS A 1 364 ? 10.753 -6.949 -27.105 1.00 10.79 364 LYS A O 1
ATOM 3068 N N . ASN A 1 365 ? 11.921 -8.125 -25.581 1.00 8.23 365 ASN A N 1
ATOM 3069 C CA . ASN A 1 365 ? 11.491 -9.440 -26.025 1.00 8.50 365 ASN A CA 1
ATOM 3070 C C . ASN A 1 365 ? 10.227 -9.828 -25.295 1.00 8.50 365 ASN A C 1
ATOM 3071 O O . ASN A 1 365 ? 9.842 -9.237 -24.298 1.00 9.24 365 ASN A O 1
ATOM 3076 N N . ALA A 1 366 ? 9.568 -10.859 -25.780 1.00 11.14 366 ALA A N 1
ATOM 3077 C CA . ALA A 1 366 ? 8.309 -11.305 -25.175 1.00 11.89 366 ALA A CA 1
ATOM 3078 C C . ALA A 1 366 ? 8.503 -11.921 -23.805 1.00 11.22 366 ALA A C 1
ATOM 3079 O O . ALA A 1 366 ? 9.424 -12.733 -23.613 1.00 14.69 366 ALA A O 1
ATOM 3081 N N . VAL A 1 367 ? 7.672 -11.524 -22.855 1.00 9.40 367 VAL A N 1
ATOM 3082 C CA . VAL A 1 367 ? 7.662 -12.086 -21.527 1.00 7.54 367 VAL A CA 1
ATOM 3083 C C . VAL A 1 367 ? 6.635 -13.227 -21.519 1.00 7.05 367 VAL A C 1
ATOM 3084 O O . VAL A 1 367 ? 5.493 -13.054 -21.963 1.00 9.44 367 VAL A O 1
ATOM 3088 N N . HIS A 1 368 ? 7.032 -14.379 -20.981 1.00 5.45 368 HIS A N 1
ATOM 3089 C CA . HIS A 1 368 ? 6.134 -15.530 -20.817 1.00 5.32 368 HIS A CA 1
ATOM 3090 C C . HIS A 1 368 ? 6.422 -16.083 -19.418 1.00 4.38 368 HIS A C 1
ATOM 3091 O O . HIS A 1 368 ? 7.227 -16.994 -19.255 1.00 4.99 368 HIS A O 1
ATOM 3098 N N . ASN A 1 369 ? 5.821 -15.441 -18.427 1.00 4.43 369 ASN A N 1
ATOM 3099 C CA . ASN A 1 369 ? 6.192 -15.618 -17.037 1.00 4.28 369 ASN A CA 1
ATOM 3100 C C . ASN A 1 369 ? 4.968 -16.127 -16.259 1.00 4.21 369 ASN A C 1
ATOM 3101 O O . ASN A 1 369 ? 3.848 -15.667 -16.480 1.00 5.39 369 ASN A O 1
ATOM 3106 N N . TYR A 1 370 ? 5.205 -17.042 -15.317 1.00 4.13 370 TYR A N 1
ATOM 3107 C CA . TYR A 1 370 ? 4.112 -17.588 -14.502 1.00 4.21 370 TYR A CA 1
ATOM 3108 C C . TYR A 1 370 ? 3.869 -16.688 -13.272 1.00 3.84 370 TYR A C 1
ATOM 3109 O O . TYR A 1 370 ? 4.229 -16.997 -12.128 1.00 4.29 370 TYR A O 1
ATOM 3118 N N . ALA A 1 371 ? 3.190 -15.577 -13.557 1.00 4.14 371 ALA A N 1
ATOM 3119 C CA . ALA A 1 371 ? 2.743 -14.617 -12.550 1.00 4.15 371 ALA A CA 1
ATOM 3120 C C . ALA A 1 371 ? 1.472 -13.970 -13.108 1.00 3.91 371 ALA A C 1
ATOM 3121 O O . ALA A 1 371 ? 1.429 -13.581 -14.278 1.00 5.01 371 ALA A O 1
ATOM 3123 N N . PHE A 1 372 ? 0.457 -13.861 -12.249 1.00 3.77 372 PHE A N 1
ATOM 3124 C CA . PHE A 1 372 ? -0.878 -13.448 -12.673 1.00 4.01 372 PHE A CA 1
ATOM 3125 C C . PHE A 1 372 ? -1.480 -12.550 -11.593 1.00 3.69 372 PHE A C 1
ATOM 3126 O O . PHE A 1 372 ? -1.114 -12.634 -10.418 1.00 3.84 372 PHE A O 1
ATOM 3134 N N . GLU A 1 373 ? -2.482 -11.746 -11.979 1.00 3.93 373 GLU A N 1
ATOM 3135 C CA . GLU A 1 373 ? -3.291 -10.969 -11.025 1.00 3.98 373 GLU A CA 1
ATOM 3136 C C . GLU A 1 373 ? -2.407 -9.944 -10.306 1.00 3.47 373 GLU A C 1
ATOM 3137 O O . GLU A 1 373 ? -1.351 -9.556 -10.828 1.00 4.36 373 GLU A O 1
ATOM 3148 N N . GLY A 1 374 ? -2.848 -9.456 -9.140 1.00 3.74 374 GLY A N 1
ATOM 3149 C CA . GLY A 1 374 ? -2.178 -8.365 -8.450 1.00 4.29 374 GLY A CA 1
ATOM 3150 C C . GLY A 1 374 ? -2.769 -7.001 -8.798 1.00 3.67 374 GLY A C 1
ATOM 3151 O O . GLY A 1 374 ? -3.403 -6.811 -9.838 1.00 4.25 374 GLY A O 1
ATOM 3152 N N . GLN A 1 375 ? -2.520 -6.038 -7.914 1.00 3.56 375 GLN A N 1
ATOM 3153 C CA . GLN A 1 375 ? -2.942 -4.667 -8.186 1.00 3.57 375 GLN A CA 1
ATOM 3154 C C . GLN A 1 375 ? -2.253 -4.124 -9.433 1.00 3.49 375 GLN A C 1
ATOM 3155 O O . GLN A 1 375 ? -1.086 -4.411 -9.705 1.00 3.80 375 GLN A O 1
ATOM 3161 N N . MET A 1 376 ? -2.978 -3.257 -10.155 1.00 3.66 376 MET A N 1
ATOM 3162 C CA . MET A 1 376 ? -2.402 -2.507 -11.280 1.00 3.82 376 MET A CA 1
ATOM 3163 C C . MET A 1 376 ? -1.813 -3.429 -12.359 1.00 3.93 376 MET A C 1
ATOM 3164 O O . MET A 1 376 ? -0.717 -3.192 -12.875 1.00 4.77 376 MET A O 1
ATOM 3169 N N . TRP A 1 377 ? -2.587 -4.447 -12.739 1.00 4.15 377 TRP A N 1
ATOM 3170 C CA . TRP A 1 377 ? -2.180 -5.401 -13.772 1.00 4.39 377 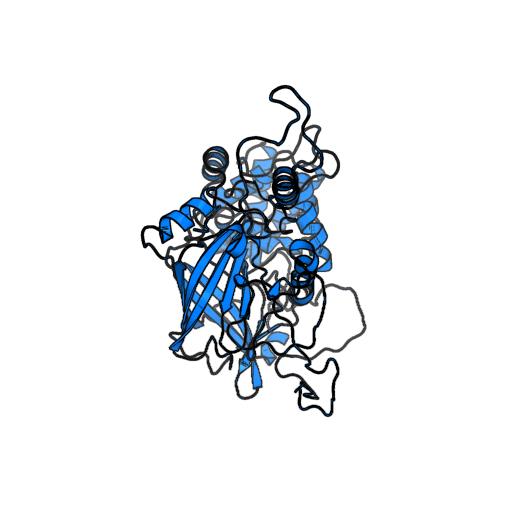TRP A CA 1
ATOM 3171 C C . TRP A 1 377 ? -2.578 -4.870 -15.152 1.00 5.06 377 TRP A C 1
ATOM 3172 O O . TRP A 1 377 ? -3.712 -4.991 -15.563 1.00 7.29 377 TRP A O 1
ATOM 3183 N N . TYR A 1 378 ? -1.634 -4.236 -15.843 1.00 6.45 378 TYR A N 1
ATOM 3184 C CA . TYR A 1 378 ? -1.907 -3.566 -17.105 1.00 7.81 378 TYR A CA 1
ATOM 3185 C C . TYR A 1 378 ? -1.970 -4.526 -18.286 1.00 7.77 378 TYR A C 1
ATOM 3186 O O . TYR A 1 378 ? -2.821 -4.360 -19.148 1.00 14.17 378 TYR A O 1
ATOM 3203 N N . ASP A 1 379 ? -1.021 -5.436 -18.372 1.00 6.30 379 ASP A N 1
ATOM 3204 C CA . ASP A 1 379 ? -0.862 -6.349 -19.508 1.00 6.96 379 ASP A CA 1
ATOM 3205 C C . ASP A 1 379 ? -1.193 -7.753 -19.038 1.00 6.26 379 ASP A C 1
ATOM 3206 O O . ASP A 1 379 ? -0.349 -8.429 -18.490 1.00 8.78 379 ASP A O 1
ATOM 3215 N N . HIS A 1 380 ? -2.472 -8.150 -19.153 1.00 5.85 380 HIS A N 1
ATOM 3216 C CA . HIS A 1 380 ? -2.903 -9.427 -18.631 1.00 5.71 380 HIS A CA 1
ATOM 3217 C C . HIS A 1 380 ? -2.624 -10.560 -19.610 1.00 5.42 380 HIS A C 1
ATOM 3218 O O . HIS A 1 380 ? -2.295 -10.347 -20.773 1.00 6.70 380 HIS A O 1
ATOM 3225 N N . THR A 1 381 ? -2.747 -11.796 -19.101 1.00 5.27 381 THR A N 1
ATOM 3226 C CA . THR A 1 381 ? -2.389 -13.017 -19.809 1.00 5.56 381 THR A CA 1
ATOM 3227 C C . THR A 1 381 ? -3.584 -13.719 -20.442 1.00 5.47 381 THR A C 1
ATOM 3228 O O . THR A 1 381 ? -3.463 -14.873 -20.876 1.00 6.17 381 THR A O 1
ATOM 3232 N N . GLY A 1 382 ? -4.743 -13.051 -20.509 1.00 5.82 382 GLY A N 1
ATOM 3233 C CA . GLY A 1 382 ? -5.891 -13.691 -21.130 1.00 6.24 382 GLY A CA 1
ATOM 3234 C C . GLY A 1 382 ? -6.231 -15.009 -20.4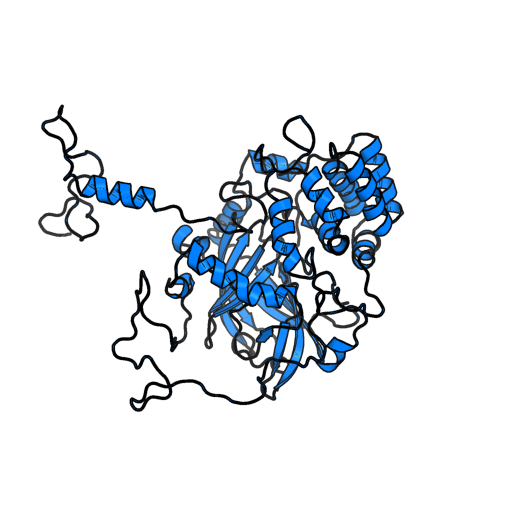26 1.00 5.43 382 GLY A C 1
ATOM 3235 O O . GLY A 1 382 ? -6.173 -15.111 -19.205 1.00 5.43 382 GLY A O 1
ATOM 3236 N N . ASP A 1 383 ? -6.570 -16.008 -21.221 1.00 6.28 383 ASP A N 1
ATOM 3237 C CA . ASP A 1 383 ? -6.962 -17.313 -20.716 1.00 6.76 383 ASP A CA 1
ATOM 3238 C C . ASP A 1 383 ? -5.775 -18.300 -20.634 1.00 7.17 383 ASP A C 1
ATOM 3239 O O . ASP A 1 383 ? -6.005 -19.508 -20.490 1.00 9.37 383 ASP A O 1
ATOM 3244 N N . ARG A 1 384 ? -4.544 -17.820 -20.626 1.00 6.41 384 ARG A N 1
ATOM 3245 C CA . ARG A 1 384 ? -3.393 -18.709 -20.477 1.00 7.00 384 ARG A CA 1
ATOM 3246 C C . ARG A 1 384 ? -3.484 -19.519 -19.202 1.00 5.49 384 ARG A C 1
ATOM 3247 O O . ARG A 1 384 ? -3.850 -19.019 -18.143 1.00 5.50 384 ARG A O 1
ATOM 3255 N N . SER A 1 385 ? -2.994 -20.759 -19.284 1.00 5.39 385 SER A N 1
ATOM 3256 C CA . SER A 1 385 ? -2.929 -21.634 -18.121 1.00 5.29 385 SER A CA 1
ATOM 3257 C C . SER A 1 385 ? -2.132 -20.998 -17.000 1.00 4.77 385 SER A C 1
ATOM 3258 O O . SER A 1 385 ? -1.053 -20.424 -17.214 1.00 5.49 385 SER A O 1
ATOM 3261 N N . THR A 1 386 ? -2.597 -21.242 -15.776 1.00 4.42 386 THR A N 1
ATOM 3262 C CA . THR A 1 386 ? -1.952 -20.697 -14.575 1.00 4.37 386 THR A CA 1
ATOM 3263 C C . THR A 1 386 ? -1.084 -21.728 -13.846 1.00 4.05 386 THR A C 1
ATOM 3264 O O . THR A 1 386 ? -0.592 -21.473 -12.753 1.00 4.96 386 THR A O 1
ATOM 3268 N N . TYR A 1 387 ? -0.864 -22.901 -14.468 1.00 4.22 387 TYR A N 1
ATOM 3269 C CA . TYR A 1 387 ? -0.190 -24.000 -13.804 1.00 4.14 387 TYR A CA 1
ATOM 3270 C C . TYR A 1 387 ? 0.548 -24.838 -14.840 1.00 3.98 387 TYR A C 1
ATOM 3271 O O . TYR A 1 387 ? 0.242 -24.795 -16.042 1.00 4.54 387 TYR A O 1
ATOM 3280 N N . VAL A 1 388 ? 1.498 -25.635 -14.328 1.00 4.33 388 VAL A N 1
ATOM 3281 C CA . VAL A 1 388 ? 2.374 -26.455 -15.166 1.00 4.47 388 VAL A CA 1
ATOM 3282 C C . VAL A 1 388 ? 2.609 -27.809 -14.493 1.00 4.35 388 VAL A C 1
ATOM 3283 O O . VAL A 1 388 ? 2.619 -27.905 -13.257 1.00 4.74 388 VAL A O 1
ATOM 3287 N N . PRO A 1 389 ? 2.953 -28.822 -15.291 1.00 4.73 389 PRO A N 1
ATOM 3288 C CA . PRO A 1 389 ? 2.594 -28.943 -16.701 1.00 4.76 389 PRO A CA 1
ATOM 3289 C C . PRO A 1 389 ? 1.077 -28.771 -16.881 1.00 4.58 389 PRO A C 1
ATOM 3290 O O . PRO A 1 389 ? 0.296 -28.992 -15.955 1.00 5.67 389 PRO A O 1
ATOM 3294 N N . ASN A 1 390 ? 0.692 -28.384 -18.107 1.00 4.94 390 ASN A N 1
ATOM 3295 C CA . ASN A 1 390 ? -0.707 -28.313 -18.485 1.00 4.79 390 ASN A CA 1
ATOM 3296 C C . ASN A 1 390 ? -0.888 -29.004 -19.833 1.00 5.25 390 ASN A C 1
ATOM 3297 O O . ASN A 1 390 ? 0.067 -29.198 -20.591 1.00 5.89 390 ASN A O 1
ATOM 3302 N N . SER A 1 391 ? -2.147 -29.348 -20.115 1.00 5.24 391 SER A N 1
ATOM 3303 C CA . SER A 1 391 ? -2.557 -29.988 -21.363 1.00 5.91 391 SER A CA 1
ATOM 3304 C C . SER A 1 391 ? -3.169 -29.012 -22.359 1.00 6.17 391 SER A C 1
ATOM 3305 O O . SER A 1 391 ? -3.952 -29.441 -23.218 1.00 8.05 391 SER A O 1
ATOM 3308 N N . ASN A 1 392 ? -2.806 -27.732 -22.261 1.00 6.88 392 ASN A N 1
ATOM 3309 C CA . ASN A 1 392 ? -3.392 -26.713 -23.104 1.00 7.86 392 ASN A CA 1
ATOM 3310 C C . ASN A 1 392 ? -2.402 -25.965 -23.992 1.00 7.60 392 ASN A C 1
ATOM 3311 O O . ASN A 1 392 ? -2.750 -24.952 -24.599 1.00 9.52 392 ASN A O 1
ATOM 3320 N N . GLY A 1 393 ? -1.181 -26.447 -24.091 1.00 7.55 393 GLY A N 1
ATOM 3321 C CA . GLY A 1 393 ? -0.234 -25.862 -25.024 1.00 8.25 393 GLY A CA 1
ATOM 3322 C C . GLY A 1 393 ? 0.417 -24.574 -24.545 1.00 7.31 393 GLY A C 1
ATOM 3323 O O . GLY A 1 393 ? 0.988 -23.864 -25.361 1.00 9.32 393 GLY A O 1
ATOM 3324 N N . ASP A 1 394 ? 0.347 -24.270 -23.257 1.00 5.73 394 ASP A N 1
ATOM 3325 C CA . ASP A 1 394 ? 0.952 -23.072 -22.704 1.00 5.70 394 ASP A CA 1
ATOM 3326 C C . ASP A 1 394 ? 2.309 -23.473 -22.103 1.00 5.42 394 ASP A C 1
ATOM 3327 O O . ASP A 1 394 ? 2.367 -24.162 -21.079 1.00 6.14 394 ASP A O 1
ATOM 3332 N N . SER A 1 395 ? 3.402 -23.066 -22.755 1.00 5.52 395 SER A N 1
ATOM 3333 C CA . SER A 1 395 ? 4.711 -23.654 -22.477 1.00 5.65 395 SER A CA 1
ATOM 3334 C C . SER A 1 395 ? 5.231 -23.281 -21.091 1.00 5.09 395 SER A C 1
ATOM 3335 O O . SER A 1 395 ? 4.812 -22.290 -20.462 1.00 5.15 395 SER A O 1
ATOM 3338 N N . TRP A 1 396 ? 6.188 -24.072 -20.634 1.00 5.08 396 TRP A N 1
ATOM 3339 C CA . TRP A 1 396 ? 6.885 -23.834 -19.376 1.00 4.82 396 TRP A CA 1
ATOM 3340 C C . TRP A 1 396 ? 8.327 -24.326 -19.501 1.00 4.91 396 TRP A C 1
ATOM 3341 O O . TRP A 1 396 ? 8.691 -24.964 -20.477 1.00 5.79 396 TRP A O 1
ATOM 3352 N N . SER A 1 397 ? 9.115 -24.025 -18.467 1.00 4.81 397 SER A N 1
ATOM 3353 C CA . SER A 1 397 ? 10.500 -24.472 -18.398 1.00 4.99 397 SER A CA 1
ATOM 3354 C C . SER A 1 397 ? 10.649 -25.639 -17.411 1.00 4.92 397 SER A C 1
ATOM 3355 O O . SER A 1 397 ? 9.994 -25.667 -16.354 1.00 4.87 397 SER A O 1
ATOM 3358 N N . ASP A 1 398 ? 11.553 -26.564 -17.723 1.00 5.09 398 ASP A N 1
ATOM 3359 C CA . ASP A 1 398 ? 11.820 -27.710 -16.836 1.00 5.33 398 ASP A CA 1
ATOM 3360 C C . ASP A 1 398 ? 13.204 -28.299 -17.142 1.00 5.42 398 ASP A C 1
ATOM 3361 O O . ASP A 1 398 ? 13.333 -29.518 -17.263 1.00 6.75 398 ASP A O 1
ATOM 3366 N N . GLU A 1 399 ? 14.227 -27.460 -17.227 1.00 5.51 399 GLU A N 1
ATOM 3367 C CA . GLU A 1 399 ? 15.583 -27.985 -17.369 1.00 5.82 399 GLU A CA 1
ATOM 3368 C C . GLU A 1 399 ? 16.016 -28.608 -16.044 1.00 5.64 399 GLU A C 1
ATOM 3369 O O . GLU A 1 399 ? 15.868 -27.975 -14.986 1.00 6.10 399 GLU A O 1
ATOM 3380 N N . THR A 1 400 ? 16.549 -29.815 -16.092 1.00 6.23 400 THR A N 1
ATOM 3381 C CA . THR A 1 400 ? 16.957 -30.513 -14.892 1.00 6.49 400 THR A CA 1
ATOM 3382 C C . THR A 1 400 ? 18.485 -30.695 -14.862 1.00 6.58 400 THR A C 1
ATOM 3383 O O . THR A 1 400 ? 19.166 -30.775 -15.896 1.00 8.47 400 THR A O 1
ATOM 3387 N N . GLY A 1 401 ? 18.993 -30.744 -13.656 1.00 6.11 401 GLY A N 1
ATOM 3388 C CA . GLY A 1 401 ? 20.395 -30.949 -13.402 1.00 6.28 401 GLY A CA 1
ATOM 3389 C C . GLY A 1 401 ? 21.136 -29.634 -13.193 1.00 6.04 401 GLY A C 1
ATOM 3390 O O . GLY A 1 401 ? 20.547 -28.561 -13.073 1.00 6.07 401 GLY A O 1
ATOM 3391 N N . PRO A 1 402 ? 22.464 -29.729 -13.145 1.00 6.31 402 PRO A N 1
ATOM 3392 C CA . PRO A 1 402 ? 23.288 -28.544 -12.877 1.00 6.64 402 PRO A CA 1
ATOM 3393 C C . PRO A 1 402 ? 22.975 -27.406 -13.846 1.00 6.74 402 PRO A C 1
ATOM 3394 O O . PRO A 1 402 ? 22.851 -27.618 -15.046 1.00 8.10 402 PRO A O 1
ATOM 3398 N N . VAL A 1 403 ? 22.896 -26.192 -13.310 1.00 6.41 403 VAL A N 1
ATOM 3399 C CA . VAL A 1 403 ? 22.674 -25.023 -14.130 1.00 6.41 403 VAL A CA 1
ATOM 3400 C C . VAL A 1 403 ? 23.963 -24.639 -14.847 1.00 6.72 403 VAL A C 1
ATOM 3401 O O . VAL A 1 403 ? 25.051 -25.165 -14.546 1.00 9.21 403 VAL A O 1
ATOM 3405 N N . ASP A 1 404 ? 23.850 -23.778 -15.855 1.00 6.40 404 ASP A N 1
ATOM 3406 C CA . ASP A 1 404 ? 25.048 -23.386 -16.621 1.00 6.82 404 ASP A CA 1
ATOM 3407 C C . ASP A 1 404 ? 25.853 -22.285 -15.934 1.00 6.39 404 ASP A C 1
ATOM 3408 O O . ASP A 1 404 ? 27.020 -22.083 -16.298 1.00 7.62 404 ASP A O 1
ATOM 3413 N N . ASP A 1 405 ? 25.260 -21.608 -14.954 1.00 6.18 405 ASP A N 1
ATOM 3414 C CA . ASP A 1 405 ? 25.829 -20.400 -14.341 1.00 6.23 405 ASP A CA 1
ATOM 3415 C C . ASP A 1 405 ? 25.951 -20.548 -12.832 1.00 5.93 405 ASP A C 1
ATOM 3416 O O . ASP A 1 405 ? 25.690 -19.615 -12.058 1.00 7.37 405 ASP A O 1
ATOM 3421 N N . GLY A 1 406 ? 26.394 -21.728 -12.396 1.00 6.59 406 GLY A N 1
ATOM 3422 C CA . GLY A 1 406 ? 26.594 -22.024 -11.010 1.00 7.02 406 GLY A CA 1
ATOM 3423 C C . GLY A 1 406 ? 28.024 -22.418 -10.663 1.00 6.40 406 GLY A C 1
ATOM 3424 O O . GLY A 1 406 ? 28.984 -22.100 -11.388 1.00 7.54 406 GLY A O 1
ATOM 3425 N N . TRP A 1 407 ? 28.149 -23.069 -9.537 1.00 6.17 407 TRP A N 1
ATOM 3426 C CA . TRP A 1 407 ? 29.434 -23.374 -8.905 1.00 6.30 407 TRP A CA 1
ATOM 3427 C C . TRP A 1 407 ? 29.166 -24.375 -7.779 1.00 6.36 407 TRP A C 1
ATOM 3428 O O . TRP A 1 407 ? 28.038 -24.818 -7.579 1.00 6.79 407 TRP A O 1
ATOM 3449 N N . GLU A 1 408 ? 30.229 -24.745 -7.062 1.00 6.97 408 GLU A N 1
ATOM 3450 C CA . GLU A 1 408 ? 30.185 -25.787 -6.034 1.00 7.20 408 GLU A CA 1
ATOM 3451 C C . GLU A 1 408 ? 30.288 -25.223 -4.648 1.00 7.18 408 GLU A C 1
ATOM 3452 O O . GLU A 1 408 ? 30.889 -24.151 -4.436 1.00 9.16 408 GLU A O 1
ATOM 3458 N N . ALA A 1 409 ? 29.758 -25.959 -3.675 1.00 6.87 409 ALA A N 1
ATOM 3459 C CA . ALA A 1 409 ? 29.902 -25.608 -2.274 1.00 7.11 409 ALA A CA 1
ATOM 3460 C C . ALA A 1 409 ? 29.889 -26.864 -1.423 1.00 7.32 409 ALA A C 1
ATOM 3461 O O . ALA A 1 409 ? 29.301 -27.867 -1.815 1.00 9.43 409 ALA A O 1
ATOM 3463 N N . ASP A 1 410 ? 30.492 -26.780 -0.233 1.00 8.03 410 ASP A N 1
ATOM 3464 C CA . ASP A 1 410 ? 30.529 -27.923 0.694 1.00 9.60 410 ASP A CA 1
ATOM 3465 C C . ASP A 1 410 ? 30.837 -27.389 2.088 1.00 10.71 410 ASP A C 1
ATOM 3466 O O . ASP A 1 410 ? 31.840 -26.769 2.303 1.00 17.72 410 ASP A O 1
ATOM 3475 N N . GLY A 1 411 ? 30.005 -27.719 3.041 1.00 7.04 411 GLY A N 1
ATOM 3476 C CA . GLY A 1 411 ? 30.257 -27.348 4.418 1.00 7.22 411 GLY A CA 1
ATOM 3477 C C . GLY A 1 411 ? 29.012 -27.455 5.280 1.00 6.37 411 GLY A C 1
ATOM 3478 O O . GLY A 1 411 ? 27.940 -27.833 4.832 1.00 8.39 411 GLY A O 1
ATOM 3479 N N . THR A 1 412 ? 29.190 -27.074 6.527 1.00 6.40 412 THR A N 1
ATOM 3480 C CA . THR A 1 412 ? 28.094 -27.003 7.500 1.00 6.13 412 THR A CA 1
ATOM 3481 C C . THR A 1 412 ? 27.526 -25.587 7.501 1.00 5.47 412 THR A C 1
ATOM 3482 O O . THR A 1 412 ? 28.223 -24.600 7.229 1.00 6.15 412 THR A O 1
ATOM 3486 N N . LEU A 1 413 ? 26.245 -25.466 7.866 1.00 5.15 413 LEU A N 1
ATOM 3487 C CA . LEU A 1 413 ? 25.629 -24.141 7.924 1.00 4.96 413 LEU A CA 1
ATOM 3488 C C . LEU A 1 413 ? 26.293 -23.331 9.051 1.00 4.85 413 LEU A C 1
ATOM 3489 O O . LEU A 1 413 ? 26.378 -23.773 10.201 1.00 5.60 413 LEU A O 1
ATOM 3494 N N . THR A 1 414 ? 26.752 -22.138 8.691 1.00 4.75 414 THR A N 1
ATOM 3495 C CA . THR A 1 414 ? 27.606 -21.353 9.563 1.00 4.79 414 THR A CA 1
ATOM 3496 C C . THR A 1 414 ? 27.331 -19.865 9.352 1.00 4.56 414 THR A C 1
ATOM 3497 O O . THR A 1 414 ? 26.799 -19.452 8.324 1.00 5.07 414 THR A O 1
ATOM 3501 N N . ARG A 1 415 ? 27.740 -19.074 10.361 1.00 4.57 415 ARG A N 1
ATOM 3502 C CA . ARG A 1 415 ? 27.791 -17.611 10.238 1.00 4.50 415 ARG A CA 1
ATOM 3503 C C . ARG A 1 415 ? 29.214 -17.211 10.649 1.00 4.65 415 ARG A C 1
ATOM 3504 O O . ARG A 1 415 ? 29.520 -17.201 11.846 1.00 5.13 415 ARG A O 1
ATOM 3512 N N . GLU A 1 416 ? 30.082 -16.939 9.681 1.00 4.60 416 GLU A N 1
ATOM 3513 C CA . GLU A 1 416 ? 31.481 -16.654 10.019 1.00 4.88 416 GLU A CA 1
ATOM 3514 C C . GLU A 1 416 ? 32.120 -15.872 8.883 1.00 4.67 416 GLU A C 1
ATOM 3515 O O . GLU A 1 416 ? 31.607 -15.847 7.763 1.00 5.14 416 GLU A O 1
ATOM 3521 N N . ALA A 1 417 ? 33.265 -15.239 9.154 1.00 5.18 417 ALA A N 1
ATOM 3522 C CA . ALA A 1 417 ? 33.976 -14.534 8.100 1.00 5.49 417 ALA A CA 1
ATOM 3523 C C . ALA A 1 417 ? 34.476 -15.480 7.014 1.00 5.12 417 ALA A C 1
ATOM 3524 O O . ALA A 1 417 ? 34.828 -16.645 7.272 1.00 5.88 417 ALA A O 1
ATOM 3526 N N . GLN A 1 418 ? 34.581 -14.978 5.794 1.00 4.77 418 GLN A N 1
ATOM 3527 C CA . GLN A 1 418 ? 35.184 -15.717 4.703 1.00 4.97 418 GLN A CA 1
ATOM 3528 C C . GLN A 1 418 ? 36.635 -16.064 5.070 1.00 5.16 418 GLN A C 1
ATOM 3529 O O . GLN A 1 418 ? 37.348 -15.270 5.688 1.00 5.44 418 GLN A O 1
ATOM 3535 N N . ALA A 1 419 ? 37.089 -17.229 4.617 1.00 5.42 419 ALA A N 1
ATOM 3536 C CA . ALA A 1 419 ? 38.476 -17.637 4.839 1.00 5.80 419 ALA A CA 1
ATOM 3537 C C . ALA A 1 419 ? 39.404 -16.686 4.081 1.00 5.57 419 ALA A C 1
ATOM 3538 O O . ALA A 1 419 ? 39.111 -16.246 2.960 1.00 5.98 419 ALA A O 1
ATOM 3540 N N . LEU A 1 420 ? 40.572 -16.399 4.673 1.00 6.22 420 LEU A N 1
ATOM 3541 C CA . LEU A 1 420 ? 41.534 -15.503 4.061 1.00 6.01 420 LEU A CA 1
ATOM 3542 C C . LEU A 1 420 ? 42.395 -16.236 3.006 1.00 6.36 420 LEU A C 1
ATOM 3543 O O . LEU A 1 420 ? 42.972 -17.289 3.305 1.00 8.01 420 LEU A O 1
ATOM 3548 N N . ARG A 1 421 ? 42.512 -15.651 1.836 1.00 6.12 421 ARG A N 1
ATOM 3549 C CA . ARG A 1 421 ? 43.507 -16.029 0.845 1.00 6.55 421 ARG A CA 1
ATOM 3550 C C . ARG A 1 421 ? 44.881 -15.518 1.316 1.00 6.37 421 ARG A C 1
ATOM 3551 O O . ARG A 1 421 ? 45.006 -14.758 2.285 1.00 6.77 421 ARG A O 1
ATOM 3559 N N . ALA A 1 422 ? 45.929 -15.929 0.605 1.00 6.98 422 ALA A N 1
ATOM 3560 C CA . ALA A 1 422 ? 47.312 -15.620 1.007 1.00 7.47 422 ALA A CA 1
ATOM 3561 C C . ALA A 1 422 ? 47.515 -14.144 1.309 1.00 6.70 422 ALA A C 1
ATOM 3562 O O . ALA A 1 422 ? 48.248 -13.813 2.259 1.00 8.20 422 ALA A O 1
ATOM 3564 N N . ASP A 1 423 ? 46.967 -13.266 0.485 1.00 6.20 423 ASP A N 1
ATOM 3565 C CA . ASP A 1 423 ? 47.227 -11.830 0.585 1.00 6.14 423 ASP A CA 1
ATOM 3566 C C . ASP A 1 423 ? 46.034 -11.036 1.089 1.00 6.20 423 ASP A C 1
ATOM 3567 O O . ASP A 1 423 ? 46.062 -9.799 1.033 1.00 8.27 423 ASP A O 1
ATOM 3572 N N . ASP A 1 424 ? 44.987 -11.695 1.590 1.00 5.48 424 ASP A N 1
ATOM 3573 C CA . ASP A 1 424 ? 43.825 -10.970 2.097 1.00 5.27 424 ASP A CA 1
ATOM 3574 C C . ASP A 1 424 ? 44.098 -10.390 3.486 1.00 5.48 424 ASP A C 1
ATOM 3575 O O . ASP A 1 424 ? 44.593 -11.069 4.395 1.00 6.48 424 ASP A O 1
ATOM 3580 N N . ASP A 1 425 ? 43.687 -9.142 3.681 1.00 5.24 425 ASP A N 1
ATOM 3581 C CA . ASP A 1 425 ? 43.568 -8.486 4.976 1.00 5.35 425 ASP A CA 1
ATOM 3582 C C . ASP A 1 425 ? 42.644 -7.275 4.779 1.00 4.89 425 ASP A C 1
ATOM 3583 O O . ASP A 1 425 ? 42.129 -7.045 3.683 1.00 5.41 425 ASP A O 1
ATOM 3588 N N . ASP A 1 426 ? 42.451 -6.490 5.854 1.00 5.03 426 ASP A N 1
ATOM 3589 C CA . ASP A 1 426 ? 41.550 -5.352 5.764 1.00 4.78 426 ASP A CA 1
ATOM 3590 C C . ASP A 1 426 ? 42.221 -4.057 5.309 1.00 4.80 426 ASP A C 1
ATOM 3591 O O . ASP A 1 426 ? 41.514 -3.120 4.915 1.00 5.14 426 ASP A O 1
ATOM 3596 N N . PHE A 1 427 ? 43.554 -3.963 5.400 1.00 5.54 427 PHE A N 1
ATOM 3597 C CA . PHE A 1 427 ? 44.245 -2.675 5.271 1.00 5.85 427 PHE A CA 1
ATOM 3598 C C . PHE A 1 427 ? 45.211 -2.566 4.102 1.00 5.93 427 PHE A C 1
ATOM 3599 O O . PHE A 1 427 ? 45.592 -1.448 3.747 1.00 6.63 427 PHE A O 1
ATOM 3607 N N . GLY A 1 428 ? 45.648 -3.681 3.524 1.00 6.63 428 GLY A N 1
ATOM 3608 C CA . GLY A 1 428 ? 46.756 -3.617 2.573 1.00 6.57 428 GLY A CA 1
ATOM 3609 C C . GLY A 1 428 ? 46.419 -2.938 1.271 1.00 5.64 428 GLY A C 1
ATOM 3610 O O . GLY A 1 428 ? 47.220 -2.145 0.753 1.00 5.86 428 GLY A O 1
ATOM 3611 N N . GLN A 1 429 ? 45.246 -3.207 0.702 1.00 5.82 429 GLN A N 1
ATOM 3612 C CA . GLN A 1 429 ? 44.895 -2.550 -0.558 1.00 5.53 429 GLN A CA 1
ATOM 3613 C C . GLN A 1 429 ? 44.628 -1.050 -0.349 1.00 5.16 429 GLN A C 1
ATOM 3614 O O . GLN A 1 429 ? 44.985 -0.240 -1.200 1.00 5.66 429 GLN A O 1
ATOM 3620 N N . ALA A 1 430 ? 44.025 -0.691 0.788 1.00 5.15 430 ALA A N 1
ATOM 3621 C CA . ALA A 1 430 ? 43.888 0.716 1.169 1.00 5.06 430 ALA A CA 1
ATOM 3622 C C . ALA A 1 430 ? 45.261 1.382 1.224 1.00 4.81 430 ALA A C 1
ATOM 3623 O O . ALA A 1 430 ? 45.457 2.512 0.772 1.00 4.98 430 ALA A O 1
ATOM 3625 N N . GLY A 1 431 ? 46.227 0.673 1.823 1.00 4.91 431 GLY A N 1
ATOM 3626 C CA . GLY A 1 431 ? 47.564 1.205 1.935 1.00 4.90 431 GLY A CA 1
ATOM 3627 C C . GLY A 1 431 ? 48.241 1.387 0.582 1.00 4.81 431 GLY A C 1
ATOM 3628 O O . GLY A 1 431 ? 48.938 2.388 0.364 1.00 5.12 431 GLY A O 1
ATOM 3629 N N . THR A 1 432 ? 48.035 0.453 -0.355 1.00 4.87 432 THR A N 1
ATOM 3630 C CA . THR A 1 432 ? 48.554 0.640 -1.700 1.00 5.23 432 THR A CA 1
ATOM 3631 C C . THR A 1 432 ? 47.942 1.877 -2.350 1.00 5.29 432 THR A C 1
ATOM 3632 O O . THR A 1 432 ? 48.626 2.650 -3.043 1.00 5.64 432 THR A O 1
ATOM 3636 N N . LEU A 1 433 ? 46.632 2.075 -2.178 1.00 5.17 433 LEU A N 1
ATOM 3637 C CA . LEU A 1 433 ? 45.955 3.241 -2.735 1.00 5.77 433 LEU A CA 1
ATOM 3638 C C . LEU A 1 433 ? 46.616 4.532 -2.189 1.00 5.39 433 LEU A C 1
ATOM 3639 O O . LEU A 1 433 ? 46.956 5.422 -2.962 1.00 6.51 433 LEU A O 1
ATOM 3644 N N . VAL A 1 434 ? 46.771 4.633 -0.870 1.00 5.15 434 VAL A N 1
ATOM 3645 C CA . VAL A 1 434 ? 47.360 5.838 -0.271 1.00 5.80 434 VAL A CA 1
ATOM 3646 C C . VAL A 1 434 ? 48.814 6.037 -0.696 1.00 5.56 434 VAL A C 1
ATOM 3647 O O . VAL A 1 434 ? 49.213 7.173 -0.989 1.00 6.74 434 VAL A O 1
ATOM 3651 N N . ARG A 1 435 ? 49.615 4.979 -0.636 1.00 5.49 435 ARG A N 1
ATOM 3652 C CA . ARG A 1 435 ? 51.063 5.102 -0.819 1.00 5.85 435 ARG A CA 1
ATOM 3653 C C . ARG A 1 435 ? 51.492 5.168 -2.268 1.00 6.24 435 ARG A C 1
ATOM 3654 O O . ARG A 1 435 ? 52.454 5.875 -2.606 1.00 8.14 435 ARG A O 1
ATOM 3662 N N . GLU A 1 436 ? 50.853 4.363 -3.115 1.00 5.81 436 GLU A N 1
ATOM 3663 C CA . GLU A 1 436 ? 51.352 4.103 -4.470 1.00 6.35 436 GLU A CA 1
ATOM 3664 C C . GLU A 1 436 ? 50.502 4.723 -5.561 1.00 7.19 436 GLU A C 1
ATOM 3665 O O . GLU A 1 436 ? 51.009 5.065 -6.587 1.00 11.71 436 GLU A O 1
ATOM 3671 N N . VAL A 1 437 ? 49.203 4.865 -5.351 1.00 6.65 437 VAL A N 1
ATOM 3672 C CA . VAL A 1 437 ? 48.305 5.366 -6.381 1.00 7.40 437 VAL A CA 1
ATOM 3673 C C . VAL A 1 437 ? 48.142 6.891 -6.287 1.00 6.95 437 VAL A C 1
ATOM 3674 O O . VAL A 1 437 ? 48.310 7.604 -7.273 1.00 8.58 437 VAL A O 1
ATOM 3678 N N . PHE A 1 438 ? 47.801 7.387 -5.106 1.00 6.84 438 PHE A N 1
ATOM 3679 C CA . PHE A 1 438 ? 47.670 8.822 -4.897 1.00 6.62 438 PHE A CA 1
ATOM 3680 C C . PHE A 1 438 ? 49.004 9.537 -5.219 1.00 6.76 438 PHE A C 1
ATOM 3681 O O . PHE A 1 438 ? 50.089 8.995 -5.003 1.00 8.16 438 PHE A O 1
ATOM 3689 N N . SER A 1 439 ? 48.889 10.773 -5.699 1.00 7.12 439 SER A N 1
ATOM 3690 C CA . SER A 1 439 ? 50.012 11.703 -5.780 1.00 7.68 439 SER A CA 1
ATOM 3691 C C . SER A 1 439 ? 50.266 12.386 -4.434 1.00 6.89 439 SER A C 1
ATOM 3692 O O . SER A 1 439 ? 49.460 12.271 -3.505 1.00 6.84 439 SER A O 1
ATOM 3695 N N . ASP A 1 440 ? 51.364 13.142 -4.345 1.00 7.20 440 ASP A N 1
ATOM 3696 C CA . ASP A 1 440 ? 51.635 13.905 -3.132 1.00 7.26 440 ASP A CA 1
ATOM 3697 C C . ASP A 1 440 ? 50.504 14.890 -2.845 1.00 6.48 440 ASP A C 1
ATOM 3698 O O . ASP A 1 440 ? 50.090 15.025 -1.680 1.00 7.02 440 ASP A O 1
ATOM 3703 N N . GLN A 1 441 ? 50.007 15.596 -3.857 1.00 6.94 441 GLN A N 1
ATOM 3704 C CA . GLN A 1 441 ? 48.945 16.561 -3.618 1.00 7.17 441 GLN A CA 1
ATOM 3705 C C . GLN A 1 441 ? 47.669 15.845 -3.185 1.00 6.42 441 GLN A C 1
ATOM 3706 O O . GLN A 1 441 ? 46.938 16.348 -2.316 1.00 6.72 441 GLN A O 1
ATOM 3712 N N . GLU A 1 442 ? 47.374 14.695 -3.806 1.00 6.07 442 GLU A N 1
ATOM 3713 C CA . GLU A 1 442 ? 46.202 13.931 -3.378 1.00 5.85 442 GLU A CA 1
ATOM 3714 C C . GLU A 1 442 ? 46.342 13.455 -1.940 1.00 5.36 442 GLU A C 1
ATOM 3715 O O . GLU A 1 442 ? 45.351 13.451 -1.190 1.00 5.51 442 GLU A O 1
ATOM 3721 N N . ARG A 1 443 ? 47.544 13.043 -1.507 1.00 5.68 443 ARG A N 1
ATOM 3722 C CA . ARG A 1 443 ? 47.761 12.688 -0.106 1.00 6.05 443 ARG A CA 1
ATOM 3723 C C . ARG A 1 443 ? 47.562 13.894 0.810 1.00 5.93 443 ARG A C 1
ATOM 3724 O O . ARG A 1 443 ? 46.945 13.766 1.882 1.00 6.29 443 ARG A O 1
ATOM 3732 N N . ASP A 1 444 ? 48.071 15.058 0.433 1.00 6.54 444 ASP A N 1
ATOM 3733 C CA . ASP A 1 444 ? 47.874 16.249 1.251 1.00 6.96 444 ASP A CA 1
ATOM 3734 C C . ASP A 1 444 ? 46.368 16.529 1.410 1.00 6.28 444 ASP A C 1
ATOM 3735 O O . ASP A 1 444 ? 45.876 16.800 2.518 1.00 6.88 444 ASP A O 1
ATOM 3740 N N . ASP A 1 445 ? 45.635 16.474 0.300 1.00 5.83 445 ASP A N 1
ATOM 3741 C CA . ASP A 1 445 ? 44.209 16.746 0.364 1.00 5.62 445 ASP A CA 1
ATOM 3742 C C . ASP A 1 445 ? 43.481 15.679 1.170 1.00 5.19 445 ASP A C 1
ATOM 3743 O O . ASP A 1 445 ? 42.510 15.977 1.878 1.00 5.80 445 ASP A O 1
ATOM 3748 N N . PHE A 1 446 ? 43.937 14.426 1.062 1.00 4.88 446 PHE A N 1
ATOM 3749 C CA . PHE A 1 446 ? 43.350 13.304 1.818 1.00 4.96 446 PHE A CA 1
ATOM 3750 C C . PHE A 1 446 ? 43.480 13.529 3.320 1.00 4.88 446 PHE A C 1
ATOM 3751 O O . PHE A 1 446 ? 42.538 13.291 4.073 1.00 5.11 446 PHE A O 1
ATOM 3759 N N . VAL A 1 447 ? 44.660 13.979 3.770 1.00 5.43 447 VAL A N 1
ATOM 3760 C CA . VAL A 1 447 ? 44.829 14.284 5.188 1.00 5.81 447 VAL A CA 1
ATOM 3761 C C . VAL A 1 447 ? 43.831 15.367 5.623 1.00 5.49 447 VAL A C 1
ATOM 3762 O O . VAL A 1 447 ? 43.200 15.257 6.671 1.00 6.08 447 VAL A O 1
ATOM 3766 N N . GLU A 1 448 ? 43.709 16.439 4.824 1.00 5.80 448 GLU A N 1
ATOM 3767 C CA . GLU A 1 448 ? 42.768 17.510 5.177 1.00 6.10 448 GLU A CA 1
ATOM 3768 C C . GLU A 1 448 ? 41.320 17.000 5.212 1.00 5.26 448 GLU A C 1
ATOM 3769 O O . GLU A 1 448 ? 40.510 17.439 6.051 1.00 5.81 448 GLU A O 1
ATOM 3780 N N . THR A 1 449 ? 40.976 16.110 4.277 1.00 4.82 449 THR A N 1
ATOM 3781 C CA . THR A 1 449 ? 39.637 15.534 4.219 1.00 4.73 449 THR A CA 1
ATOM 3782 C C . THR A 1 449 ? 39.361 14.647 5.438 1.00 4.73 449 THR A C 1
ATOM 3783 O O . THR A 1 449 ? 38.338 14.824 6.120 1.00 5.27 449 THR A O 1
ATOM 3787 N N . VAL A 1 450 ? 40.240 13.692 5.710 1.00 4.73 450 VAL A N 1
ATOM 3788 C CA . VAL A 1 450 ? 39.981 12.762 6.812 1.00 4.73 450 VAL A CA 1
ATOM 3789 C C . VAL A 1 450 ? 40.015 13.513 8.138 1.00 4.84 450 VAL A C 1
ATOM 3790 O O . VAL A 1 450 ? 39.185 13.287 9.022 1.00 5.36 450 VAL A O 1
ATOM 3794 N N . ALA A 1 451 ? 41.009 14.406 8.317 1.00 5.18 451 ALA A N 1
ATOM 3795 C CA . ALA A 1 451 ? 41.038 15.179 9.548 1.00 5.59 451 ALA A CA 1
ATOM 3796 C C . ALA A 1 451 ? 39.742 15.999 9.704 1.00 5.29 451 ALA A C 1
ATOM 3797 O O . ALA A 1 451 ? 39.159 16.060 10.793 1.00 5.88 451 ALA A O 1
ATOM 3799 N N . GLY A 1 452 ? 39.285 16.635 8.626 1.00 5.47 452 GLY A N 1
ATOM 3800 C CA . GLY A 1 452 ? 38.028 17.367 8.696 1.00 5.91 452 GLY A CA 1
ATOM 3801 C C . GLY A 1 452 ? 36.845 16.475 9.027 1.00 5.50 452 GLY A C 1
ATOM 3802 O O . GLY A 1 452 ? 35.956 16.852 9.805 1.00 5.87 452 GLY A O 1
ATOM 3803 N N . ALA A 1 453 ? 36.820 15.291 8.433 1.00 5.07 453 ALA A N 1
ATOM 3804 C CA . ALA A 1 453 ? 35.758 14.331 8.676 1.00 5.23 453 ALA A CA 1
ATOM 3805 C C . ALA A 1 453 ? 35.714 13.856 10.127 1.00 5.15 453 ALA A C 1
ATOM 3806 O O . ALA A 1 453 ? 34.676 13.394 10.593 1.00 6.53 453 ALA A O 1
ATOM 3808 N N . LEU A 1 454 ? 36.840 13.941 10.832 1.00 5.02 454 LEU A N 1
ATOM 3809 C CA . LEU A 1 454 ? 36.955 13.559 12.226 1.00 5.00 454 LEU A CA 1
ATOM 3810 C C . LEU A 1 454 ? 36.771 14.732 13.196 1.00 5.16 454 LEU A C 1
ATOM 3811 O O . LEU A 1 454 ? 36.754 14.531 14.408 1.00 5.36 454 LEU A O 1
ATOM 3816 N N . LYS A 1 455 ? 36.634 15.961 12.684 1.00 5.45 455 LYS A N 1
ATOM 3817 C CA . LYS A 1 455 ? 36.530 17.132 13.570 1.00 5.61 455 LYS A CA 1
ATOM 3818 C C . LYS A 1 455 ? 35.236 17.072 14.358 1.00 5.55 455 LYS A C 1
ATOM 3819 O O . LYS A 1 455 ? 34.147 16.930 13.770 1.00 6.59 455 LYS A O 1
ATOM 3825 N N . GLY A 1 456 ? 35.332 17.179 15.672 1.00 5.76 456 GLY A N 1
ATOM 3826 C CA . GLY A 1 456 ? 34.151 17.135 16.519 1.00 6.32 456 GLY A CA 1
ATOM 3827 C C . GLY A 1 456 ? 33.635 15.747 16.849 1.00 5.74 456 GLY A C 1
ATOM 3828 O O . GLY A 1 456 ? 32.673 15.623 17.611 1.00 6.44 456 GLY A O 1
ATOM 3829 N N . VAL A 1 457 ? 34.259 14.707 16.285 1.00 5.21 457 VAL A N 1
ATOM 3830 C CA . VAL A 1 457 ? 33.846 13.326 16.567 1.00 5.20 457 VAL A CA 1
ATOM 3831 C C . VAL A 1 457 ? 34.187 12.977 18.006 1.00 5.03 457 VAL A C 1
ATOM 3832 O O . VAL A 1 457 ? 35.217 13.402 18.553 1.00 5.50 457 VAL A O 1
ATOM 3836 N N . ARG A 1 458 ? 33.342 12.170 18.661 1.00 5.06 458 ARG A N 1
ATOM 3837 C CA . ARG A 1 458 ? 33.559 11.879 20.056 1.00 5.10 458 ARG A CA 1
ATOM 3838 C C . ARG A 1 458 ? 34.941 11.210 20.210 1.00 4.88 458 ARG A C 1
ATOM 3839 O O . ARG A 1 458 ? 35.367 10.406 19.378 1.00 5.28 458 ARG A O 1
ATOM 3847 N N . GLN A 1 459 ? 35.642 11.539 21.308 1.00 5.17 459 GLN A N 1
ATOM 3848 C CA . GLN A 1 459 ? 37.072 11.235 21.363 1.00 5.54 459 GLN A CA 1
ATOM 3849 C C . GLN A 1 459 ? 37.376 9.736 21.369 1.00 5.23 459 GLN A C 1
ATOM 3850 O O . GLN A 1 459 ? 38.402 9.326 20.828 1.00 5.85 459 GLN A O 1
ATOM 3856 N N . ASP A 1 460 ? 36.532 8.922 21.991 1.00 5.67 460 ASP A N 1
ATOM 3857 C CA . ASP A 1 460 ? 36.742 7.476 21.920 1.00 6.22 460 ASP A CA 1
ATOM 3858 C C . ASP A 1 460 ? 36.781 6.969 20.492 1.00 5.62 460 ASP A C 1
ATOM 3859 O O . ASP A 1 460 ? 37.618 6.135 20.114 1.00 6.17 460 ASP A O 1
ATOM 3864 N N . VAL A 1 461 ? 35.855 7.462 19.669 1.00 5.33 461 VAL A N 1
ATOM 3865 C CA . VAL A 1 461 ? 35.773 7.101 18.272 1.00 5.39 461 VAL A CA 1
ATOM 3866 C C . VAL A 1 461 ? 36.974 7.669 17.495 1.00 5.03 461 VAL A C 1
ATOM 3867 O O . VAL A 1 461 ? 37.542 6.992 16.632 1.00 5.49 461 VAL A O 1
ATOM 3871 N N . GLN A 1 462 ? 37.379 8.917 17.799 1.00 5.16 462 GLN A N 1
ATOM 3872 C CA . GLN A 1 462 ? 38.595 9.470 17.182 1.00 5.07 462 GLN A CA 1
ATOM 3873 C C . GLN A 1 462 ? 39.799 8.576 17.459 1.00 5.26 462 GLN A C 1
ATOM 3874 O O . GLN A 1 462 ? 40.597 8.329 16.548 1.00 5.64 462 GLN A O 1
ATOM 3880 N N . ALA A 1 463 ? 39.964 8.141 18.697 1.00 5.35 463 ALA A N 1
ATOM 3881 C CA . ALA A 1 463 ? 41.123 7.321 19.043 1.00 5.84 463 ALA A CA 1
ATOM 3882 C C . ALA A 1 463 ? 41.115 6.025 18.221 1.00 5.63 463 ALA A C 1
ATOM 3883 O O . ALA A 1 463 ? 42.160 5.586 17.728 1.00 6.40 463 ALA A O 1
ATOM 3885 N N . ARG A 1 464 ? 39.940 5.406 18.077 1.00 5.43 464 ARG A N 1
ATOM 3886 C CA . ARG A 1 464 ? 39.847 4.215 17.233 1.00 5.78 464 ARG A CA 1
ATOM 3887 C C . ARG A 1 464 ? 40.175 4.553 15.766 1.00 5.38 464 ARG A C 1
ATOM 3888 O O . ARG A 1 464 ? 40.800 3.760 15.064 1.00 5.73 464 ARG A O 1
ATOM 3896 N N . ALA A 1 465 ? 39.742 5.720 15.294 1.00 4.93 465 ALA A N 1
ATOM 3897 C CA . ALA A 1 465 ? 40.037 6.135 13.939 1.00 4.87 465 ALA A CA 1
ATOM 3898 C C . ALA A 1 465 ? 41.542 6.355 13.717 1.00 4.83 465 ALA A C 1
ATOM 3899 O O . ALA A 1 465 ? 42.046 6.047 12.640 1.00 5.01 465 ALA A O 1
ATOM 3901 N N . PHE A 1 466 ? 42.255 6.873 14.716 1.00 5.01 466 PHE A N 1
ATOM 3902 C CA . PHE A 1 466 ? 43.707 7.027 14.522 1.00 5.43 466 PHE A CA 1
ATOM 3903 C C . PHE A 1 466 ? 44.365 5.667 14.307 1.00 5.34 466 PHE A C 1
ATOM 3904 O O . PHE A 1 466 ? 45.253 5.517 13.462 1.00 6.02 466 PHE A O 1
ATOM 3912 N N . GLU A 1 467 ? 43.930 4.670 15.091 1.00 5.66 467 GLU A N 1
ATOM 3913 C CA . GLU A 1 467 ? 44.485 3.317 14.929 1.00 5.99 467 GLU A CA 1
ATOM 3914 C C . GLU A 1 467 ? 44.142 2.727 13.555 1.00 5.38 467 GLU A C 1
ATOM 3915 O O . GLU A 1 467 ? 44.992 2.127 12.892 1.00 5.97 467 GLU A O 1
ATOM 3926 N N . TYR A 1 468 ? 42.891 2.925 13.125 1.00 5.10 468 TYR A N 1
ATOM 3927 C CA . TYR A 1 468 ? 42.413 2.473 11.820 1.00 5.11 468 TYR A CA 1
ATOM 3928 C C . TYR A 1 468 ? 43.303 3.061 10.701 1.00 4.85 468 TYR A C 1
ATOM 3929 O O . TYR A 1 468 ? 43.775 2.346 9.824 1.00 5.21 468 TYR A O 1
ATOM 3938 N N . TRP A 1 469 ? 43.519 4.383 10.746 1.00 4.88 469 TRP A N 1
ATOM 3939 C CA . TRP A 1 469 ? 44.290 5.015 9.691 1.00 4.83 469 TRP A CA 1
ATOM 3940 C C . TRP A 1 469 ? 45.774 4.636 9.747 1.00 4.96 469 TRP A C 1
ATOM 3941 O O . TRP A 1 469 ? 46.395 4.493 8.698 1.00 5.47 469 TRP A O 1
ATOM 3952 N N . LYS A 1 470 ? 46.340 4.469 10.953 1.00 5.06 470 LYS A N 1
ATOM 3953 C CA . LYS A 1 470 ? 47.718 3.976 11.043 1.00 5.50 470 LYS A CA 1
ATOM 3954 C C . LYS A 1 470 ? 47.837 2.548 10.486 1.00 5.34 470 LYS A C 1
ATOM 3955 O O . LYS A 1 470 ? 48.881 2.210 9.909 1.00 6.34 470 LYS A O 1
ATOM 3961 N N . ASN A 1 471 ? 46.801 1.727 10.651 1.00 5.40 471 ASN A N 1
ATOM 3962 C CA . ASN A 1 471 ? 46.802 0.383 10.053 1.00 5.68 471 ASN A CA 1
ATOM 3963 C C . ASN A 1 471 ? 46.788 0.436 8.539 1.00 5.68 471 ASN A C 1
ATOM 3964 O O . ASN A 1 471 ? 47.415 -0.381 7.867 1.00 6.42 471 ASN A O 1
ATOM 3969 N N . VAL A 1 472 ? 46.083 1.420 7.948 1.00 5.16 472 VAL A N 1
ATOM 3970 C CA . VAL A 1 472 ? 46.180 1.672 6.521 1.00 5.28 472 VAL A CA 1
ATOM 3971 C C . VAL A 1 472 ? 47.611 2.054 6.131 1.00 5.09 472 VAL A C 1
ATOM 3972 O O . VAL A 1 472 ? 48.209 1.461 5.219 1.00 5.33 472 VAL A O 1
ATOM 3976 N N . ASP A 1 473 ? 48.143 3.072 6.810 1.00 5.15 473 ASP A N 1
ATOM 3977 C CA . ASP A 1 473 ? 49.489 3.542 6.514 1.00 5.19 473 ASP A CA 1
ATOM 3978 C C . ASP A 1 473 ? 50.003 4.315 7.717 1.00 5.27 473 ASP A C 1
ATOM 3979 O O . ASP A 1 473 ? 49.365 5.283 8.163 1.00 5.58 473 ASP A O 1
ATOM 3984 N N . ALA A 1 474 ? 51.170 3.939 8.229 1.00 5.77 474 ALA A N 1
ATOM 3985 C CA . ALA A 1 474 ? 51.660 4.575 9.453 1.00 6.53 474 ALA A CA 1
ATOM 3986 C C . ALA A 1 474 ? 51.826 6.087 9.283 1.00 6.81 474 ALA A C 1
ATOM 3987 O O . ALA A 1 474 ? 51.482 6.883 10.166 1.00 7.39 474 ALA A O 1
ATOM 3989 N N . THR A 1 475 ? 52.393 6.501 8.152 1.00 7.13 475 THR A N 1
ATOM 3990 C CA . THR A 1 475 ? 52.659 7.915 7.911 1.00 8.31 475 THR A CA 1
ATOM 3991 C C . THR A 1 475 ? 51.367 8.729 7.772 1.00 7.80 475 THR A C 1
ATOM 3992 O O . THR A 1 475 ? 51.195 9.770 8.436 1.00 8.38 475 THR A O 1
ATOM 3996 N N . ILE A 1 476 ? 50.448 8.264 6.945 1.00 7.49 476 ILE A N 1
ATOM 3997 C CA . ILE A 1 476 ? 49.201 8.997 6.750 1.00 7.65 476 ILE A CA 1
ATOM 3998 C C . ILE A 1 476 ? 48.441 9.046 8.047 1.00 6.51 476 ILE A C 1
ATOM 3999 O O . ILE A 1 476 ? 47.789 10.062 8.364 1.00 6.86 476 ILE A O 1
ATOM 4004 N N . GLY A 1 477 ? 48.456 7.957 8.812 1.00 6.26 477 GLY A N 1
ATOM 4005 C CA . GLY A 1 477 ? 47.715 7.923 10.057 1.00 6.32 477 GLY A CA 1
ATOM 4006 C C . GLY A 1 477 ? 48.227 8.932 11.069 1.00 6.10 477 GLY A C 1
ATOM 4007 O O . GLY A 1 477 ? 47.457 9.611 11.761 1.00 6.71 477 GLY A O 1
ATOM 4008 N N . GLN A 1 478 ? 49.566 9.055 11.181 1.00 6.37 478 GLN A N 1
ATOM 4009 C CA . GLN A 1 478 ? 50.117 10.050 12.082 1.00 6.78 478 GLN A CA 1
ATOM 4010 C C . GLN A 1 478 ? 49.822 11.475 11.583 1.00 6.16 478 GLN A C 1
ATOM 4011 O O . GLN A 1 478 ? 49.554 12.362 12.406 1.00 6.63 478 GLN A O 1
ATOM 4017 N N . ARG A 1 479 ? 49.866 11.716 10.274 1.00 6.10 479 ARG A N 1
ATOM 4018 C CA . ARG A 1 479 ? 49.540 13.050 9.743 1.00 6.38 479 ARG A CA 1
ATOM 4019 C C . ARG A 1 479 ? 48.095 13.414 10.079 1.00 5.95 479 ARG A C 1
ATOM 4020 O O . ARG A 1 479 ? 47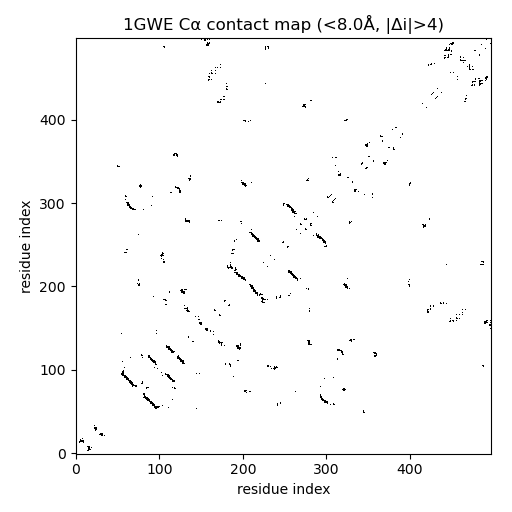.813 14.561 10.478 1.00 6.49 479 ARG A O 1
ATOM 4028 N N . ILE A 1 480 ? 47.172 12.473 9.909 1.00 5.42 480 ILE A N 1
ATOM 4029 C CA . ILE A 1 480 ? 45.776 12.687 10.244 1.00 5.60 480 ILE A CA 1
ATOM 4030 C C . ILE A 1 480 ? 45.645 12.983 11.736 1.00 5.68 480 ILE A C 1
ATOM 4031 O O . ILE A 1 480 ? 44.969 13.941 12.123 1.00 6.23 480 ILE A O 1
ATOM 4036 N N . GLU A 1 481 ? 46.238 12.145 12.583 1.00 5.59 481 GLU A N 1
ATOM 4037 C CA . GLU A 1 481 ? 46.141 12.342 14.019 1.00 5.78 481 GLU A CA 1
ATOM 4038 C C . GLU A 1 481 ? 46.662 13.726 14.440 1.00 5.75 481 GLU A C 1
ATOM 4039 O O . GLU A 1 481 ? 46.047 14.417 15.248 1.00 6.47 481 GLU A O 1
ATOM 4045 N N . ASP A 1 482 ? 47.815 14.104 13.890 1.00 6.03 482 ASP A N 1
ATOM 4046 C CA . ASP A 1 482 ? 48.394 15.410 14.213 1.00 6.48 482 ASP A CA 1
ATOM 4047 C C . ASP A 1 482 ? 47.411 16.532 13.882 1.00 6.34 482 ASP A C 1
ATOM 4048 O O . ASP A 1 482 ? 47.230 17.475 14.654 1.00 7.18 482 ASP A O 1
ATOM 4053 N N . GLU A 1 483 ? 46.807 16.470 12.683 1.00 6.26 483 GLU A N 1
ATOM 4054 C CA . GLU A 1 483 ? 45.906 17.525 12.259 1.00 6.75 483 GLU A CA 1
ATOM 4055 C C . GLU A 1 483 ? 44.619 17.531 13.110 1.00 6.54 483 GLU A C 1
ATOM 4056 O O . GLU A 1 483 ? 44.128 18.624 13.484 1.00 7.43 483 GLU A O 1
ATOM 4062 N N . VAL A 1 484 ? 44.086 16.360 13.415 1.00 6.07 484 VAL A N 1
ATOM 4063 C CA . VAL A 1 484 ? 42.895 16.292 14.273 1.00 6.24 484 VAL A CA 1
ATOM 4064 C C . VAL A 1 484 ? 43.212 16.895 15.648 1.00 6.92 484 VAL A C 1
ATOM 4065 O O . VAL A 1 484 ? 42.386 17.645 16.217 1.00 7.49 484 VAL A O 1
ATOM 4069 N N . LYS A 1 485 ? 44.379 16.606 16.211 1.00 7.18 485 LYS A N 1
ATOM 4070 C CA . LYS A 1 485 ? 44.751 17.143 17.519 1.00 7.98 485 LYS A CA 1
ATOM 4071 C C . LYS A 1 485 ? 44.951 18.649 17.497 1.00 9.15 485 LYS A C 1
ATOM 4072 O O . LYS A 1 485 ? 44.867 19.261 18.559 1.00 11.61 485 LYS A O 1
ATOM 4078 N N . ARG A 1 486 ? 45.191 19.251 16.333 1.00 9.74 486 ARG A N 1
ATOM 4079 C CA . ARG A 1 486 ? 45.246 20.725 16.138 1.00 11.12 486 ARG A CA 1
ATOM 4080 C C . ARG A 1 486 ? 43.889 21.324 15.868 1.00 9.90 486 ARG A C 1
ATOM 4081 O O . ARG A 1 486 ? 43.796 22.543 15.704 1.00 12.06 486 ARG A O 1
ATOM 4089 N N . HIS A 1 487 ? 42.840 20.510 15.770 1.00 9.34 487 HIS A N 1
ATOM 4090 C CA . HIS A 1 487 ? 41.498 21.000 15.431 1.00 9.23 487 HIS A CA 1
ATOM 4091 C C . HIS A 1 487 ? 41.465 21.690 14.073 1.00 9.00 487 HIS A C 1
ATOM 4092 O O . HIS A 1 487 ? 40.813 22.746 13.899 1.00 11.70 487 HIS A O 1
ATOM 4099 N N . GLU A 1 488 ? 42.118 21.077 13.103 1.00 9.18 488 GLU A N 1
ATOM 4100 C CA . GLU A 1 488 ? 42.129 21.571 11.731 1.00 9.33 488 GLU A CA 1
ATOM 4101 C C . GLU A 1 488 ? 41.592 20.507 10.773 1.00 7.69 488 GLU A C 1
ATOM 4102 O O . GLU A 1 488 ? 41.554 19.313 11.071 1.00 8.63 488 GLU A O 1
ATOM 4108 N N . GLY A 1 489 ? 41.153 20.942 9.612 1.00 8.78 489 GLY A N 1
ATOM 4109 C CA . GLY A 1 489 ? 40.702 20.061 8.544 1.00 7.64 489 GLY A CA 1
ATOM 4110 C C . GLY A 1 489 ? 39.545 20.679 7.789 1.00 6.84 489 GLY A C 1
ATOM 4111 O O . GLY A 1 489 ? 38.906 21.643 8.233 1.00 8.21 489 GLY A O 1
ATOM 4112 N N . ASP A 1 490 ? 39.254 20.136 6.613 1.00 6.29 490 ASP A N 1
ATOM 4113 C CA . ASP A 1 490 ? 38.218 20.708 5.756 1.00 6.14 490 ASP A CA 1
ATOM 4114 C C . ASP A 1 490 ? 36.811 20.450 6.322 1.00 6.01 490 ASP A C 1
ATOM 4115 O O . ASP A 1 490 ? 36.537 19.399 6.899 1.00 7.09 490 ASP A O 1
ATOM 4120 N N . GLY A 1 491 ? 35.905 21.391 6.061 1.00 6.48 491 GLY A N 1
ATOM 4121 C CA . GLY A 1 491 ? 34.483 21.079 6.145 1.00 6.47 491 GLY A CA 1
ATOM 4122 C C . GLY A 1 491 ? 34.123 20.063 5.092 1.00 5.85 491 GLY A C 1
ATOM 4123 O O . GLY A 1 491 ? 34.569 20.187 3.933 1.00 6.94 491 GLY A O 1
ATOM 4124 N N . ILE A 1 492 ? 33.355 19.046 5.445 1.00 5.47 492 ILE A N 1
ATOM 4125 C CA . ILE A 1 492 ? 33.016 17.977 4.520 1.00 5.43 492 ILE A CA 1
ATOM 4126 C C . ILE A 1 492 ? 31.582 18.183 4.033 1.00 4.95 492 ILE A C 1
ATOM 4127 O O . ILE A 1 492 ? 30.657 18.153 4.875 1.00 5.49 492 ILE A O 1
ATOM 4132 N N . PRO A 1 493 ? 31.339 18.391 2.747 1.00 4.74 493 PRO A N 1
ATOM 4133 C CA . PRO A 1 493 ? 29.960 18.645 2.315 1.00 4.95 493 PRO A CA 1
ATOM 4134 C C . PRO A 1 493 ? 29.078 17.430 2.636 1.00 4.62 493 PRO A C 1
ATOM 4135 O O . PRO A 1 493 ? 29.343 16.297 2.230 1.00 5.15 493 PRO A O 1
ATOM 4139 N N . GLY A 1 494 ? 27.991 17.723 3.361 1.00 4.76 494 GLY A N 1
ATOM 4140 C CA . GLY A 1 494 ? 26.974 16.763 3.708 1.00 5.48 494 GLY A CA 1
ATOM 4141 C C . GLY A 1 494 ? 26.966 16.240 5.127 1.00 5.02 494 GLY A C 1
ATOM 4142 O O . GLY A 1 494 ? 25.967 15.601 5.502 1.00 5.59 494 GLY A O 1
ATOM 4143 N N . VAL A 1 495 ? 28.006 16.456 5.937 1.00 5.21 495 VAL A N 1
ATOM 4144 C CA . VAL A 1 495 ? 28.014 15.866 7.274 1.00 5.80 495 VAL A CA 1
ATOM 4145 C C . VAL A 1 495 ? 28.980 16.627 8.171 1.00 6.23 495 VAL A C 1
ATOM 4146 O O . VAL A 1 495 ? 30.017 17.085 7.710 1.00 9.36 495 VAL A O 1
ATOM 4150 N N . GLU A 1 496 ? 28.682 16.674 9.456 1.00 5.42 496 GLU A N 1
ATOM 4151 C CA . GLU A 1 496 ? 29.586 17.169 10.492 1.00 5.71 496 GLU A CA 1
ATOM 4152 C C . GLU A 1 496 ? 29.379 16.342 11.760 1.00 5.27 496 GLU A C 1
ATOM 4153 O O . GLU A 1 496 ? 28.610 15.377 11.786 1.00 5.73 496 GLU A O 1
ATOM 4162 N N . ALA A 1 497 ? 30.070 16.741 12.831 1.00 5.87 497 ALA A N 1
ATOM 4163 C CA . ALA A 1 497 ? 29.979 16.104 14.126 1.00 5.68 497 ALA A CA 1
ATOM 4164 C C . ALA A 1 497 ? 29.879 17.170 15.215 1.00 6.25 497 ALA A C 1
ATOM 4165 O O . ALA A 1 497 ? 30.170 18.338 14.991 1.00 8.56 497 ALA A O 1
ATOM 4167 N N . GLY A 1 498 ? 29.540 16.738 16.417 1.00 6.45 498 GLY A N 1
ATOM 4168 C CA . GLY A 1 498 ? 29.585 17.563 17.607 1.00 7.76 498 GLY A CA 1
ATOM 4169 C C . GLY A 1 498 ? 28.312 18.339 17.883 1.00 7.41 498 GLY A C 1
ATOM 4170 O O . GLY A 1 498 ? 27.363 18.401 17.068 1.00 7.77 498 GLY A O 1
ATOM 4171 N N . GLY A 1 499 ? 28.304 18.977 19.034 1.00 8.38 499 GLY A N 1
ATOM 4172 C CA . GLY A 1 499 ? 27.169 19.757 19.515 1.00 8.50 499 GLY A CA 1
ATOM 4173 C C . GLY A 1 499 ? 26.119 18.900 20.208 1.00 7.65 499 GLY A C 1
ATOM 4174 O O . GLY A 1 499 ? 26.152 17.662 20.221 1.00 8.08 499 GLY A O 1
ATOM 4175 N N . GLU A 1 500 ? 25.148 19.582 20.797 1.00 7.92 500 GLU A N 1
ATOM 4176 C CA . GLU A 1 500 ? 24.154 18.967 21.684 1.00 8.27 500 GLU A CA 1
ATOM 4177 C C . GLU A 1 500 ? 23.133 18.125 20.939 1.00 8.15 500 GLU A C 1
ATOM 4178 O O . GLU A 1 500 ? 22.322 17.449 21.610 1.00 11.24 500 GLU A O 1
ATOM 4184 N N . ALA A 1 501 ? 23.113 18.134 19.637 1.00 6.46 501 ALA A N 1
ATOM 4185 C CA . ALA A 1 501 ? 22.196 17.342 18.828 1.00 6.70 501 ALA A CA 1
ATOM 4186 C C . ALA A 1 501 ? 22.878 16.138 18.166 1.00 6.23 501 ALA A C 1
ATOM 4187 O O . ALA A 1 501 ? 22.258 15.464 17.338 1.00 7.26 501 ALA A O 1
ATOM 4189 N N . ARG A 1 502 ? 24.136 15.874 18.531 1.00 6.25 502 ARG A N 1
ATOM 4190 C CA . ARG A 1 502 ? 24.879 14.748 17.961 1.00 6.08 502 ARG A CA 1
ATOM 4191 C C . ARG A 1 502 ? 25.567 13.968 19.104 1.00 6.11 502 ARG A C 1
ATOM 4192 O O . ARG A 1 502 ? 25.594 14.398 20.245 1.00 7.17 502 ARG A O 1
ATOM 4200 N N . ILE A 1 503 ? 26.122 12.806 18.754 1.00 6.17 503 ILE A N 1
ATOM 4201 C CA . ILE A 1 503 ? 26.817 11.988 19.753 1.00 6.38 503 ILE A CA 1
ATOM 4202 C C . ILE A 1 503 ? 28.046 12.744 20.297 1.00 6.70 503 ILE A C 1
ATOM 4203 O O . ILE A 1 503 ? 28.699 13.464 19.510 1.00 7.24 503 ILE A O 1
#

Radius of gyration: 25.55 Å; Cα contacts (8 Å, |Δi|>4): 1009; chains: 1; bounding box: 76×64×55 Å

Secondary structure (DSSP, 8-state):
--TT--S-B-TTSSB-S-SS---BSTTTSPBPTT-HHHHHHHHHHTT---PPPSS--SEEEEEEEEEE-S--TTT---GGGSTT-EEEEEEEEE-SSS-TTS-TTSS---EEEEEEEETTEEEEEEEESSS--S-SSGGGHHHHHHHHSB-TTT--B-HHHHHHHHHT-GGGHHHHHHHHSGGGSBS-GGGS-EE--S-EEEE-TT--EEEEEEEEEETT---B--HHHHHHHHHH-TTHHHHHHHHHHHTT---EEEEEEEEEETTHHHH-SS-TT-TT----TTTS--EEEEEEEEEE--S-HIIIIIT----TT---TTEE--S-HHHHHHHHHHHHHHHHHT-TTGGGSGGG--SSPP--S----TT--S--TT--SSSS-SSS-------SS-TT-----------PPPPPTT--SSHHHHHIIIIIS-HHHHHHHHHHHHHHHTT--HHHHHHHHHHHHHH-HHHHHHHHHHHHTT--PPPTT----STT--

Nearest PDB structures (foldseek):
  1gwe-assembly1_A  TM=1.002E+00  e=2.838E-99  Micrococcus luteus
  1hbz-assembly1_A  TM=1.002E+00  e=2.616E-96  Micrococcus luteus
  2a9e-assembly1_A  TM=9.368E-01  e=1.261E-56  Helicobacter pylori
  3hb6-assembly1_A  TM=9.616E-01  e=7.429E-56  Proteus mirabilis
  2xq1-assembly1_O  TM=9.112E-01  e=1.478E-50  Ogataea angusta

Foldseek 3Di:
DDPPADPDDAPVRHHLNDPPDADADPPPGDGDPPNVRVVRVVVVVVVVDFDADQWFREKFWFKFKWFWDDAPLVAAPFQCQHHGDIWIKIWIKGFTQDHYLQARFFQGKMWTWMWTLDQQFIAILTWILDLFAQFQACVCVVVQNVLQFADPPLRANALLSNLVSCLVRLLRLQVVLVSLFQQSGFPEPLQTKIWSLAWWWFAHPVLFIWTKIKIWAWPNYHHGDAQVRSQVCCVVPSCNRVVVVVVCLVVQHKTKTWMWMWIHGPVCCVADQFNSLGSSDDDDCVVTNTHTTTMIIGHGGDPDGCLQPSLDQGANLRHGHRIGGDNRNNNVVRNPPRLVVSCRRPRPVSCPRVNNDRPYDDLDLDADGPPDDDHDPPADNDPDDPPPRDDDDDDDDDSRDDDDDDDDDDDDDDHGNNDDSAASSLCCQPPVDDPVSLVSSLQSLLQSCQQHDVVSVVSVLVSVCSNPVVSSVSNVVQNVVSGHDHRRRYHHHDPSHD

B-factor: mean 8.34, std 10.79, range [2.22, 499.55]

Sequence (498 aa):
TTPHATGSTRQNGAPAVSDRQSLTVGSEGPIVLHDTHLLETHQHFNRMNIPERRPHAKGSGAFGEFEVTEDVSKYTKALVFQPGTKTETLLRFSTVAGELLGGSPDTWRDVRGFALRFYTEEGNYDLVGNNTPIFFLRDPMKFTHFIRSQKRLPDSGLRDATMQWDFWTNNPESAHQVTYLMGPRGLPRTWREMNGYGSHTYLWVNAQGEKHWVKYHFISQQGVHNLSNDEATKIAGENADFHRQDLFESIAKKGGDDHHPPKWDLYIQAIPYEEGKTYRFNPFDLTKTISQKDYPRIKVGTLTLNRNPENHFAQIESAAFSPSNTVPGIGLSPDRMLLGRAFAYHDAQLYRVGAHVNQLPVNRPKNAVHNYAFEGQMWYDHTGDRSTYVPNSNGDSWSDETGPVDDGWEADGTLTREAQALRADDDDFGQAGTLVREVFSDQERDDFVETVAGALKGVRQDVQARAFEYWKNVDATIGQRIEDEVKRHEGDGIPGVEAGGEARI